Protein AF-A0A7S0F9P4-F1 (afdb_monomer_lite)

Foldseek 3Di:
DDDDDDDDDDDDDDDDDDDDYDDDDDDDDDDDDPDPPDDDPDPLALFDDPVVVVCCVPVLPDQDDPQVVNLCSLQVSQPVPNPLCWLDPLQRLLSLQFFWFPCLFLDALLNVLLVVLVVVVVVVCPVDVDDCSLPPVSLVCLVPVFQLVLQLLLQCQLPVDPDSVVSQADFDALPPQGNDGDGLSVLLVLLLVLDDSRCNNVLSSLSNLCSVPPGSNSSSNLSSLSNVQSVDDNLSSLQSSLVSSSVPRPPLPPPPPPDPDDPDPDPDDDDDDDDDDDDDDDPDDDPPPCDPVVVVVVLVVLLVVLLSVLVVLVSVVSQVLLVLLCCLLFLQLLLLQCVQVVNNVLNVCCVRQVSLLSQLQCCLGSSGDHSRHRPQADFNFSHELSVQWWDPVLSVQSLDLVNGSHHSCVRPSSVNTHTPDDGPPNGHDDLDGDRGSNVNNSLLSPPPHDVVSVSSCNVSSNSSSNCSGLVNPLVVSVVSLCVDPSSQVSLLSLVCVVVDDPDRDRSVPQQWDVVDVVIDGPSVSSSVSCVSSVGTDPPRDHDPDPPD

Radius of gyration: 28.39 Å; chains: 1; bounding box: 99×81×64 Å

Structure (mmCIF, N/CA/C/O backbone):
data_AF-A0A7S0F9P4-F1
#
_entry.id   AF-A0A7S0F9P4-F1
#
loop_
_atom_site.group_PDB
_atom_site.id
_atom_site.type_symbol
_atom_site.label_atom_id
_atom_site.label_alt_id
_atom_site.label_comp_id
_atom_site.label_asym_id
_atom_site.label_entity_id
_atom_site.label_seq_id
_atom_site.pdbx_PDB_ins_code
_atom_site.Cartn_x
_atom_site.Cartn_y
_atom_site.Cartn_z
_atom_site.occupancy
_atom_site.B_iso_or_equiv
_atom_site.auth_seq_id
_atom_site.auth_comp_id
_atom_site.auth_asym_id
_atom_site.auth_atom_id
_atom_site.pdbx_PDB_model_num
ATOM 1 N N . GLN A 1 1 ? 17.177 29.472 -32.464 1.00 37.75 1 GLN A N 1
ATOM 2 C CA . GLN A 1 1 ? 16.597 28.137 -32.213 1.00 37.75 1 GLN A CA 1
ATOM 3 C C . GLN A 1 1 ? 17.752 27.177 -31.962 1.00 37.75 1 GLN A C 1
ATOM 5 O O . GLN A 1 1 ? 18.442 26.805 -32.900 1.00 37.75 1 GLN A O 1
ATOM 10 N N . ARG A 1 2 ? 18.066 26.914 -30.690 1.00 25.47 2 ARG A N 1
ATOM 11 C CA . ARG A 1 2 ? 19.138 26.007 -30.256 1.00 25.47 2 ARG A CA 1
ATOM 12 C C . ARG A 1 2 ? 18.526 25.018 -29.270 1.00 25.47 2 ARG A C 1
ATOM 14 O O . ARG A 1 2 ? 17.856 25.437 -28.333 1.00 25.47 2 ARG A O 1
ATOM 21 N N . VAL A 1 3 ? 18.731 23.737 -29.541 1.00 31.00 3 VAL A N 1
ATOM 22 C CA . VAL A 1 3 ? 18.366 22.606 -28.682 1.00 31.00 3 VAL A CA 1
ATOM 23 C C . VAL A 1 3 ? 19.350 22.571 -27.500 1.00 31.00 3 VAL A C 1
ATOM 25 O O . VAL A 1 3 ? 20.551 22.687 -27.758 1.00 31.00 3 VAL A O 1
ATOM 28 N N . PRO A 1 4 ? 18.915 22.443 -26.231 1.00 42.56 4 PRO A N 1
ATOM 29 C CA . PRO A 1 4 ? 19.837 22.272 -25.112 1.00 42.56 4 PRO A CA 1
ATOM 30 C C . PRO A 1 4 ? 20.324 20.822 -25.050 1.00 42.56 4 PRO A C 1
ATOM 32 O O . PRO A 1 4 ? 19.530 19.884 -25.100 1.00 42.56 4 PRO A O 1
ATOM 35 N N . GLY A 1 5 ? 21.645 20.670 -24.971 1.00 28.67 5 GLY A N 1
ATOM 36 C CA . GLY A 1 5 ? 22.340 19.394 -24.895 1.00 28.67 5 GLY A CA 1
ATOM 37 C C . GLY A 1 5 ? 22.216 18.718 -23.531 1.00 28.67 5 GLY A C 1
ATOM 38 O O . GLY A 1 5 ? 22.177 19.371 -22.490 1.00 28.67 5 GLY A O 1
ATOM 39 N N . MET A 1 6 ? 22.197 17.387 -23.578 1.00 28.36 6 MET A N 1
ATOM 40 C CA . MET A 1 6 ? 22.430 16.503 -22.441 1.00 28.36 6 MET A CA 1
ATOM 41 C C . MET A 1 6 ? 23.831 16.763 -21.873 1.00 28.36 6 MET A C 1
ATOM 43 O O . MET A 1 6 ? 24.818 16.761 -22.610 1.00 28.36 6 MET A O 1
ATOM 47 N N . LEU A 1 7 ? 23.910 16.988 -20.564 1.00 32.97 7 LEU A N 1
ATOM 48 C CA . LEU A 1 7 ? 25.170 17.053 -19.828 1.00 32.97 7 LEU A CA 1
ATOM 49 C C . LEU A 1 7 ? 25.727 15.633 -19.617 1.00 32.97 7 LEU A C 1
ATOM 51 O O . LEU A 1 7 ? 24.951 14.721 -19.320 1.00 32.97 7 LEU A O 1
ATOM 55 N N . PRO A 1 8 ? 27.050 15.420 -19.734 1.00 34.34 8 PRO A N 1
ATOM 56 C CA . PRO A 1 8 ? 27.662 14.135 -19.443 1.00 34.34 8 PRO A CA 1
ATOM 57 C C . PRO A 1 8 ? 27.842 13.952 -17.930 1.00 34.34 8 PRO A C 1
ATOM 59 O O . PRO A 1 8 ? 28.371 14.818 -17.232 1.00 34.34 8 PRO A O 1
ATOM 62 N N . TRP A 1 9 ? 27.420 12.788 -17.444 1.00 30.70 9 TRP A N 1
ATOM 63 C CA . TRP A 1 9 ? 27.748 12.251 -16.126 1.00 30.70 9 TRP A CA 1
ATOM 64 C C . TRP A 1 9 ? 29.269 12.053 -16.012 1.00 30.70 9 TRP A C 1
ATOM 66 O O . TRP A 1 9 ? 29.861 11.313 -16.796 1.00 30.70 9 TRP A O 1
ATOM 76 N N . TRP A 1 10 ? 29.903 12.710 -15.041 1.00 31.89 10 TRP A N 1
ATOM 77 C CA . TRP A 1 10 ? 31.319 12.522 -14.724 1.00 31.89 10 TRP A CA 1
ATOM 78 C C . TRP A 1 10 ? 31.488 11.370 -13.729 1.00 31.89 10 TRP A C 1
ATOM 80 O O . TRP A 1 10 ? 31.081 11.469 -12.573 1.00 31.89 10 TRP A O 1
ATOM 90 N N . GLY A 1 11 ? 32.124 10.286 -14.179 1.00 30.80 11 GLY A N 1
ATOM 91 C CA . GLY A 1 11 ? 32.709 9.273 -13.306 1.00 30.80 11 GLY A CA 1
ATOM 92 C C . GLY A 1 11 ? 34.037 9.785 -12.754 1.00 30.80 11 GLY A C 1
ATOM 93 O O . GLY A 1 11 ? 35.009 9.907 -13.494 1.00 30.80 11 GLY A O 1
ATOM 94 N N . GLY A 1 12 ? 34.072 10.112 -11.464 1.00 27.88 12 GLY A N 1
ATOM 95 C CA . GLY A 1 12 ? 35.308 10.435 -10.761 1.00 27.88 12 GLY A CA 1
ATOM 96 C C . GLY A 1 12 ? 36.090 9.164 -10.441 1.00 27.88 12 GLY A C 1
ATOM 97 O O . GLY A 1 12 ? 35.672 8.372 -9.600 1.00 27.88 12 GLY A O 1
ATOM 98 N N . THR A 1 13 ? 37.229 8.977 -11.101 1.00 32.34 13 THR A N 1
ATOM 99 C CA . THR A 1 13 ? 38.281 8.050 -10.678 1.00 32.34 13 THR A CA 1
ATOM 100 C C . THR A 1 13 ? 39.086 8.702 -9.557 1.00 32.34 13 THR A C 1
ATOM 102 O O . THR A 1 13 ? 39.741 9.721 -9.771 1.00 32.34 13 THR A O 1
ATOM 105 N N . SER A 1 14 ? 39.024 8.138 -8.353 1.00 36.22 14 SER A N 1
ATOM 106 C CA . SER A 1 14 ? 39.890 8.524 -7.241 1.00 36.22 14 SER A CA 1
ATOM 107 C C . SER A 1 14 ? 41.220 7.776 -7.332 1.00 36.22 14 SER A C 1
ATOM 109 O O . SER A 1 14 ? 41.275 6.579 -7.048 1.00 36.22 14 SER A O 1
ATOM 111 N N . ASP A 1 15 ? 42.270 8.503 -7.707 1.00 34.66 15 ASP A N 1
ATOM 112 C CA . ASP A 1 15 ? 43.666 8.144 -7.466 1.00 34.66 15 ASP A CA 1
ATOM 113 C C . ASP A 1 15 ? 43.956 8.210 -5.960 1.00 34.66 15 ASP A C 1
ATOM 115 O O . ASP A 1 15 ? 43.830 9.264 -5.334 1.00 34.66 15 ASP A O 1
ATOM 119 N N . SER A 1 16 ? 44.370 7.091 -5.369 1.00 39.47 16 SER A N 1
ATOM 120 C CA . SER A 1 16 ? 44.956 7.057 -4.027 1.00 39.47 16 SER A CA 1
ATOM 121 C C . SER A 1 16 ? 46.385 6.538 -4.124 1.00 39.47 16 SER A C 1
ATOM 123 O O . SER A 1 16 ? 46.607 5.341 -4.310 1.00 39.47 16 SER A O 1
ATOM 125 N N . GLY A 1 17 ? 47.345 7.456 -4.009 1.00 33.62 17 GLY A N 1
ATOM 126 C CA . GLY A 1 17 ? 48.761 7.147 -3.863 1.00 33.62 17 GLY A CA 1
ATOM 127 C C . GLY A 1 17 ? 49.064 6.514 -2.504 1.00 33.62 17 GLY A C 1
ATOM 128 O O . GLY A 1 17 ? 48.625 6.995 -1.460 1.00 33.62 17 GLY A O 1
ATOM 129 N N . THR A 1 18 ? 49.830 5.431 -2.535 1.00 37.22 18 THR A N 1
ATOM 130 C CA . THR A 1 18 ? 50.488 4.794 -1.390 1.00 37.22 18 THR A CA 1
ATOM 131 C C . THR A 1 18 ? 51.835 5.456 -1.099 1.00 37.22 18 THR A C 1
ATOM 133 O O . THR A 1 18 ? 52.562 5.752 -2.048 1.00 37.22 18 THR A O 1
ATOM 136 N N . PRO A 1 19 ? 52.240 5.585 0.176 1.00 48.31 19 PRO A N 1
ATOM 137 C CA . PRO A 1 19 ? 53.645 5.649 0.549 1.00 48.31 19 PRO A CA 1
ATOM 138 C C . PRO A 1 19 ? 54.125 4.355 1.229 1.00 48.31 19 PRO A C 1
ATOM 140 O O . PRO A 1 19 ? 53.386 3.689 1.957 1.00 48.31 19 PRO A O 1
ATOM 143 N N . ASP A 1 20 ? 55.389 4.036 0.957 1.00 41.06 20 ASP A N 1
ATOM 144 C CA . ASP A 1 20 ? 56.154 2.870 1.397 1.00 41.06 20 ASP A CA 1
ATOM 145 C C . ASP A 1 20 ? 56.515 2.854 2.899 1.00 41.06 20 ASP A C 1
ATOM 147 O O . ASP A 1 20 ? 57.078 3.821 3.405 1.00 41.06 20 ASP A O 1
ATOM 151 N N . GLY A 1 21 ? 56.284 1.686 3.528 1.00 33.00 21 GLY A N 1
ATOM 152 C CA . GLY A 1 21 ? 57.118 0.954 4.515 1.00 33.00 21 GLY A CA 1
ATOM 153 C C . GLY A 1 21 ? 57.513 1.583 5.871 1.00 33.00 21 GLY A C 1
ATOM 154 O O . GLY A 1 21 ? 57.278 2.760 6.115 1.00 33.00 21 GLY A O 1
ATOM 155 N N . PRO A 1 22 ? 58.230 0.841 6.750 1.00 52.41 22 PRO A N 1
ATOM 156 C CA . PRO A 1 22 ? 58.299 -0.618 6.947 1.00 52.41 22 PRO A CA 1
ATOM 157 C C . PRO A 1 22 ? 58.125 -1.023 8.441 1.00 52.41 22 PRO A C 1
ATOM 159 O O . PRO A 1 22 ? 58.210 -0.177 9.319 1.00 52.41 22 PRO A O 1
ATOM 162 N N . GLU A 1 23 ? 57.908 -2.312 8.741 1.00 35.59 23 GLU A N 1
ATOM 163 C CA . GLU A 1 23 ? 58.689 -3.099 9.727 1.00 35.59 23 GLU A CA 1
ATOM 164 C C . GLU A 1 23 ? 58.027 -4.430 10.121 1.00 35.59 23 GLU A C 1
ATOM 166 O O . GLU A 1 23 ? 56.820 -4.558 10.316 1.00 35.59 23 GLU A O 1
ATOM 171 N N . ASN A 1 24 ? 58.895 -5.437 10.206 1.00 40.44 24 ASN A N 1
ATOM 172 C CA . ASN A 1 24 ? 58.639 -6.832 10.521 1.00 40.44 24 ASN A CA 1
ATOM 173 C C . ASN A 1 24 ? 58.258 -7.042 11.993 1.00 40.44 24 ASN A C 1
ATOM 175 O O . ASN A 1 24 ? 59.000 -6.639 12.885 1.00 40.44 24 ASN A O 1
ATOM 179 N N . ALA A 1 25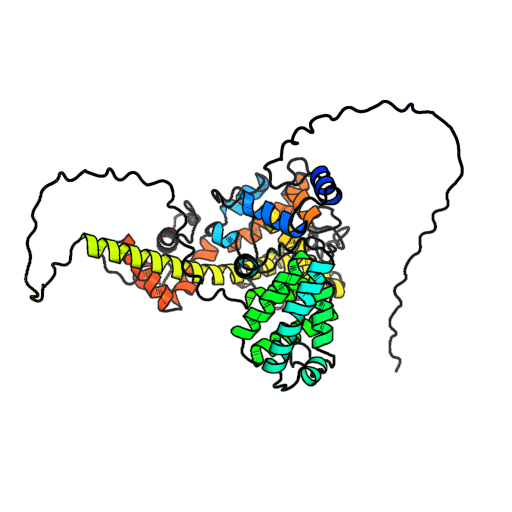 ? 57.226 -7.846 12.240 1.00 35.22 25 ALA A N 1
ATOM 180 C CA . ALA A 1 25 ? 57.118 -8.638 13.460 1.00 35.22 25 ALA A CA 1
ATOM 181 C C . ALA A 1 25 ? 56.578 -10.022 13.090 1.00 35.22 25 ALA A C 1
ATOM 183 O O . ALA A 1 25 ? 55.525 -10.151 12.468 1.00 35.22 25 ALA A O 1
ATOM 184 N N . GLY A 1 26 ? 57.363 -11.052 13.402 1.00 41.97 26 GLY A N 1
ATOM 185 C CA . GLY A 1 26 ? 57.010 -12.440 13.148 1.00 41.97 26 GLY A CA 1
ATOM 186 C C . GLY A 1 26 ? 55.919 -12.923 14.094 1.00 41.97 26 GLY A C 1
ATOM 187 O O . GLY A 1 26 ? 55.971 -12.648 15.289 1.00 41.97 26 GLY A O 1
ATOM 188 N N . GLU A 1 27 ? 54.985 -13.710 13.566 1.00 37.50 27 GLU A N 1
ATOM 189 C CA . GLU A 1 27 ? 54.077 -14.505 14.382 1.00 37.50 27 GLU A CA 1
ATOM 190 C C . GLU A 1 27 ? 54.105 -15.976 13.972 1.00 37.50 27 GLU A C 1
ATOM 192 O O . GLU A 1 27 ? 53.990 -16.380 12.814 1.00 37.50 27 GLU A O 1
ATOM 197 N N . THR A 1 28 ? 54.325 -16.763 15.012 1.00 35.38 28 THR A N 1
ATOM 198 C CA . THR A 1 28 ? 54.446 -18.203 15.099 1.00 35.38 28 THR A CA 1
ATOM 199 C C . THR A 1 28 ? 53.123 -18.902 14.798 1.00 35.38 28 THR A C 1
ATOM 201 O O . THR A 1 28 ? 52.087 -18.628 15.398 1.00 35.38 28 THR A O 1
ATOM 204 N N . CYS A 1 29 ? 53.185 -19.899 13.915 1.00 38.19 29 CYS A N 1
ATOM 205 C CA . CYS A 1 29 ? 52.139 -20.900 13.746 1.00 38.19 29 CYS A CA 1
ATOM 206 C C . CYS A 1 29 ? 51.953 -21.696 15.047 1.00 38.19 29 CYS A C 1
ATOM 208 O O . CYS A 1 29 ? 52.838 -22.460 15.433 1.00 38.19 29 CYS A O 1
ATOM 210 N N . LEU A 1 30 ? 50.783 -21.581 15.682 1.00 39.44 30 LEU A N 1
ATOM 211 C CA . LEU A 1 30 ? 50.312 -22.546 16.673 1.00 39.44 30 LEU A CA 1
ATOM 212 C C . LEU A 1 30 ? 49.009 -23.202 16.220 1.00 39.44 30 LEU A C 1
ATOM 214 O O . LEU A 1 30 ? 48.078 -22.579 15.713 1.00 39.44 30 LEU A O 1
ATOM 218 N N . ALA A 1 31 ? 49.017 -24.518 16.377 1.00 39.31 31 ALA A N 1
ATOM 219 C CA . ALA A 1 31 ? 48.069 -25.469 15.850 1.00 39.31 31 ALA A CA 1
ATOM 220 C C . ALA A 1 31 ? 46.695 -25.428 16.543 1.00 39.31 31 ALA A C 1
ATOM 222 O O . ALA A 1 31 ? 46.585 -25.408 17.764 1.00 39.31 31 ALA A O 1
ATOM 223 N N . GLY A 1 32 ? 45.647 -25.545 15.725 1.00 44.34 32 GLY A N 1
ATOM 224 C CA . GLY A 1 32 ? 44.658 -26.621 15.839 1.00 44.34 32 GLY A CA 1
ATOM 225 C C . GLY A 1 32 ? 43.925 -26.812 17.169 1.00 44.34 32 GLY A C 1
ATOM 226 O O . GLY A 1 32 ? 44.099 -27.836 17.820 1.00 44.34 32 GLY A O 1
ATOM 227 N N . GLY A 1 33 ? 42.978 -25.926 17.478 1.00 33.31 33 GLY A N 1
ATOM 228 C CA . GLY A 1 33 ? 41.872 -26.215 18.395 1.00 33.31 33 GLY A CA 1
ATOM 229 C C . GLY A 1 33 ? 40.526 -25.977 17.711 1.00 33.31 33 GLY A C 1
ATOM 230 O O . GLY A 1 33 ? 40.131 -24.830 17.513 1.00 33.31 33 GLY A O 1
ATOM 231 N N . ARG A 1 34 ? 39.787 -27.038 17.344 1.00 44.47 34 ARG A N 1
ATOM 232 C CA . ARG A 1 34 ? 38.368 -26.924 16.945 1.00 44.47 34 ARG A CA 1
ATOM 233 C C . ARG A 1 34 ? 37.541 -26.553 18.179 1.00 44.47 34 ARG A C 1
ATOM 235 O O . ARG A 1 34 ? 36.954 -27.416 18.826 1.00 44.47 34 ARG A O 1
ATOM 242 N N . ALA A 1 35 ? 37.486 -25.263 18.495 1.00 38.53 35 ALA A N 1
ATOM 243 C CA . ALA A 1 35 ? 36.516 -24.735 19.439 1.00 38.53 35 ALA A CA 1
ATOM 244 C C . ALA A 1 35 ? 35.108 -24.986 18.877 1.00 38.53 35 ALA A C 1
ATOM 246 O O . ALA A 1 35 ? 34.777 -24.560 17.765 1.00 38.53 35 ALA A O 1
ATOM 247 N N . ARG A 1 36 ? 34.276 -25.706 19.639 1.00 43.34 36 ARG A N 1
ATOM 248 C CA . ARG A 1 36 ? 32.829 -25.755 19.407 1.00 43.34 36 ARG A CA 1
ATOM 249 C C . ARG A 1 36 ? 32.330 -24.310 19.424 1.00 43.34 36 ARG A C 1
ATOM 251 O O . ARG A 1 36 ? 32.359 -23.670 20.469 1.00 43.34 36 ARG A O 1
ATOM 258 N N . ARG A 1 37 ? 31.926 -23.785 18.263 1.00 43.53 37 ARG A N 1
ATOM 259 C CA . ARG A 1 37 ? 31.315 -22.455 18.156 1.00 43.53 37 ARG A CA 1
ATOM 260 C C . ARG A 1 37 ? 30.012 -22.484 18.954 1.00 43.53 37 ARG A C 1
ATOM 262 O O . ARG A 1 37 ? 29.049 -23.106 18.509 1.00 43.53 37 ARG A O 1
ATOM 269 N N . SER A 1 38 ? 30.005 -21.867 20.135 1.00 43.03 38 SER A N 1
ATOM 270 C CA . SER A 1 38 ? 28.766 -21.561 20.852 1.00 43.03 38 SER A CA 1
ATOM 271 C C . SER A 1 38 ? 27.841 -20.791 19.917 1.00 43.03 38 SER A C 1
ATOM 273 O O . SER A 1 38 ? 28.281 -19.862 19.238 1.00 43.03 38 SER A O 1
ATOM 275 N N . ALA A 1 39 ? 26.571 -21.192 19.866 1.00 49.84 39 ALA A N 1
ATOM 276 C CA . ALA A 1 39 ? 25.540 -20.407 19.209 1.00 49.84 39 ALA A CA 1
ATOM 277 C C . ALA A 1 39 ? 25.512 -19.022 19.873 1.00 49.84 39 ALA A C 1
ATOM 279 O O . ALA A 1 39 ? 25.325 -18.925 21.086 1.00 49.84 39 ALA A O 1
ATOM 280 N N . MET A 1 40 ? 25.770 -17.968 19.094 1.00 47.34 40 MET A N 1
ATOM 281 C CA . MET A 1 40 ? 25.604 -16.595 19.569 1.00 47.34 40 MET A CA 1
ATOM 282 C C . MET A 1 40 ? 24.148 -16.410 20.022 1.00 47.34 40 MET A C 1
ATOM 284 O O . MET A 1 40 ? 23.249 -16.929 19.352 1.00 47.34 40 MET A O 1
ATOM 288 N N . PRO A 1 41 ? 23.897 -15.696 21.133 1.00 49.41 41 PRO A N 1
ATOM 289 C CA . PRO A 1 41 ? 22.543 -15.381 21.556 1.00 49.41 41 PRO A CA 1
ATOM 290 C C . PRO A 1 41 ? 21.860 -14.587 20.441 1.00 49.41 41 PRO A C 1
ATOM 292 O O . PRO A 1 41 ? 22.247 -13.464 20.131 1.00 49.41 41 PRO A O 1
ATOM 295 N N . THR A 1 42 ? 20.859 -15.191 19.806 1.00 55.38 42 THR A N 1
ATOM 296 C CA . THR A 1 42 ? 20.008 -14.499 18.842 1.00 55.38 42 THR A CA 1
ATOM 297 C C . THR A 1 42 ? 19.210 -13.458 19.612 1.00 55.38 42 THR A C 1
ATOM 299 O O . THR A 1 42 ? 18.361 -13.816 20.432 1.00 55.38 42 THR A O 1
ATOM 302 N N . THR A 1 43 ? 19.493 -12.175 19.392 1.00 58.41 43 THR A N 1
ATOM 303 C CA . THR A 1 43 ? 18.675 -11.097 19.941 1.00 58.41 43 THR A CA 1
ATOM 304 C C . THR A 1 43 ? 17.274 -11.228 19.344 1.00 58.41 43 THR A C 1
ATOM 306 O O . THR A 1 43 ? 17.069 -11.074 18.144 1.00 58.41 43 THR A O 1
ATOM 309 N N . SER A 1 44 ? 16.281 -11.553 20.172 1.00 69.38 44 SER A N 1
ATOM 310 C CA . SER A 1 44 ? 14.891 -11.760 19.733 1.00 69.38 44 SER A CA 1
ATOM 311 C C . SER A 1 44 ? 14.179 -10.463 19.321 1.00 69.38 44 SER A C 1
ATOM 313 O O . SER A 1 44 ? 13.024 -10.492 18.903 1.00 69.38 44 SER A O 1
ATOM 315 N N . GLY A 1 45 ? 14.859 -9.318 19.428 1.00 75.75 45 GLY A N 1
ATOM 316 C CA . GLY A 1 45 ? 14.321 -8.009 19.087 1.00 75.75 45 GLY A CA 1
ATOM 317 C C . GLY A 1 45 ? 14.209 -7.746 17.574 1.00 75.75 45 GLY A C 1
ATOM 318 O O . GLY A 1 45 ? 14.874 -8.396 16.759 1.00 75.75 45 GLY A O 1
ATOM 319 N N . PRO A 1 46 ? 13.370 -6.767 17.182 1.00 77.69 46 PRO A N 1
ATOM 320 C CA . PRO A 1 46 ? 13.244 -6.311 15.795 1.00 77.69 46 PRO A CA 1
ATOM 321 C C . PRO A 1 46 ? 14.445 -5.477 15.317 1.00 77.69 46 PRO A C 1
ATOM 323 O O . PRO A 1 46 ? 14.651 -5.374 14.109 1.00 77.69 46 PRO A O 1
ATOM 326 N N . HIS A 1 47 ? 15.227 -4.903 16.241 1.00 85.81 47 HIS A N 1
ATOM 327 C CA . HIS A 1 47 ? 16.489 -4.230 15.938 1.00 85.81 47 HIS A CA 1
ATOM 328 C C . HIS A 1 47 ? 17.557 -5.249 15.522 1.00 85.81 47 HIS A C 1
ATOM 330 O O . HIS A 1 47 ? 17.706 -6.306 16.141 1.00 85.81 47 HIS A O 1
ATOM 336 N N . ILE A 1 48 ? 18.303 -4.906 14.477 1.00 83.38 48 ILE A N 1
ATOM 337 C CA . ILE A 1 48 ? 19.308 -5.752 13.847 1.00 83.38 48 ILE A CA 1
ATOM 338 C C . ILE A 1 48 ? 20.681 -5.136 14.095 1.00 83.38 48 ILE A C 1
ATOM 340 O O . ILE A 1 48 ? 21.009 -4.099 13.514 1.00 83.38 48 ILE A O 1
ATOM 344 N N . PRO A 1 49 ? 21.515 -5.754 14.939 1.00 83.69 49 PRO A N 1
ATOM 345 C CA . PRO A 1 49 ? 22.841 -5.230 15.201 1.00 83.69 49 PRO A CA 1
ATOM 346 C C . PRO A 1 49 ? 23.765 -5.434 13.989 1.00 83.69 49 PRO A C 1
ATOM 348 O O . PRO A 1 49 ? 23.683 -6.437 13.279 1.00 83.69 49 PRO A O 1
ATOM 351 N N . LEU A 1 50 ? 24.709 -4.509 13.779 1.00 81.75 50 LEU A N 1
ATOM 352 C CA . LEU A 1 50 ? 25.633 -4.526 12.630 1.00 81.75 50 LEU A CA 1
ATOM 353 C C . LEU A 1 50 ? 26.388 -5.856 12.463 1.00 81.75 50 LEU A C 1
ATOM 355 O O . LEU A 1 50 ? 26.595 -6.316 11.341 1.00 81.75 50 LEU A O 1
ATOM 359 N N . HIS A 1 51 ? 26.772 -6.505 13.566 1.00 81.94 51 HIS A N 1
ATOM 360 C CA . HIS A 1 51 ? 27.481 -7.786 13.516 1.00 81.94 51 HIS A CA 1
ATOM 361 C C . HIS A 1 51 ? 26.644 -8.902 12.873 1.00 81.94 51 HIS A C 1
ATOM 363 O O . HIS A 1 51 ? 27.201 -9.796 12.238 1.00 81.94 51 HIS A O 1
ATOM 369 N N . GLU A 1 52 ? 25.316 -8.847 12.995 1.00 83.56 52 GLU A N 1
ATOM 370 C CA . GLU A 1 52 ? 24.419 -9.818 12.375 1.00 83.56 52 GLU A CA 1
ATOM 371 C C . GLU A 1 52 ? 24.347 -9.615 10.860 1.00 83.56 52 GLU A C 1
ATOM 373 O O . GLU A 1 52 ? 24.370 -10.588 10.110 1.00 83.56 52 GLU A O 1
ATOM 378 N N . VAL A 1 53 ? 24.377 -8.362 10.400 1.00 81.69 53 VAL A N 1
ATOM 379 C CA . VAL A 1 53 ? 24.472 -8.026 8.971 1.00 81.69 53 VAL A CA 1
ATOM 380 C C . VAL A 1 53 ? 25.769 -8.580 8.383 1.00 81.69 53 VAL A C 1
ATOM 382 O O . VAL A 1 53 ? 25.753 -9.273 7.366 1.00 81.69 53 VAL A O 1
ATOM 385 N N . HIS A 1 54 ? 26.900 -8.347 9.057 1.00 82.06 54 HIS A N 1
ATOM 386 C CA . HIS A 1 54 ? 28.189 -8.902 8.640 1.00 82.06 54 HIS A CA 1
ATOM 387 C C . HIS A 1 54 ? 28.178 -10.432 8.631 1.00 82.06 54 HIS A C 1
ATOM 389 O O . HIS A 1 54 ? 28.730 -11.046 7.716 1.00 82.06 54 HIS A O 1
ATOM 395 N N . HIS A 1 55 ? 27.527 -11.063 9.609 1.00 82.25 55 HIS A N 1
ATOM 396 C CA . HIS A 1 55 ? 27.377 -12.513 9.648 1.00 82.25 55 HIS A CA 1
ATOM 397 C C . HIS A 1 55 ? 26.490 -13.034 8.507 1.00 82.25 55 HIS A C 1
ATOM 399 O O . HIS A 1 55 ? 26.829 -14.037 7.882 1.00 82.25 55 HIS A O 1
ATOM 405 N N . PHE A 1 56 ? 25.386 -12.360 8.181 1.00 81.94 56 PHE A N 1
ATOM 406 C CA . PHE A 1 56 ? 24.533 -12.727 7.051 1.00 81.94 56 PHE A CA 1
ATOM 407 C C . PHE A 1 56 ? 25.325 -12.697 5.739 1.00 81.94 56 PHE A C 1
ATOM 409 O O . PHE A 1 56 ? 25.368 -13.696 5.022 1.00 81.94 56 PHE A O 1
ATOM 416 N N . VAL A 1 57 ? 26.032 -11.590 5.485 1.00 76.81 57 VAL A N 1
ATOM 417 C CA . VAL A 1 57 ? 26.837 -11.390 4.270 1.00 76.81 57 VAL A CA 1
ATOM 418 C C . VAL A 1 57 ? 27.997 -12.388 4.181 1.00 76.81 57 VAL A C 1
ATOM 420 O O . VAL A 1 57 ? 28.250 -12.938 3.114 1.00 76.81 57 VAL A O 1
ATOM 423 N N . SER A 1 58 ? 28.694 -12.655 5.289 1.00 79.69 58 SER A N 1
ATOM 424 C CA . SER A 1 58 ? 29.874 -13.536 5.296 1.00 79.69 58 SER A CA 1
ATOM 425 C C . SER A 1 58 ? 29.546 -15.027 5.349 1.00 79.69 58 SER A C 1
ATOM 427 O O . SER A 1 58 ? 30.337 -15.843 4.879 1.00 79.69 58 SER A O 1
ATOM 429 N N . SER A 1 59 ? 28.411 -15.413 5.937 1.00 77.62 59 SER A N 1
ATOM 430 C CA . SER A 1 59 ? 28.107 -16.829 6.152 1.00 77.62 59 SER A CA 1
ATOM 431 C C . SER A 1 59 ? 27.650 -17.538 4.883 1.00 77.62 59 SER A C 1
ATOM 433 O O . SER A 1 59 ? 27.874 -18.743 4.781 1.00 77.62 59 SER A O 1
ATOM 435 N N . GLY A 1 60 ? 26.987 -16.842 3.949 1.00 69.31 60 GLY A N 1
ATOM 436 C CA . GLY A 1 60 ? 26.368 -17.458 2.766 1.00 69.31 60 GLY A CA 1
ATOM 437 C C . GLY A 1 60 ? 25.384 -18.593 3.101 1.00 69.31 60 GLY A C 1
ATOM 438 O O . GLY A 1 60 ? 25.072 -19.410 2.241 1.00 69.31 60 GLY A O 1
ATOM 439 N N . ARG A 1 61 ? 24.953 -18.699 4.368 1.00 66.62 61 ARG A N 1
ATOM 440 C CA . ARG A 1 61 ? 24.188 -19.833 4.922 1.00 66.62 61 ARG A CA 1
ATOM 441 C C . ARG A 1 61 ? 22.688 -19.588 4.991 1.00 66.62 61 ARG A C 1
ATOM 443 O O . ARG A 1 61 ? 21.958 -20.492 5.387 1.00 66.62 61 ARG A O 1
ATOM 450 N N . PHE A 1 62 ? 22.239 -18.379 4.690 1.00 60.97 62 PHE A N 1
ATOM 451 C CA . PHE A 1 62 ? 20.823 -18.065 4.713 1.00 60.97 62 PHE A CA 1
ATOM 452 C C . PHE A 1 62 ? 20.209 -18.408 3.361 1.00 60.97 62 PHE A C 1
ATOM 454 O O . PHE A 1 62 ? 20.598 -17.856 2.335 1.00 60.97 62 PHE A O 1
ATOM 461 N N . ASP A 1 63 ? 19.244 -19.323 3.387 1.00 62.62 63 ASP A N 1
ATOM 462 C CA . ASP A 1 63 ? 18.344 -19.550 2.266 1.00 62.62 63 ASP A CA 1
ATOM 463 C C . ASP A 1 63 ? 17.448 -18.305 2.143 1.00 62.62 63 ASP A C 1
ATOM 465 O O . ASP A 1 63 ? 16.536 -18.114 2.948 1.00 62.62 63 ASP A O 1
ATOM 469 N N . GLY A 1 64 ? 17.753 -17.419 1.192 1.00 69.12 64 GLY A N 1
ATOM 470 C CA . GLY A 1 64 ? 16.983 -16.197 0.934 1.00 69.12 64 GLY A CA 1
ATOM 471 C C . GLY A 1 64 ? 17.846 -14.945 0.805 1.00 69.12 64 GLY A C 1
ATOM 472 O O . GLY A 1 64 ? 19.066 -14.970 0.970 1.00 69.12 64 GLY A O 1
ATOM 473 N N . SER A 1 65 ? 17.213 -13.821 0.477 1.00 80.31 65 SER A N 1
ATOM 474 C CA . SER A 1 65 ? 17.919 -12.535 0.419 1.00 80.31 65 SER A CA 1
ATOM 475 C C . SER A 1 65 ? 17.924 -11.811 1.764 1.00 80.31 65 SER A C 1
ATOM 477 O O . SER A 1 65 ? 17.083 -12.061 2.627 1.00 80.31 65 SER A O 1
ATOM 479 N N . TRP A 1 66 ? 18.837 -10.849 1.922 1.00 82.75 66 TRP A N 1
ATOM 480 C CA . TRP A 1 66 ? 18.838 -9.962 3.087 1.00 82.75 66 TRP A CA 1
ATOM 481 C C . TRP A 1 66 ? 17.509 -9.215 3.236 1.00 82.75 66 TRP A C 1
ATOM 483 O O . TRP A 1 66 ? 16.947 -9.148 4.320 1.00 82.75 66 TRP A O 1
ATOM 493 N N . GLU A 1 67 ? 16.967 -8.709 2.130 1.00 83.44 67 GLU A N 1
ATOM 494 C CA . GLU A 1 67 ? 15.685 -8.004 2.098 1.00 83.44 67 GLU A CA 1
ATOM 495 C C . GLU A 1 67 ? 14.524 -8.892 2.572 1.00 83.44 67 GLU A C 1
ATOM 497 O O . GLU A 1 67 ? 13.710 -8.465 3.385 1.00 83.44 67 GLU A O 1
ATOM 502 N N . GLU A 1 68 ? 14.481 -10.147 2.127 1.00 80.44 68 GLU A N 1
ATOM 503 C CA . GLU A 1 68 ? 13.485 -11.130 2.562 1.00 80.44 68 GLU A CA 1
ATOM 504 C C . GLU A 1 68 ? 13.617 -11.439 4.058 1.00 80.44 68 GLU A C 1
ATOM 506 O O . GLU A 1 68 ? 12.617 -11.480 4.776 1.00 80.44 68 GLU A O 1
ATOM 511 N N . HIS A 1 69 ? 14.849 -11.577 4.557 1.00 83.56 69 HIS A N 1
ATOM 512 C CA . HIS A 1 69 ? 15.107 -11.753 5.983 1.00 83.56 69 HIS A CA 1
ATOM 513 C C . HIS A 1 69 ? 14.609 -10.558 6.812 1.00 83.56 69 HIS A C 1
ATOM 515 O O . HIS A 1 69 ? 13.952 -10.759 7.834 1.00 83.56 69 HIS A O 1
ATOM 521 N N . LEU A 1 70 ? 14.867 -9.324 6.362 1.00 83.62 70 LEU A N 1
ATOM 522 C CA . LEU A 1 70 ? 14.392 -8.098 7.013 1.00 83.62 70 LEU A CA 1
ATOM 523 C C . LEU A 1 70 ? 12.864 -8.034 7.067 1.00 83.62 70 LEU A C 1
ATOM 525 O O . LEU A 1 70 ? 12.290 -7.831 8.140 1.00 83.62 70 LEU A O 1
ATOM 529 N N . LEU A 1 71 ? 12.209 -8.256 5.922 1.00 83.25 71 LEU A N 1
ATOM 530 C CA . LEU A 1 71 ? 10.751 -8.277 5.822 1.00 83.25 71 LEU A CA 1
ATOM 531 C C . LEU A 1 71 ? 10.164 -9.332 6.762 1.00 83.25 71 LEU A C 1
ATOM 533 O O . LEU A 1 71 ? 9.247 -9.032 7.527 1.00 83.25 71 LEU A O 1
ATOM 537 N N . HIS A 1 72 ? 10.728 -10.541 6.782 1.00 80.38 72 HIS A N 1
ATOM 538 C CA . HIS A 1 72 ? 10.293 -11.585 7.702 1.00 80.38 72 HIS A CA 1
ATOM 539 C C . HIS A 1 72 ? 10.539 -11.230 9.163 1.00 80.38 72 HIS A C 1
ATOM 541 O O . HIS A 1 72 ? 9.675 -11.496 9.988 1.00 80.38 72 HIS A O 1
ATOM 547 N N . ARG A 1 73 ? 11.674 -10.636 9.528 1.00 81.12 73 ARG A N 1
ATOM 548 C CA . ARG A 1 73 ? 11.965 -10.324 10.933 1.00 81.12 73 ARG A CA 1
ATOM 549 C C . ARG A 1 73 ? 11.027 -9.260 11.489 1.00 81.12 73 ARG A C 1
ATOM 551 O O . ARG A 1 73 ? 10.498 -9.425 12.588 1.00 81.12 73 ARG A O 1
ATOM 558 N N . TRP A 1 74 ? 10.791 -8.190 10.733 1.00 80.75 74 TRP A N 1
ATOM 559 C CA . TRP A 1 74 ? 9.913 -7.106 11.175 1.00 80.75 74 TRP A CA 1
ATOM 560 C C . TRP A 1 74 ? 8.436 -7.516 11.241 1.00 80.75 74 TRP A C 1
ATOM 562 O O . TRP A 1 74 ? 7.697 -6.962 12.057 1.00 80.75 74 TRP A O 1
ATOM 572 N N . THR A 1 75 ? 8.030 -8.527 10.465 1.00 76.00 75 THR A N 1
ATOM 573 C CA . THR A 1 75 ? 6.653 -9.053 10.437 1.00 76.00 75 THR A CA 1
ATOM 574 C C . THR A 1 75 ? 6.438 -10.226 11.405 1.00 76.00 75 THR A C 1
ATOM 576 O O . THR A 1 75 ? 5.515 -10.199 12.219 1.00 76.00 75 THR A O 1
ATOM 579 N N . ARG A 1 76 ? 7.313 -11.242 11.392 1.00 70.31 76 ARG A N 1
ATOM 580 C CA . ARG A 1 76 ? 7.180 -12.510 12.141 1.00 70.31 76 ARG A CA 1
ATOM 581 C C . ARG A 1 76 ? 7.293 -12.345 13.650 1.00 70.31 76 ARG A C 1
ATOM 583 O O . ARG A 1 76 ? 6.620 -13.062 14.383 1.00 70.31 76 ARG A O 1
ATOM 590 N N . ASN A 1 77 ? 8.066 -11.370 14.127 1.00 60.56 77 ASN A N 1
ATOM 591 C CA . ASN A 1 77 ? 8.122 -11.061 15.560 1.00 60.56 77 ASN A CA 1
ATOM 592 C C . ASN A 1 77 ? 6.790 -10.522 16.114 1.00 60.56 77 ASN A C 1
ATOM 594 O O . ASN A 1 77 ? 6.684 -10.303 17.317 1.00 60.56 77 ASN A O 1
ATOM 598 N N . ARG A 1 78 ? 5.771 -10.314 15.266 1.00 64.31 78 ARG A N 1
ATOM 599 C CA . ARG A 1 78 ? 4.496 -9.716 15.667 1.00 64.31 78 ARG A CA 1
ATOM 600 C C . ARG A 1 78 ? 3.281 -10.641 15.508 1.00 64.31 78 ARG A C 1
ATOM 602 O O . ARG A 1 78 ? 2.232 -10.337 16.061 1.00 64.31 78 ARG A O 1
ATOM 609 N N . THR A 1 79 ? 3.390 -11.786 14.828 1.00 57.47 79 THR A N 1
ATOM 610 C CA . THR A 1 79 ? 2.224 -12.646 14.520 1.00 57.47 79 THR A CA 1
ATOM 611 C C . THR A 1 79 ? 1.701 -13.474 15.707 1.00 57.47 79 THR A C 1
ATOM 613 O O . THR A 1 79 ? 0.571 -13.938 15.658 1.00 57.47 79 THR A O 1
ATOM 616 N N . GLY A 1 80 ? 2.471 -13.646 16.793 1.00 53.38 80 GLY A N 1
ATOM 617 C CA . GLY A 1 80 ? 2.096 -14.522 17.925 1.00 53.38 80 GLY A CA 1
ATOM 618 C C . GLY A 1 80 ? 1.103 -13.935 18.941 1.00 53.38 80 GLY A C 1
ATOM 619 O O . GLY A 1 80 ? 0.507 -14.664 19.723 1.00 53.38 80 GLY A O 1
ATOM 620 N N . SER A 1 81 ? 0.931 -12.619 18.951 1.00 56.06 81 SER A N 1
ATOM 621 C CA . SER A 1 81 ? -0.184 -11.886 19.555 1.00 56.06 81 SER A CA 1
ATOM 622 C C . SER A 1 81 ? 0.098 -10.435 19.212 1.00 56.06 81 SER A C 1
ATOM 624 O O . SER A 1 81 ? 0.969 -9.803 19.807 1.00 56.06 81 SER A O 1
ATOM 626 N N . TRP A 1 82 ? -0.564 -9.912 18.184 1.00 50.75 82 TRP A N 1
ATOM 627 C CA . TRP A 1 82 ? -0.410 -8.512 17.802 1.00 50.75 82 TRP A CA 1
ATOM 628 C C . TRP A 1 82 ? -1.138 -7.642 18.842 1.00 50.75 82 TRP A C 1
ATOM 630 O O . TRP A 1 82 ? -2.131 -6.978 18.566 1.00 50.75 82 TRP A O 1
ATOM 640 N N . GLN A 1 83 ? -0.663 -7.637 20.091 1.00 55.06 83 GLN A N 1
ATOM 641 C CA . GLN A 1 83 ? -0.741 -6.412 20.865 1.00 55.06 83 GLN A CA 1
ATOM 642 C C . GLN A 1 83 ? 0.154 -5.463 20.084 1.00 55.06 83 GLN A C 1
ATOM 644 O O . GLN A 1 83 ? 1.340 -5.748 19.941 1.00 55.06 83 GLN A O 1
ATOM 649 N N . ALA A 1 84 ? -0.417 -4.407 19.505 1.00 51.12 84 ALA A N 1
ATOM 650 C CA . ALA A 1 84 ? 0.310 -3.351 18.807 1.00 51.12 84 ALA A CA 1
ATOM 651 C C . ALA A 1 84 ? 1.212 -2.593 19.796 1.00 51.12 84 ALA A C 1
ATOM 653 O O . ALA A 1 84 ? 1.047 -1.404 20.051 1.00 51.12 84 ALA A O 1
ATOM 654 N N . LYS A 1 85 ? 2.128 -3.306 20.441 1.00 58.72 85 LYS A N 1
ATOM 655 C CA . LYS A 1 85 ? 3.143 -2.747 21.291 1.00 58.72 85 LYS A CA 1
ATOM 656 C C . LYS A 1 85 ? 4.144 -2.211 20.299 1.00 58.72 85 LYS A C 1
ATOM 658 O O . LYS A 1 85 ? 4.893 -2.969 19.681 1.00 58.72 85 LYS A O 1
ATOM 663 N N . ALA A 1 86 ? 4.037 -0.912 20.051 1.00 67.19 86 ALA A N 1
ATOM 664 C CA . ALA A 1 86 ? 5.029 -0.215 19.270 1.00 67.19 86 ALA A CA 1
ATOM 665 C C . ALA A 1 86 ? 6.416 -0.614 19.782 1.00 67.19 86 ALA A C 1
ATOM 667 O O . ALA A 1 86 ? 6.588 -0.884 20.975 1.00 67.19 86 ALA A O 1
ATOM 668 N N . THR A 1 87 ? 7.385 -0.702 18.871 1.00 78.25 87 THR A N 1
ATOM 669 C CA . THR A 1 87 ? 8.701 -1.265 19.194 1.00 78.25 87 THR A CA 1
ATOM 670 C C . THR A 1 87 ? 9.343 -0.587 20.408 1.00 78.25 87 THR A C 1
ATOM 672 O O . THR A 1 87 ? 10.056 -1.237 21.166 1.00 78.25 87 THR A O 1
ATOM 675 N N . LEU A 1 88 ? 9.047 0.702 20.604 1.00 89.56 88 LEU A N 1
ATOM 676 C CA . LEU A 1 88 ? 9.552 1.542 21.682 1.00 89.56 88 LEU A CA 1
ATOM 677 C C . LEU A 1 88 ? 8.409 2.354 22.320 1.00 89.56 88 LEU A C 1
ATOM 679 O O . LEU A 1 88 ? 7.351 2.544 21.711 1.00 89.56 88 LEU A O 1
ATOM 683 N N . ALA A 1 89 ? 8.612 2.823 23.555 1.00 93.12 89 ALA A N 1
ATOM 684 C CA . ALA A 1 89 ? 7.580 3.482 24.362 1.00 93.12 89 ALA A CA 1
ATOM 685 C C . ALA A 1 89 ? 7.104 4.813 23.755 1.00 93.12 89 ALA A C 1
ATOM 687 O O . ALA A 1 89 ? 5.919 5.133 23.808 1.00 93.12 89 ALA A O 1
ATOM 688 N N . GLU A 1 90 ? 8.004 5.553 23.112 1.00 94.31 90 GLU A N 1
ATOM 689 C CA . GLU A 1 90 ? 7.731 6.837 22.461 1.00 94.31 90 GLU A CA 1
ATOM 690 C C . GLU A 1 90 ? 6.725 6.685 21.301 1.00 94.31 90 GLU A C 1
ATOM 692 O O . GLU A 1 90 ? 5.982 7.611 20.969 1.00 94.31 90 GLU A O 1
ATOM 697 N N . TYR A 1 91 ? 6.649 5.488 20.712 1.00 95.31 91 TYR A N 1
ATOM 698 C CA . TYR A 1 91 ? 5.739 5.152 19.616 1.00 95.31 91 TYR A CA 1
ATOM 699 C C . TYR A 1 91 ? 4.429 4.511 20.092 1.00 95.31 91 TYR A C 1
ATOM 701 O O . TYR A 1 91 ? 3.523 4.312 19.280 1.00 95.31 91 TYR A O 1
ATOM 709 N N . ALA A 1 92 ? 4.302 4.197 21.388 1.00 93.19 92 ALA A N 1
ATOM 710 C CA . ALA A 1 92 ? 3.155 3.472 21.936 1.00 93.19 92 ALA A CA 1
ATOM 711 C C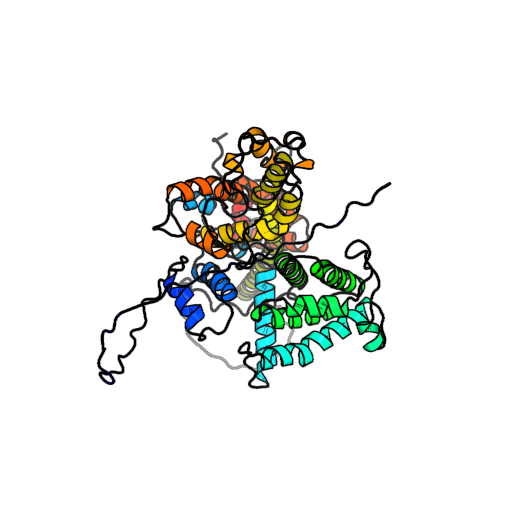 . ALA A 1 92 ? 1.833 4.204 21.678 1.00 93.19 92 ALA A C 1
ATOM 713 O O . ALA A 1 92 ? 0.886 3.581 21.211 1.00 93.19 92 ALA A O 1
ATOM 714 N N . ALA A 1 93 ? 1.807 5.529 21.858 1.00 94.62 93 ALA A N 1
ATOM 715 C CA . ALA A 1 93 ? 0.617 6.344 21.611 1.00 94.62 93 ALA A CA 1
ATOM 716 C C . ALA A 1 93 ? 0.089 6.196 20.171 1.00 94.62 93 ALA A C 1
ATOM 718 O O . ALA A 1 93 ? -1.106 6.007 19.967 1.00 94.62 93 ALA A O 1
ATOM 719 N N . ALA A 1 94 ? 0.973 6.200 19.165 1.00 95.69 94 ALA A N 1
ATOM 720 C CA . ALA A 1 94 ? 0.570 5.974 17.776 1.00 95.69 94 ALA A CA 1
ATOM 721 C C . ALA A 1 94 ? 0.015 4.550 17.575 1.00 95.69 94 ALA A C 1
ATOM 723 O O . ALA A 1 94 ? -1.004 4.364 16.917 1.00 95.69 94 ALA A O 1
ATOM 724 N N . GLY A 1 95 ? 0.640 3.539 18.186 1.00 93.56 95 GLY A N 1
ATOM 725 C CA . GLY A 1 95 ? 0.136 2.161 18.156 1.00 93.56 95 GLY A CA 1
ATOM 726 C C . GLY A 1 95 ? -1.226 1.984 18.841 1.00 93.56 95 GLY A C 1
ATOM 727 O O . GLY A 1 95 ? -2.049 1.191 18.386 1.00 93.56 95 GLY A O 1
ATOM 728 N N . GLU A 1 96 ? -1.496 2.722 19.917 1.00 93.38 96 GLU A N 1
ATOM 729 C CA . GLU A 1 96 ? -2.770 2.699 20.651 1.00 93.38 96 GLU A CA 1
ATOM 730 C C . GLU A 1 96 ? -3.916 3.357 19.877 1.00 93.38 96 GLU A C 1
ATOM 732 O O . GLU A 1 96 ? -5.057 2.911 19.988 1.00 93.38 96 GLU A O 1
ATOM 737 N N . MET A 1 97 ? -3.618 4.356 19.041 1.00 95.56 97 MET A N 1
ATOM 738 C CA . MET A 1 97 ? -4.611 5.007 18.179 1.00 95.56 97 MET A CA 1
ATOM 739 C C . MET A 1 97 ? -5.144 4.078 17.080 1.00 95.56 97 MET A C 1
ATOM 741 O O . MET A 1 97 ? -6.276 4.249 16.640 1.00 95.56 97 MET A O 1
ATOM 745 N N . ILE A 1 98 ? -4.367 3.086 16.634 1.00 95.88 98 ILE A N 1
ATOM 746 C CA . ILE A 1 98 ? -4.771 2.165 15.562 1.00 95.88 98 ILE A CA 1
ATOM 747 C C . ILE A 1 98 ? -5.809 1.172 16.096 1.00 95.88 98 ILE A C 1
ATOM 749 O O . ILE A 1 98 ? -5.481 0.260 16.865 1.00 95.88 98 ILE A O 1
ATOM 753 N N . CYS A 1 99 ? -7.061 1.325 15.653 1.00 96.81 99 CYS A N 1
ATOM 754 C CA . CYS A 1 99 ? -8.179 0.487 16.088 1.00 96.81 99 CYS A CA 1
ATOM 755 C C . CYS A 1 99 ? -8.360 -0.804 15.276 1.00 96.81 99 CYS A C 1
ATOM 757 O O . CYS A 1 99 ? -8.999 -1.736 15.767 1.00 96.81 99 CYS A O 1
ATOM 759 N N . LEU A 1 100 ? -7.809 -0.869 14.061 1.00 96.38 100 LEU A N 1
ATOM 760 C CA . LEU A 1 100 ? -7.918 -2.032 13.180 1.00 96.38 100 LEU A CA 1
ATOM 761 C C . LEU A 1 100 ? -7.152 -3.233 13.751 1.00 96.38 100 LEU A C 1
ATOM 763 O O . LEU A 1 100 ? -6.121 -3.057 14.405 1.00 96.38 100 LEU A O 1
ATOM 767 N N . ASP A 1 101 ? -7.653 -4.446 13.505 1.00 94.56 101 ASP A N 1
ATOM 768 C CA . ASP A 1 101 ? -6.969 -5.676 13.900 1.00 94.56 101 ASP A CA 1
ATOM 769 C C . ASP A 1 101 ? -5.537 -5.733 13.346 1.00 94.56 101 ASP A C 1
ATOM 771 O O . ASP A 1 101 ? -5.257 -5.324 12.216 1.00 94.56 101 ASP A O 1
ATOM 775 N N . GLY A 1 102 ? -4.623 -6.259 14.161 1.00 91.06 102 GLY A N 1
ATOM 776 C CA . GLY A 1 102 ? -3.204 -6.257 13.843 1.00 91.06 102 GLY A CA 1
ATOM 777 C C . GLY A 1 102 ? -2.860 -6.994 12.559 1.00 91.06 102 GLY A C 1
ATOM 778 O O . GLY A 1 102 ? -2.013 -6.520 11.810 1.00 91.06 102 GLY A O 1
ATOM 779 N N . SER A 1 103 ? -3.560 -8.092 12.262 1.00 91.12 103 SER A N 1
ATOM 780 C CA . SER A 1 103 ? -3.350 -8.846 11.021 1.00 91.12 103 SER A CA 1
ATOM 781 C C . SER A 1 103 ? -3.689 -8.032 9.769 1.00 91.12 103 SER A C 1
ATOM 783 O O . SER A 1 103 ? -2.983 -8.112 8.774 1.00 91.12 103 SER A O 1
ATOM 785 N N . LEU A 1 104 ? -4.702 -7.162 9.828 1.00 93.56 104 LEU A N 1
ATOM 786 C CA . LEU A 1 104 ? -5.069 -6.278 8.714 1.00 93.56 104 LEU A CA 1
ATOM 787 C C . LEU A 1 104 ? -4.046 -5.143 8.510 1.00 93.56 104 LEU A C 1
ATOM 789 O O . LEU A 1 104 ? -3.900 -4.610 7.408 1.00 93.56 104 LEU A O 1
ATOM 793 N N . MET A 1 105 ? -3.327 -4.772 9.574 1.00 94.50 105 MET A N 1
ATOM 794 C CA . MET A 1 105 ? -2.278 -3.752 9.532 1.00 94.50 105 MET A CA 1
ATOM 795 C C . MET A 1 105 ? -0.917 -4.320 9.131 1.00 94.50 105 MET A C 1
ATOM 797 O O . MET A 1 105 ? -0.157 -3.633 8.449 1.00 94.50 105 MET A O 1
ATOM 801 N N . CYS A 1 106 ? -0.598 -5.544 9.555 1.00 91.25 106 CYS A N 1
ATOM 802 C CA . CYS A 1 106 ? 0.696 -6.178 9.318 1.00 91.25 106 CYS A CA 1
ATOM 803 C C . CYS A 1 106 ? 0.728 -7.090 8.093 1.00 91.25 106 CYS A C 1
ATOM 805 O O . CYS A 1 106 ? 1.793 -7.598 7.768 1.00 91.25 106 CYS A O 1
ATOM 807 N N . GLU A 1 107 ? -0.389 -7.273 7.398 1.00 90.44 107 GLU A N 1
ATOM 808 C CA . GLU A 1 107 ? -0.454 -7.960 6.112 1.00 90.44 107 GLU A CA 1
ATOM 809 C C . GLU A 1 107 ? -0.882 -6.991 5.007 1.00 90.44 107 GLU A C 1
ATOM 811 O O . GLU A 1 107 ? -1.508 -5.961 5.256 1.00 90.44 107 GLU A O 1
ATOM 816 N N . SER A 1 108 ? -0.554 -7.334 3.765 1.00 91.62 108 SER A N 1
ATOM 817 C CA . SER A 1 108 ? -1.046 -6.653 2.566 1.00 91.62 108 SER A CA 1
ATOM 818 C C . SER A 1 108 ? -1.329 -7.663 1.466 1.00 91.62 108 SER A C 1
ATOM 820 O O . SER A 1 108 ? -0.878 -8.815 1.539 1.00 91.62 108 SER A O 1
ATOM 822 N N . ARG A 1 109 ? -2.081 -7.269 0.435 1.00 89.94 109 ARG A N 1
ATOM 823 C CA . ARG A 1 109 ? -2.431 -8.181 -0.662 1.00 89.94 109 ARG A CA 1
ATOM 824 C C . ARG A 1 109 ? -1.167 -8.645 -1.362 1.00 89.94 109 ARG A C 1
ATOM 826 O O . ARG A 1 109 ? -1.043 -9.837 -1.613 1.00 89.94 109 ARG A O 1
ATOM 833 N N . VAL A 1 110 ? -0.190 -7.756 -1.557 1.00 90.81 110 VAL A N 1
ATOM 834 C CA . VAL A 1 110 ? 1.140 -8.152 -2.040 1.00 90.81 110 VAL A CA 1
ATOM 835 C C . VAL A 1 110 ? 1.763 -9.209 -1.136 1.00 90.81 110 VAL A C 1
ATOM 837 O O . VAL A 1 110 ? 2.208 -10.232 -1.644 1.00 90.81 110 VAL A O 1
ATOM 840 N N . GLY A 1 111 ? 1.772 -9.008 0.186 1.00 88.94 111 GLY A N 1
ATOM 841 C CA . GLY A 1 111 ? 2.314 -9.987 1.133 1.00 88.94 111 GLY A CA 1
ATOM 842 C C . GLY A 1 111 ? 1.644 -11.363 1.020 1.00 88.94 111 GLY A C 1
ATOM 843 O O . GLY A 1 111 ? 2.332 -12.380 0.920 1.00 88.94 111 GLY A O 1
ATOM 844 N N . ARG A 1 112 ? 0.308 -11.410 0.943 1.00 88.69 112 ARG A N 1
ATOM 845 C CA . ARG A 1 112 ? -0.450 -12.662 0.762 1.00 88.69 112 ARG A CA 1
ATOM 846 C C . ARG A 1 112 ? -0.165 -13.318 -0.588 1.00 88.69 112 ARG A C 1
ATOM 848 O O . ARG A 1 112 ? 0.052 -14.528 -0.641 1.00 88.69 112 ARG A O 1
ATOM 855 N N . THR A 1 113 ? -0.105 -12.534 -1.661 1.00 90.25 113 THR A N 1
ATOM 856 C CA . THR A 1 113 ? 0.251 -13.018 -2.999 1.00 90.25 113 THR A CA 1
ATOM 857 C C . THR A 1 113 ? 1.670 -13.580 -3.025 1.00 90.25 113 THR A C 1
ATOM 859 O O . THR A 1 113 ? 1.891 -14.635 -3.614 1.00 90.25 113 THR A O 1
ATOM 862 N N . LEU A 1 114 ? 2.631 -12.939 -2.354 1.00 88.94 114 LEU A N 1
ATOM 863 C CA . LEU A 1 114 ? 3.992 -13.460 -2.229 1.00 88.94 114 LEU A CA 1
ATOM 864 C C . LEU A 1 114 ? 4.003 -14.842 -1.581 1.00 88.94 114 LEU A C 1
ATOM 866 O O . LEU A 1 114 ? 4.574 -15.774 -2.148 1.00 88.94 114 LEU A O 1
ATOM 870 N N . VAL A 1 115 ? 3.329 -14.987 -0.439 1.00 86.88 115 VAL A N 1
ATOM 871 C CA . VAL A 1 115 ? 3.224 -16.270 0.266 1.00 86.88 115 VAL A CA 1
ATOM 872 C C . VAL A 1 115 ? 2.563 -17.324 -0.624 1.00 86.88 115 VAL A C 1
ATOM 874 O O . VAL A 1 115 ? 3.080 -18.435 -0.739 1.00 86.88 115 VAL A O 1
ATOM 877 N N . TYR A 1 116 ? 1.469 -16.977 -1.309 1.00 89.56 116 TYR A N 1
ATOM 878 C CA . TYR A 1 116 ? 0.789 -17.866 -2.254 1.00 89.56 116 TYR A CA 1
ATOM 879 C C . TYR A 1 116 ? 1.723 -18.339 -3.377 1.00 89.56 116 TYR A C 1
ATOM 881 O O . TYR A 1 116 ? 1.869 -19.543 -3.589 1.00 89.56 116 TYR A O 1
ATOM 889 N N . LEU A 1 117 ? 2.411 -17.421 -4.061 1.00 87.94 117 LEU A N 1
ATOM 890 C CA . LEU A 1 117 ? 3.312 -17.758 -5.167 1.00 87.94 117 LEU A CA 1
ATOM 891 C C . LEU A 1 117 ? 4.508 -18.598 -4.698 1.00 87.94 117 LEU A C 1
ATOM 893 O O . LEU A 1 117 ? 4.932 -19.521 -5.398 1.00 87.94 117 LEU A O 1
ATOM 897 N N . GLN A 1 118 ? 5.033 -18.322 -3.501 1.00 85.06 118 GLN A N 1
ATOM 898 C CA . GLN A 1 118 ? 6.086 -19.128 -2.881 1.00 85.06 118 GLN A CA 1
ATOM 899 C C . GLN A 1 118 ? 5.599 -20.551 -2.559 1.00 85.06 118 GLN A C 1
ATOM 901 O O . GLN A 1 118 ? 6.311 -21.518 -2.841 1.00 85.06 118 GLN A O 1
ATOM 906 N N . GLN A 1 119 ? 4.387 -20.706 -2.020 1.00 84.69 119 GLN A N 1
ATOM 907 C CA . GLN A 1 119 ? 3.791 -22.016 -1.733 1.00 84.69 119 GLN A CA 1
ATOM 908 C C . GLN A 1 119 ? 3.481 -22.802 -3.011 1.00 84.69 119 GLN A C 1
ATOM 910 O O . GLN A 1 119 ? 3.807 -23.985 -3.100 1.00 84.69 119 GLN A O 1
ATOM 915 N N . GLU A 1 120 ? 2.903 -22.156 -4.025 1.00 82.31 120 GLU A N 1
ATOM 916 C CA . GLU A 1 120 ? 2.635 -22.777 -5.326 1.00 82.31 120 GLU A CA 1
ATOM 917 C C . GLU A 1 120 ? 3.916 -23.279 -5.987 1.00 82.31 120 GLU A C 1
ATOM 919 O O . GLU A 1 120 ? 3.962 -24.379 -6.545 1.00 82.31 120 GLU A O 1
ATOM 924 N N . ARG A 1 121 ? 4.998 -22.510 -5.863 1.00 80.44 121 ARG A N 1
ATOM 925 C CA . ARG A 1 121 ? 6.319 -22.948 -6.296 1.00 80.44 121 ARG A CA 1
ATOM 926 C C . ARG A 1 121 ? 6.765 -24.205 -5.551 1.00 80.44 121 ARG A C 1
ATOM 928 O O . ARG A 1 121 ? 7.154 -25.174 -6.196 1.00 80.44 121 ARG A O 1
ATOM 935 N N . GLN A 1 122 ? 6.682 -24.213 -4.220 1.00 80.62 122 GLN A N 1
ATOM 936 C CA . GLN A 1 122 ? 7.063 -25.374 -3.408 1.00 80.62 122 GLN A CA 1
ATOM 937 C C . GLN A 1 122 ? 6.257 -26.626 -3.788 1.00 80.62 122 GLN A C 1
ATOM 939 O O . GLN A 1 122 ? 6.848 -27.691 -3.966 1.00 80.62 122 GLN A O 1
ATOM 944 N N . ARG A 1 123 ? 4.939 -26.493 -4.002 1.00 81.88 123 ARG A N 1
ATOM 945 C CA . ARG A 1 123 ? 4.056 -27.592 -4.433 1.00 81.88 123 ARG A CA 1
ATOM 946 C C . ARG A 1 123 ? 4.475 -28.182 -5.776 1.00 81.88 123 ARG A C 1
ATOM 948 O O . ARG A 1 123 ? 4.513 -29.403 -5.922 1.00 81.88 123 ARG A O 1
ATOM 955 N N . ARG A 1 124 ? 4.838 -27.342 -6.747 1.00 78.50 124 ARG A N 1
ATOM 956 C CA . ARG A 1 124 ? 5.285 -27.802 -8.074 1.00 78.50 124 ARG A CA 1
ATOM 957 C C . ARG A 1 124 ? 6.692 -28.396 -8.040 1.00 78.50 124 ARG A C 1
ATOM 959 O O . ARG A 1 124 ? 6.962 -29.363 -8.749 1.00 78.50 124 ARG A O 1
ATOM 966 N N . SER A 1 125 ? 7.557 -27.888 -7.163 1.00 73.38 125 SER A N 1
ATOM 967 C CA . SER A 1 125 ? 8.888 -28.450 -6.935 1.00 73.38 125 SER A CA 1
ATOM 968 C C . SER A 1 125 ? 8.856 -29.827 -6.269 1.00 73.38 125 SER A C 1
ATOM 970 O O . SER A 1 125 ? 9.818 -30.561 -6.414 1.00 73.38 125 SER A O 1
A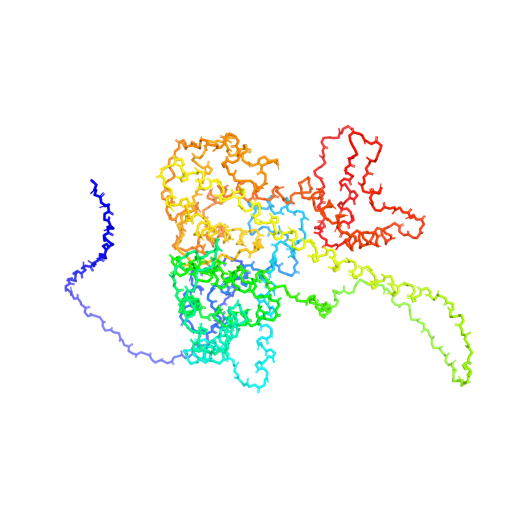TOM 972 N N . SER A 1 126 ? 7.780 -30.261 -5.605 1.00 64.44 126 SER A N 1
ATOM 973 C CA . SER A 1 126 ? 7.738 -31.576 -4.924 1.00 64.44 126 SER A CA 1
ATOM 974 C C . SER A 1 126 ? 8.014 -32.791 -5.827 1.00 64.44 126 SER A C 1
ATOM 976 O O . SER A 1 126 ? 8.290 -33.874 -5.318 1.00 64.44 126 SER A O 1
ATOM 978 N N . SER A 1 127 ? 7.948 -32.637 -7.156 1.00 59.88 127 SER A N 1
ATOM 979 C CA . SER A 1 127 ? 8.188 -33.723 -8.115 1.00 59.88 127 SER A CA 1
ATOM 980 C C . SER A 1 127 ? 9.657 -33.852 -8.577 1.00 59.88 127 SER A C 1
ATOM 982 O O . SER A 1 127 ? 10.021 -34.856 -9.185 1.00 59.88 127 SER A O 1
ATOM 984 N N . ARG A 1 128 ? 10.545 -32.893 -8.259 1.00 56.91 128 ARG A N 1
ATOM 985 C CA . ARG A 1 128 ? 12.003 -32.957 -8.526 1.00 56.91 128 ARG A CA 1
ATOM 986 C C . ARG A 1 128 ? 12.767 -32.247 -7.406 1.00 56.91 128 ARG A C 1
ATOM 988 O O . ARG A 1 128 ? 12.294 -31.248 -6.902 1.00 56.91 128 ARG A O 1
ATOM 995 N N . SER A 1 129 ? 13.964 -32.690 -7.017 1.00 54.47 129 SER A N 1
ATOM 996 C CA . SER A 1 129 ? 14.736 -32.119 -5.888 1.00 54.47 129 SER A CA 1
ATOM 997 C C . SER A 1 129 ? 15.271 -30.683 -6.102 1.00 54.47 129 SER A C 1
ATOM 999 O O . SER A 1 129 ? 16.371 -30.350 -5.657 1.00 54.47 129 SER A O 1
ATOM 1001 N N . PHE A 1 130 ? 14.535 -29.824 -6.801 1.00 55.25 130 PHE A N 1
ATOM 1002 C CA . PHE A 1 130 ? 14.912 -28.467 -7.144 1.00 55.25 130 PHE A CA 1
ATOM 1003 C C . PHE A 1 130 ? 14.597 -27.530 -5.974 1.00 55.25 130 PHE A C 1
ATOM 1005 O O . PHE A 1 130 ? 13.556 -26.873 -5.913 1.00 55.25 130 PHE A O 1
ATOM 1012 N N . ARG A 1 131 ? 15.508 -27.505 -4.995 1.00 64.88 131 ARG A N 1
ATOM 1013 C CA . ARG A 1 131 ? 15.607 -26.382 -4.059 1.00 64.88 131 ARG A CA 1
ATOM 1014 C C . ARG A 1 131 ? 16.355 -25.278 -4.789 1.00 64.88 131 ARG A C 1
ATOM 1016 O O . ARG A 1 131 ? 17.543 -25.438 -5.032 1.00 64.88 131 ARG A O 1
ATOM 1023 N N . PHE A 1 132 ? 15.673 -24.190 -5.122 1.00 63.47 132 PHE A N 1
ATOM 1024 C CA . PHE A 1 132 ? 16.334 -23.006 -5.661 1.00 63.47 132 PHE A CA 1
ATOM 1025 C C . PHE A 1 132 ? 17.257 -22.431 -4.594 1.00 63.47 132 PHE A C 1
ATOM 1027 O O . PHE A 1 132 ? 16.784 -21.923 -3.579 1.00 63.47 132 PHE A O 1
ATOM 1034 N N . ARG A 1 133 ? 18.566 -22.531 -4.813 1.00 68.06 133 ARG A N 1
ATOM 1035 C CA . ARG A 1 133 ? 19.580 -22.005 -3.892 1.00 68.06 133 ARG A CA 1
ATOM 1036 C C . ARG A 1 133 ? 20.036 -20.606 -4.287 1.00 68.06 133 ARG A C 1
ATOM 1038 O O . ARG A 1 133 ? 20.953 -20.069 -3.679 1.00 68.06 133 ARG A O 1
ATOM 1045 N N . GLY A 1 134 ? 19.424 -20.031 -5.324 1.00 68.25 134 GLY A N 1
ATOM 1046 C CA . GLY A 1 134 ? 19.882 -18.781 -5.920 1.00 68.25 134 GLY A CA 1
ATOM 1047 C C . GLY A 1 134 ? 21.239 -18.923 -6.607 1.00 68.25 134 GLY A C 1
ATOM 1048 O O . GLY A 1 134 ? 21.917 -17.916 -6.796 1.00 68.25 134 GLY A O 1
ATOM 1049 N N . SER A 1 135 ? 21.649 -20.148 -6.963 1.00 78.62 135 SER A N 1
ATOM 1050 C CA . SER A 1 135 ? 22.839 -20.340 -7.791 1.00 78.62 135 SER A CA 1
ATOM 1051 C C . SER A 1 135 ? 22.603 -19.760 -9.188 1.00 78.62 135 SER A C 1
ATOM 1053 O O . SER A 1 135 ? 21.460 -19.644 -9.635 1.00 78.62 135 SER A O 1
ATOM 1055 N N . THR A 1 136 ? 23.673 -19.393 -9.893 1.00 75.25 136 THR A N 1
ATOM 1056 C CA . THR A 1 136 ? 23.572 -18.893 -11.273 1.00 75.25 136 THR A CA 1
ATOM 1057 C C . THR A 1 136 ? 22.816 -19.876 -12.170 1.00 75.25 136 THR A C 1
ATOM 1059 O O . THR A 1 136 ? 21.949 -19.453 -12.930 1.00 75.25 136 THR A O 1
ATOM 1062 N N . ASP A 1 137 ? 23.067 -21.179 -12.017 1.00 77.75 137 ASP A N 1
ATOM 1063 C CA . ASP A 1 137 ? 22.379 -22.233 -12.771 1.00 77.75 137 ASP A CA 1
ATOM 1064 C C . ASP A 1 137 ? 20.881 -22.278 -12.453 1.00 77.75 137 ASP A C 1
ATOM 1066 O O . ASP A 1 137 ? 20.059 -22.401 -13.362 1.00 77.75 137 ASP A O 1
ATOM 1070 N N . ASP A 1 138 ? 20.502 -22.106 -11.182 1.00 76.62 138 ASP A N 1
ATOM 1071 C CA . ASP A 1 138 ? 19.091 -22.056 -10.792 1.00 76.62 138 ASP A CA 1
ATOM 1072 C C . ASP A 1 138 ? 18.377 -20.840 -11.400 1.00 76.62 138 ASP A C 1
ATOM 1074 O O . ASP A 1 138 ? 17.216 -20.930 -11.799 1.00 76.62 138 ASP A O 1
ATOM 1078 N N . VAL A 1 139 ? 19.061 -19.693 -11.455 1.00 77.00 139 VAL A N 1
ATOM 1079 C CA . VAL A 1 139 ? 18.531 -18.445 -12.024 1.00 77.00 139 VAL A CA 1
ATOM 1080 C C . VAL A 1 139 ? 18.365 -18.563 -13.538 1.00 77.00 139 VAL A C 1
ATOM 1082 O O . VAL A 1 139 ? 17.335 -18.152 -14.066 1.00 77.00 139 VAL A O 1
ATOM 1085 N N . LEU A 1 140 ? 19.349 -19.136 -14.234 1.00 76.56 140 LEU A N 1
ATOM 1086 C CA . LEU A 1 140 ? 19.271 -19.376 -15.677 1.00 76.56 140 LEU A CA 1
ATOM 1087 C C . LEU A 1 140 ? 18.189 -20.403 -16.022 1.00 76.56 140 LEU A C 1
ATOM 1089 O O . LEU A 1 140 ? 17.450 -20.207 -16.984 1.00 76.56 140 LEU A O 1
ATOM 1093 N N . SER A 1 141 ? 18.049 -21.454 -15.212 1.00 82.12 141 SER A N 1
ATOM 1094 C CA . SER A 1 141 ? 16.977 -22.440 -15.380 1.00 82.12 141 SER A CA 1
ATOM 1095 C C . SER A 1 141 ? 15.604 -21.791 -15.185 1.00 82.12 141 SER A C 1
ATOM 1097 O O . SER A 1 141 ? 14.728 -21.964 -16.020 1.00 82.12 141 SER A O 1
ATOM 1099 N N . ASP A 1 142 ? 15.412 -20.962 -14.149 1.00 83.31 142 ASP A N 1
ATOM 1100 C CA . ASP A 1 142 ? 14.151 -20.221 -13.959 1.00 83.31 142 ASP A CA 1
ATOM 1101 C C . ASP A 1 142 ? 13.831 -19.307 -15.153 1.00 83.31 142 ASP A C 1
ATOM 1103 O O . ASP A 1 142 ? 12.679 -19.235 -15.589 1.00 83.31 142 ASP A O 1
ATOM 1107 N N . PHE A 1 143 ? 14.850 -18.654 -15.722 1.00 87.38 143 PHE A N 1
ATOM 1108 C CA . PHE A 1 143 ? 14.684 -17.819 -16.907 1.00 87.38 143 PHE A CA 1
ATOM 1109 C C . PHE A 1 143 ? 14.169 -18.619 -18.108 1.00 87.38 143 PHE A C 1
ATOM 1111 O O . PHE A 1 143 ? 13.112 -18.297 -18.656 1.00 87.38 143 PHE A O 1
ATOM 1118 N N . HIS A 1 144 ? 14.909 -19.656 -18.501 1.00 85.00 144 HIS A N 1
ATOM 1119 C CA . HIS A 1 144 ? 14.630 -20.417 -19.717 1.00 85.00 144 HIS A CA 1
ATOM 1120 C C . HIS A 1 144 ? 13.414 -21.335 -19.576 1.00 85.00 144 HIS A C 1
ATOM 1122 O O . HIS A 1 144 ? 12.626 -21.455 -20.513 1.00 85.00 144 HIS A O 1
ATOM 1128 N N . ASP A 1 145 ? 13.227 -21.950 -18.408 1.00 85.56 145 ASP A N 1
ATOM 1129 C CA . ASP A 1 145 ? 12.183 -22.956 -18.209 1.00 85.56 145 ASP A CA 1
ATOM 1130 C C . ASP A 1 145 ? 10.841 -22.339 -17.795 1.00 85.56 145 ASP A C 1
ATOM 1132 O O . ASP A 1 145 ? 9.792 -22.958 -17.995 1.00 85.56 145 ASP A O 1
ATOM 1136 N N . VAL A 1 146 ? 10.842 -21.139 -17.197 1.00 85.69 146 VAL A N 1
ATOM 1137 C CA . VAL A 1 146 ? 9.629 -20.550 -16.604 1.00 85.69 146 VAL A CA 1
ATOM 1138 C C . VAL A 1 146 ? 9.353 -19.142 -17.114 1.00 85.69 146 VAL A C 1
ATOM 1140 O O . VAL A 1 146 ? 8.261 -18.899 -17.637 1.00 85.69 146 VAL A O 1
ATOM 1143 N N . PHE A 1 147 ? 10.294 -18.210 -16.955 1.00 94.56 147 PHE A N 1
ATOM 1144 C CA . PHE A 1 147 ? 10.046 -16.794 -17.234 1.00 94.56 147 PHE A CA 1
ATOM 1145 C C . PHE A 1 147 ? 9.790 -16.526 -18.718 1.00 94.56 147 PHE A C 1
ATOM 1147 O O . PHE A 1 147 ? 8.723 -16.020 -19.070 1.00 94.56 147 PHE A O 1
ATOM 1154 N N . GLU A 1 148 ? 10.741 -16.876 -19.587 1.00 96.31 148 GLU A N 1
ATOM 1155 C CA . GLU A 1 148 ? 10.660 -16.598 -21.023 1.00 96.31 148 GLU A CA 1
ATOM 1156 C C . GLU A 1 148 ? 9.424 -17.260 -21.667 1.00 96.31 148 GLU A C 1
ATOM 1158 O O . GLU A 1 148 ? 8.663 -16.549 -22.333 1.00 96.31 148 GLU A O 1
ATOM 1163 N N . PRO A 1 149 ? 9.120 -18.553 -21.425 1.00 96.94 149 PRO A N 1
ATOM 1164 C CA . PRO A 1 149 ? 7.889 -19.162 -21.928 1.00 96.94 149 PRO A CA 1
ATOM 1165 C C . PRO A 1 149 ? 6.616 -18.449 -21.449 1.00 96.94 149 PRO A C 1
ATOM 1167 O O . PRO A 1 149 ? 5.708 -18.207 -22.247 1.00 96.94 149 PRO A O 1
ATOM 1170 N N . SER A 1 150 ? 6.547 -18.065 -20.167 1.00 96.69 150 SER A N 1
ATOM 1171 C CA . SER A 1 150 ? 5.384 -17.355 -19.608 1.00 96.69 150 SER A CA 1
ATOM 1172 C C . SER A 1 150 ? 5.218 -15.963 -20.224 1.00 96.69 150 SER A C 1
ATOM 1174 O O . SER A 1 150 ? 4.099 -15.554 -20.538 1.00 96.69 150 SER A O 1
ATOM 1176 N N . LEU A 1 151 ? 6.326 -15.256 -20.458 1.00 98.25 151 LEU A N 1
ATOM 1177 C CA . LEU A 1 151 ? 6.347 -13.953 -21.117 1.00 98.25 151 LEU A CA 1
ATOM 1178 C C . LEU A 1 151 ? 5.874 -14.036 -22.568 1.00 98.25 151 LEU A C 1
ATOM 1180 O O . LEU A 1 151 ? 5.048 -13.226 -22.986 1.00 98.25 151 LEU A O 1
ATOM 1184 N N . LEU A 1 152 ? 6.336 -15.032 -23.326 1.00 98.25 152 LEU A N 1
ATOM 1185 C CA . LEU A 1 152 ? 5.894 -15.240 -24.706 1.00 98.25 152 LEU A CA 1
ATOM 1186 C C . LEU A 1 152 ? 4.396 -15.547 -24.775 1.00 98.25 152 LEU A C 1
ATOM 1188 O O . LEU A 1 152 ? 3.702 -14.986 -25.620 1.00 98.25 152 LEU A O 1
ATOM 1192 N N . LEU A 1 153 ? 3.871 -16.382 -23.874 1.00 97.81 153 LEU A N 1
ATOM 1193 C CA . LEU A 1 153 ? 2.432 -16.655 -23.797 1.00 97.81 153 LEU A CA 1
ATOM 1194 C C . LEU A 1 153 ? 1.626 -15.393 -23.462 1.00 97.81 153 LEU A C 1
ATOM 1196 O O . LEU A 1 153 ? 0.615 -15.124 -24.118 1.00 97.81 153 LEU A O 1
ATOM 1200 N N . ALA A 1 154 ? 2.094 -14.594 -22.499 1.00 98.06 154 ALA A N 1
ATOM 1201 C CA . ALA A 1 154 ? 1.472 -13.322 -22.140 1.00 98.06 154 ALA A CA 1
ATOM 1202 C C . ALA A 1 154 ? 1.456 -12.340 -23.321 1.00 98.06 154 ALA A C 1
ATOM 1204 O O . ALA A 1 154 ? 0.399 -11.802 -23.642 1.00 98.06 154 ALA A O 1
ATOM 1205 N N . LEU A 1 155 ? 2.580 -12.170 -24.024 1.00 98.38 155 LEU A N 1
ATOM 1206 C CA . LEU A 1 155 ? 2.679 -11.325 -25.220 1.00 98.38 155 LEU A CA 1
ATOM 1207 C C . LEU A 1 155 ? 1.747 -11.807 -26.334 1.00 98.38 155 LEU A C 1
ATOM 1209 O O . LEU A 1 155 ? 1.000 -11.016 -26.906 1.00 98.38 155 LEU A O 1
ATOM 1213 N N . LYS A 1 156 ? 1.730 -13.113 -26.622 1.00 98.50 156 LYS A N 1
ATOM 1214 C CA . LYS A 1 156 ? 0.852 -13.694 -27.649 1.00 98.50 156 LYS A CA 1
ATOM 1215 C C . LYS A 1 156 ? -0.622 -13.433 -27.347 1.00 98.50 156 LYS A C 1
ATOM 1217 O O . LYS A 1 156 ? -1.349 -13.032 -28.253 1.00 98.50 156 LYS A O 1
ATOM 1222 N N . LYS A 1 157 ? -1.048 -13.600 -26.090 1.00 98.12 157 LYS A N 1
ATOM 1223 C CA . LYS A 1 157 ? -2.424 -13.316 -25.650 1.00 98.12 157 LYS A CA 1
ATOM 1224 C C . LYS A 1 157 ? -2.748 -11.823 -25.689 1.00 98.12 157 LYS A C 1
ATOM 1226 O O . LYS A 1 157 ? -3.788 -11.454 -26.222 1.00 98.12 157 LYS A O 1
ATOM 1231 N N . ALA A 1 158 ? -1.859 -10.978 -25.171 1.00 98.06 158 ALA A N 1
ATOM 1232 C CA . ALA A 1 158 ? -2.050 -9.531 -25.113 1.00 98.06 158 ALA A CA 1
ATOM 1233 C C . ALA A 1 158 ? -2.180 -8.900 -26.507 1.00 98.06 158 ALA A C 1
ATOM 1235 O O . ALA A 1 158 ? -2.999 -8.011 -26.716 1.00 98.06 158 ALA A O 1
ATOM 1236 N N . PHE A 1 159 ? -1.394 -9.374 -27.472 1.00 97.94 159 PHE A N 1
ATOM 1237 C CA . PHE A 1 159 ? -1.195 -8.694 -28.754 1.00 97.94 159 PHE A CA 1
ATOM 1238 C C . PHE A 1 159 ? -1.662 -9.491 -29.979 1.00 97.94 159 PHE A C 1
ATOM 1240 O O . PHE A 1 159 ? -1.545 -9.011 -31.111 1.00 97.94 159 PHE A O 1
ATOM 1247 N N . GLY A 1 160 ? -2.222 -10.686 -29.765 1.00 97.56 160 GLY A N 1
ATOM 1248 C CA . GLY A 1 160 ? -2.778 -11.539 -30.817 1.00 97.56 160 GLY A CA 1
ATOM 1249 C C . GLY A 1 160 ? -1.725 -12.222 -31.695 1.00 97.56 160 GLY A C 1
ATOM 1250 O O . GLY A 1 160 ? -2.001 -12.543 -32.853 1.00 97.56 160 GLY A O 1
ATOM 1251 N N . HIS A 1 161 ? -0.509 -12.442 -31.188 1.00 98.12 161 HIS A N 1
ATOM 1252 C CA . HIS A 1 161 ? 0.548 -13.088 -31.969 1.00 98.12 161 HIS A CA 1
ATOM 1253 C C . HIS A 1 161 ? 0.371 -14.602 -32.052 1.00 98.12 161 HIS A C 1
ATOM 1255 O O . HIS A 1 161 ? 0.084 -15.282 -31.069 1.00 98.12 161 HIS A O 1
ATOM 1261 N N . ARG A 1 162 ? 0.648 -15.158 -33.235 1.00 97.62 162 ARG A N 1
ATOM 1262 C CA . ARG A 1 162 ? 0.604 -16.610 -33.474 1.00 97.62 162 ARG A CA 1
ATOM 1263 C C . ARG A 1 162 ? 1.939 -17.303 -33.204 1.00 97.62 162 ARG A C 1
ATOM 1265 O O . ARG A 1 162 ? 1.962 -18.470 -32.822 1.00 97.62 162 ARG A O 1
ATOM 1272 N N . THR A 1 163 ? 3.051 -16.593 -33.373 1.00 97.81 163 THR A N 1
ATOM 1273 C CA . THR A 1 163 ? 4.407 -17.149 -33.283 1.00 97.81 163 THR A CA 1
ATOM 1274 C C . THR A 1 163 ? 5.214 -16.454 -32.199 1.00 97.81 163 THR A C 1
ATOM 1276 O O . THR A 1 163 ? 4.970 -15.291 -31.876 1.00 97.81 163 THR A O 1
ATOM 1279 N N . ASP A 1 164 ? 6.200 -17.161 -31.652 1.00 98.06 164 ASP A N 1
ATOM 1280 C CA . ASP A 1 164 ? 7.088 -16.592 -30.635 1.00 98.06 164 ASP A CA 1
ATOM 1281 C C . ASP A 1 164 ? 8.012 -15.530 -31.239 1.00 98.06 164 ASP A C 1
ATOM 1283 O O . ASP A 1 164 ? 8.393 -14.590 -30.557 1.00 98.06 164 ASP A O 1
ATOM 1287 N N . ILE A 1 165 ? 8.337 -15.641 -32.533 1.00 97.75 165 ILE A N 1
ATOM 1288 C CA . ILE A 1 165 ? 9.114 -14.630 -33.264 1.00 97.75 165 ILE A CA 1
ATOM 1289 C C . ILE A 1 165 ? 8.353 -13.300 -33.307 1.00 97.75 165 ILE A C 1
ATOM 1291 O O . ILE A 1 165 ? 8.938 -12.257 -33.043 1.00 97.75 165 ILE A O 1
ATOM 1295 N N . ALA A 1 166 ? 7.050 -13.323 -33.607 1.00 98.00 166 ALA A N 1
ATOM 1296 C CA . ALA A 1 166 ? 6.242 -12.105 -33.611 1.00 98.00 166 ALA A CA 1
ATOM 1297 C C . ALA A 1 166 ? 6.126 -11.503 -32.202 1.00 98.00 166 ALA A C 1
ATOM 1299 O O . ALA A 1 166 ? 6.258 -10.296 -32.055 1.00 98.00 166 ALA A O 1
ATOM 1300 N N . ALA A 1 167 ? 5.962 -12.343 -31.175 1.00 98.06 167 ALA A N 1
ATOM 1301 C CA . ALA A 1 167 ? 5.912 -11.893 -29.785 1.00 98.06 167 ALA A CA 1
ATOM 1302 C C . ALA A 1 167 ? 7.237 -11.275 -29.304 1.00 98.06 167 ALA A C 1
ATOM 1304 O O . ALA A 1 167 ? 7.218 -10.236 -28.653 1.00 98.06 167 ALA A O 1
ATOM 1305 N N . ARG A 1 168 ? 8.389 -11.864 -29.660 1.00 98.06 168 ARG A N 1
ATOM 1306 C CA . ARG A 1 168 ? 9.715 -11.296 -29.348 1.00 98.06 168 ARG A CA 1
ATOM 1307 C C . ARG A 1 168 ? 9.977 -9.964 -30.042 1.00 98.06 168 ARG A C 1
ATOM 1309 O O . ARG A 1 168 ? 10.809 -9.215 -29.560 1.00 98.06 168 ARG A O 1
ATOM 1316 N N . ASN A 1 169 ? 9.294 -9.677 -31.148 1.00 97.75 169 ASN A N 1
ATOM 1317 C CA . ASN A 1 169 ? 9.445 -8.440 -31.917 1.00 97.75 169 ASN A CA 1
ATOM 1318 C C . ASN A 1 169 ? 8.317 -7.425 -31.652 1.00 97.75 169 ASN A C 1
ATOM 1320 O O . ASN A 1 169 ? 8.167 -6.478 -32.417 1.00 97.75 169 ASN A O 1
ATOM 1324 N N . GLU A 1 170 ? 7.501 -7.620 -30.613 1.00 98.00 170 GLU A N 1
ATOM 1325 C CA . GLU A 1 170 ? 6.410 -6.702 -30.285 1.00 98.00 170 GLU A CA 1
ATOM 1326 C C . GLU A 1 170 ? 6.958 -5.375 -29.741 1.00 98.00 170 GLU A C 1
ATOM 1328 O O . GLU A 1 170 ? 7.547 -5.315 -28.657 1.00 98.00 170 GLU A O 1
ATOM 1333 N N . ASP A 1 171 ? 6.761 -4.303 -30.507 1.00 97.25 171 ASP A N 1
ATOM 1334 C CA . ASP A 1 171 ? 7.317 -2.976 -30.256 1.00 97.25 171 ASP A CA 1
ATOM 1335 C C . ASP A 1 171 ? 6.261 -1.865 -30.138 1.00 97.25 171 ASP A C 1
ATOM 1337 O O . ASP A 1 171 ? 6.617 -0.706 -29.856 1.00 97.25 171 ASP A O 1
ATOM 1341 N N . ARG A 1 172 ? 4.971 -2.202 -30.307 1.00 96.56 172 ARG A N 1
ATOM 1342 C CA . ARG A 1 172 ? 3.882 -1.226 -30.340 1.00 96.56 172 ARG A CA 1
ATOM 1343 C C . ARG A 1 172 ? 3.830 -0.425 -29.036 1.00 96.56 172 ARG A C 1
ATOM 1345 O O . ARG A 1 172 ? 4.179 -0.916 -27.952 1.00 96.56 172 ARG A O 1
ATOM 1352 N N . PRO A 1 173 ? 3.419 0.851 -29.108 1.00 96.00 173 PRO A N 1
ATOM 1353 C CA . PRO A 1 173 ? 3.117 1.615 -27.910 1.00 96.00 173 PRO A CA 1
ATOM 1354 C C . PRO A 1 173 ? 1.896 1.009 -27.211 1.00 96.00 173 PRO A C 1
ATOM 1356 O O . PRO A 1 173 ? 0.955 0.559 -27.864 1.00 96.00 173 PRO A O 1
ATOM 1359 N N . VAL A 1 174 ? 1.899 1.047 -25.881 1.00 95.88 174 VAL A N 1
ATOM 1360 C CA . VAL A 1 174 ? 0.697 0.800 -25.079 1.00 95.88 174 VAL A CA 1
ATOM 1361 C C . VAL A 1 174 ? 0.163 2.179 -24.700 1.00 95.88 174 VAL A C 1
ATOM 1363 O O . VAL A 1 174 ? 0.829 2.862 -23.913 1.00 95.88 174 VAL A O 1
ATOM 1366 N N . PRO A 1 175 ? -0.956 2.644 -25.290 1.00 93.62 175 PRO A N 1
ATOM 1367 C CA . PRO A 1 175 ? -1.496 3.971 -25.010 1.00 93.62 175 PRO A CA 1
ATOM 1368 C C . PRO A 1 175 ? -1.630 4.215 -23.505 1.00 93.62 175 PRO A C 1
ATOM 1370 O O . PRO A 1 175 ? -1.926 3.289 -22.756 1.00 93.62 175 PRO A O 1
ATOM 1373 N N . GLU A 1 176 ? -1.365 5.449 -23.072 1.00 92.12 176 GLU A N 1
ATOM 1374 C CA . GLU A 1 176 ? -1.469 5.919 -21.674 1.00 92.12 176 GLU A CA 1
ATOM 1375 C C . GLU A 1 176 ? -0.458 5.324 -20.676 1.00 92.12 176 GLU A C 1
ATOM 1377 O O . GLU A 1 176 ? -0.140 5.978 -19.686 1.00 92.12 176 GLU A O 1
ATOM 1382 N N . VAL A 1 177 ? 0.112 4.146 -20.947 1.00 92.69 177 VAL A N 1
ATOM 1383 C CA . VAL A 1 177 ? 1.058 3.470 -20.040 1.00 92.69 177 VAL A CA 1
ATOM 1384 C C . VAL A 1 177 ? 2.501 3.576 -20.537 1.00 92.69 177 VAL A C 1
ATOM 1386 O O . VAL A 1 177 ? 3.402 3.965 -19.799 1.00 92.69 177 VAL A O 1
ATOM 1389 N N . ALA A 1 178 ? 2.733 3.248 -21.809 1.00 93.75 178 ALA A N 1
ATOM 1390 C CA . ALA A 1 178 ? 4.039 3.291 -22.459 1.00 93.75 178 ALA A CA 1
ATOM 1391 C C . ALA A 1 178 ? 3.870 3.738 -23.915 1.00 93.75 178 ALA A C 1
ATOM 1393 O O . ALA A 1 178 ? 3.987 2.947 -24.854 1.00 93.75 178 ALA A O 1
ATOM 1394 N N . ALA A 1 179 ? 3.596 5.032 -24.097 1.00 91.50 179 ALA A N 1
ATOM 1395 C CA . ALA A 1 179 ? 3.269 5.639 -25.391 1.00 91.50 179 ALA A CA 1
ATOM 1396 C C . ALA A 1 179 ? 4.436 5.682 -26.403 1.00 91.50 179 ALA A C 1
ATOM 1398 O O . ALA A 1 179 ? 4.269 6.158 -27.523 1.00 91.50 179 ALA A O 1
ATOM 1399 N N . TYR A 1 180 ? 5.622 5.207 -26.026 1.00 92.69 180 TYR A N 1
ATOM 1400 C CA . TYR A 1 180 ? 6.818 5.233 -26.861 1.00 92.69 180 TYR A CA 1
ATOM 1401 C C . TYR A 1 180 ? 7.069 3.883 -27.560 1.00 92.69 180 TYR A C 1
ATOM 1403 O O . TYR A 1 180 ? 6.679 2.822 -27.067 1.00 92.69 180 TYR A O 1
ATOM 1411 N N . GLN A 1 181 ? 7.759 3.907 -28.704 1.00 91.50 181 GLN A N 1
ATOM 1412 C CA . GLN A 1 181 ? 8.209 2.693 -29.400 1.00 91.50 181 GLN A CA 1
ATOM 1413 C C . GLN A 1 181 ? 9.357 2.012 -28.652 1.00 91.50 181 GLN A C 1
ATOM 1415 O O . GLN A 1 181 ? 10.272 2.673 -28.163 1.00 91.50 181 GLN A O 1
ATOM 1420 N N . GLY A 1 182 ? 9.317 0.686 -28.574 1.00 94.06 182 GLY A N 1
ATOM 1421 C CA . GLY A 1 182 ? 10.356 -0.101 -27.916 1.00 94.06 182 GLY A CA 1
ATOM 1422 C C . GLY A 1 182 ? 9.911 -1.536 -27.696 1.00 94.06 182 GLY A C 1
ATOM 1423 O O . GLY A 1 182 ? 8.730 -1.774 -27.438 1.00 94.06 182 GLY A O 1
ATOM 1424 N N . ASN A 1 183 ? 10.852 -2.467 -27.798 1.00 97.56 183 ASN A N 1
ATOM 1425 C CA . ASN A 1 183 ? 10.589 -3.894 -27.695 1.00 97.56 183 ASN A CA 1
ATOM 1426 C C . ASN A 1 183 ? 10.129 -4.272 -26.271 1.00 97.56 183 ASN A C 1
ATOM 1428 O O . ASN A 1 183 ? 10.857 -4.063 -25.298 1.00 97.56 183 ASN A O 1
ATOM 1432 N N . ILE A 1 184 ? 8.905 -4.796 -26.141 1.00 97.88 184 ILE A N 1
ATOM 1433 C CA . ILE A 1 184 ? 8.315 -5.166 -24.843 1.00 97.88 184 ILE A CA 1
ATOM 1434 C C . ILE A 1 184 ? 9.016 -6.395 -24.250 1.00 97.88 184 ILE A C 1
ATOM 1436 O O . ILE A 1 184 ? 9.209 -6.462 -23.035 1.00 97.88 184 ILE A O 1
ATOM 1440 N N . PHE A 1 185 ? 9.403 -7.356 -25.091 1.00 98.19 185 PHE A N 1
ATOM 1441 C CA . PHE A 1 185 ? 10.093 -8.567 -24.656 1.00 98.19 185 PHE A CA 1
ATOM 1442 C C . PHE A 1 185 ? 11.450 -8.226 -24.031 1.00 98.19 185 PHE A C 1
ATOM 1444 O O . PHE A 1 185 ? 11.703 -8.599 -22.885 1.00 98.19 185 PHE A O 1
ATOM 1451 N N . ASP A 1 186 ? 12.274 -7.440 -24.727 1.00 97.50 186 ASP A N 1
ATOM 1452 C CA . ASP A 1 186 ? 13.575 -6.987 -24.227 1.00 97.50 186 ASP A CA 1
ATOM 1453 C C . ASP A 1 186 ? 13.417 -6.205 -22.923 1.00 97.50 186 ASP A C 1
ATOM 1455 O O . ASP A 1 186 ? 14.158 -6.424 -21.964 1.00 97.50 186 ASP A O 1
ATOM 1459 N N . ALA A 1 187 ? 12.401 -5.341 -22.844 1.00 97.38 187 ALA A N 1
ATOM 1460 C CA . ALA A 1 187 ? 12.136 -4.574 -21.640 1.00 97.38 187 ALA A CA 1
ATOM 1461 C C . ALA A 1 187 ? 11.781 -5.470 -20.436 1.00 97.38 187 ALA A C 1
ATOM 1463 O O . ALA A 1 187 ? 12.280 -5.262 -19.328 1.00 97.38 187 ALA A O 1
ATOM 1464 N N . ALA A 1 188 ? 10.969 -6.506 -20.651 1.00 97.69 188 ALA A N 1
ATOM 1465 C CA . ALA A 1 188 ? 10.633 -7.479 -19.618 1.00 97.69 188 ALA A CA 1
ATOM 1466 C C . ALA A 1 188 ? 11.844 -8.313 -19.177 1.00 97.69 188 ALA A C 1
ATOM 1468 O O . ALA A 1 188 ? 12.024 -8.531 -17.977 1.00 97.69 188 ALA A O 1
ATOM 1469 N N . VAL A 1 189 ? 12.708 -8.719 -20.114 1.00 96.81 189 VAL A N 1
ATOM 1470 C CA . VAL A 1 189 ? 13.970 -9.412 -19.809 1.00 96.81 189 VAL A CA 1
ATOM 1471 C C . VAL A 1 189 ? 14.905 -8.511 -19.000 1.00 96.81 189 VAL A C 1
ATOM 1473 O O . VAL A 1 189 ? 15.442 -8.950 -17.984 1.00 96.81 189 VAL A O 1
ATOM 1476 N N . MET A 1 190 ? 15.058 -7.239 -19.384 1.00 96.00 190 MET A N 1
ATOM 1477 C CA . MET A 1 190 ? 15.867 -6.262 -18.646 1.00 96.00 190 MET A CA 1
ATOM 1478 C C . MET A 1 190 ? 15.339 -6.034 -17.228 1.00 96.00 190 MET A C 1
ATOM 1480 O O . MET A 1 190 ? 16.117 -6.027 -16.270 1.00 96.00 190 MET A O 1
ATOM 1484 N N . MET A 1 191 ? 14.020 -5.876 -17.077 1.00 95.81 191 MET A N 1
ATOM 1485 C CA . MET A 1 191 ? 13.388 -5.727 -15.769 1.00 95.81 191 MET A CA 1
ATOM 1486 C C . MET A 1 191 ? 13.662 -6.959 -14.902 1.00 95.81 191 MET A C 1
ATOM 1488 O O . MET A 1 191 ? 14.221 -6.815 -13.815 1.00 95.81 191 MET A O 1
ATOM 1492 N N . TRP A 1 192 ? 13.359 -8.164 -15.399 1.00 95.62 192 TRP A N 1
ATOM 1493 C CA . TRP A 1 192 ? 13.607 -9.421 -14.686 1.00 95.62 192 TRP A CA 1
ATOM 1494 C C . TRP A 1 192 ? 15.080 -9.585 -14.302 1.00 95.62 192 TRP A C 1
ATOM 1496 O O . TRP A 1 192 ? 15.387 -9.950 -13.168 1.00 95.62 192 TRP A O 1
ATOM 1506 N N . ALA A 1 193 ? 16.004 -9.254 -15.207 1.00 92.75 193 ALA A N 1
ATOM 1507 C CA . ALA A 1 193 ? 17.437 -9.360 -14.961 1.00 92.75 193 ALA A CA 1
ATOM 1508 C C . ALA A 1 193 ? 17.899 -8.458 -13.806 1.00 92.75 193 ALA A C 1
ATOM 1510 O O . ALA A 1 193 ? 18.735 -8.896 -13.012 1.00 92.75 193 ALA A O 1
ATOM 1511 N N . SER A 1 194 ? 17.318 -7.258 -13.690 1.00 92.62 194 SER A N 1
ATOM 1512 C CA . SER A 1 194 ? 17.622 -6.285 -12.630 1.00 92.62 194 SER A CA 1
ATOM 1513 C C . SER A 1 194 ? 16.964 -6.571 -11.278 1.00 92.62 194 SER A C 1
ATOM 1515 O O . SER A 1 194 ? 17.363 -5.988 -10.272 1.00 92.62 194 SER A O 1
ATOM 1517 N N . LEU A 1 195 ? 15.976 -7.471 -11.214 1.00 91.19 195 LEU A N 1
ATOM 1518 C CA . LEU A 1 195 ? 15.368 -7.834 -9.938 1.00 91.19 195 LEU A CA 1
ATOM 1519 C C . LEU A 1 195 ? 16.379 -8.567 -9.034 1.00 91.19 195 LEU A C 1
ATOM 1521 O O . LEU A 1 195 ? 17.152 -9.404 -9.515 1.00 91.19 195 LEU A O 1
ATOM 1525 N N . PRO A 1 196 ? 16.327 -8.348 -7.707 1.00 88.75 196 PRO A N 1
ATOM 1526 C CA . PRO A 1 196 ? 16.991 -9.204 -6.733 1.00 88.75 196 PRO A CA 1
ATOM 1527 C C . PRO A 1 196 ? 16.702 -10.690 -6.982 1.00 88.75 196 PRO A C 1
ATOM 1529 O O . PRO A 1 196 ? 15.572 -11.065 -7.294 1.00 88.75 196 PRO A O 1
ATOM 1532 N N . VAL A 1 197 ? 17.710 -11.547 -6.786 1.00 86.00 197 VAL A N 1
ATOM 1533 C CA . VAL A 1 197 ? 17.660 -12.990 -7.108 1.00 86.00 197 VAL A CA 1
ATOM 1534 C C . VAL A 1 197 ? 16.415 -13.686 -6.551 1.00 86.00 197 VAL A C 1
ATOM 1536 O O . VAL A 1 197 ? 15.797 -14.485 -7.246 1.00 86.00 197 VAL A O 1
ATOM 1539 N N . TRP A 1 198 ? 16.003 -13.353 -5.327 1.00 85.75 198 TRP A N 1
ATOM 1540 C CA . TRP A 1 198 ? 14.835 -13.952 -4.678 1.00 85.75 198 TRP A CA 1
ATOM 1541 C C . TRP A 1 198 ? 13.490 -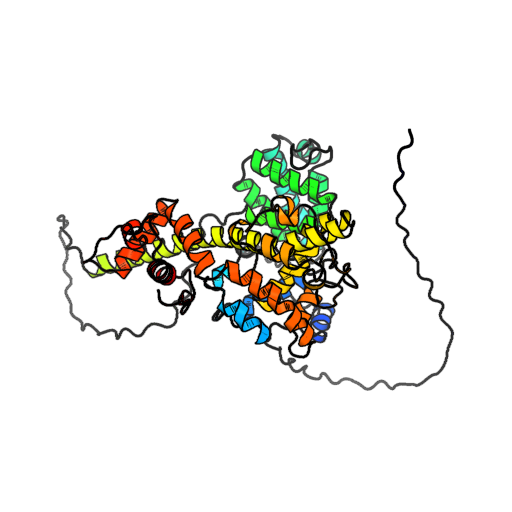13.543 -5.309 1.00 85.75 198 TRP A C 1
ATOM 1543 O O . TRP A 1 198 ? 12.533 -14.314 -5.260 1.00 85.75 198 TRP A O 1
ATOM 1553 N N . LYS A 1 199 ? 13.412 -12.359 -5.938 1.00 90.62 199 LYS A N 1
ATOM 1554 C CA . LYS A 1 199 ? 12.203 -11.853 -6.610 1.00 90.62 199 LYS A CA 1
ATOM 1555 C C . LYS A 1 199 ? 12.018 -12.455 -8.003 1.00 90.62 199 LYS A C 1
ATOM 1557 O O . LYS A 1 199 ? 10.884 -12.531 -8.470 1.00 90.62 199 LYS A O 1
ATOM 1562 N N . LYS A 1 200 ? 13.094 -12.910 -8.658 1.00 92.06 200 LYS A N 1
ATOM 1563 C CA . LYS A 1 200 ? 13.049 -13.449 -10.031 1.00 92.06 200 LYS A CA 1
ATOM 1564 C C . LYS A 1 200 ? 12.071 -14.625 -10.185 1.00 92.06 200 LYS A C 1
ATOM 1566 O O . LYS A 1 200 ? 11.160 -14.498 -11.000 1.00 92.06 200 LYS A O 1
ATOM 1571 N N . PRO A 1 201 ? 12.117 -15.684 -9.352 1.00 89.75 201 PRO A N 1
ATOM 1572 C CA . PRO A 1 201 ? 11.160 -16.786 -9.474 1.00 89.75 201 PRO A CA 1
ATOM 1573 C C . PRO A 1 201 ? 9.720 -16.379 -9.160 1.00 89.75 201 PRO A C 1
ATOM 1575 O O . PRO A 1 201 ? 8.769 -16.942 -9.701 1.00 89.75 201 PRO A O 1
ATOM 1578 N N . VAL A 1 202 ? 9.544 -15.394 -8.274 1.00 91.31 202 VAL A N 1
ATOM 1579 C CA . VAL A 1 202 ? 8.222 -14.859 -7.935 1.00 91.31 202 VAL A CA 1
ATOM 1580 C C . VAL A 1 202 ? 7.649 -14.070 -9.109 1.00 91.31 202 VAL A C 1
ATOM 1582 O O . VAL A 1 202 ? 6.475 -14.226 -9.411 1.00 91.31 202 VAL A O 1
ATOM 1585 N N . MET A 1 203 ? 8.467 -13.278 -9.807 1.00 94.69 203 MET A N 1
ATOM 1586 C CA . MET A 1 203 ? 8.087 -12.601 -11.051 1.00 94.69 203 MET A CA 1
ATOM 1587 C C . MET A 1 203 ? 7.667 -13.609 -12.131 1.00 94.69 203 MET A C 1
ATOM 1589 O O . MET A 1 203 ? 6.622 -13.439 -12.757 1.00 94.69 203 MET A O 1
ATOM 1593 N N . SER A 1 204 ? 8.435 -14.689 -12.307 1.00 93.56 204 SER A N 1
ATOM 1594 C CA . SER A 1 204 ? 8.121 -15.774 -13.245 1.00 93.56 204 SER A CA 1
ATOM 1595 C C . SER A 1 204 ? 6.771 -16.429 -12.925 1.00 93.56 204 SER A C 1
ATOM 1597 O O . SER A 1 204 ? 5.925 -16.593 -13.805 1.00 93.56 204 SER A O 1
ATOM 1599 N N . ALA A 1 205 ? 6.524 -16.745 -11.648 1.00 92.00 205 ALA A N 1
ATOM 1600 C CA . ALA A 1 205 ? 5.245 -17.287 -11.198 1.00 92.00 205 ALA A CA 1
ATOM 1601 C C . ALA A 1 205 ? 4.098 -16.277 -11.363 1.00 92.00 205 ALA A C 1
ATOM 1603 O O . ALA A 1 205 ? 3.036 -16.641 -11.863 1.00 92.00 205 ALA A O 1
ATOM 1604 N N . ALA A 1 206 ? 4.326 -15.011 -11.007 1.00 94.75 206 ALA A N 1
ATOM 1605 C CA . ALA A 1 206 ? 3.345 -13.942 -11.117 1.00 94.75 206 ALA A CA 1
ATOM 1606 C C . ALA A 1 206 ? 2.855 -13.768 -12.557 1.00 94.75 206 ALA A C 1
ATOM 1608 O O . ALA A 1 206 ? 1.653 -13.719 -12.794 1.00 94.75 206 ALA A O 1
ATOM 1609 N N . LEU A 1 207 ? 3.767 -13.745 -13.532 1.00 96.44 207 LEU A N 1
ATOM 1610 C CA . LEU A 1 207 ? 3.417 -13.586 -14.943 1.00 96.44 207 LEU A CA 1
ATOM 1611 C C . LEU A 1 207 ? 2.541 -14.733 -15.468 1.00 96.44 207 LEU A C 1
ATOM 1613 O O . LEU A 1 207 ? 1.621 -14.503 -16.250 1.00 96.44 207 LEU A O 1
ATOM 1617 N N . ARG A 1 208 ? 2.786 -15.959 -14.999 1.00 94.50 208 ARG A N 1
ATOM 1618 C CA . ARG A 1 208 ? 1.961 -17.125 -15.329 1.00 94.50 208 ARG A CA 1
ATOM 1619 C C . ARG A 1 208 ? 0.553 -17.023 -14.741 1.00 94.50 208 ARG A C 1
ATOM 1621 O O . ARG A 1 208 ? -0.410 -17.325 -15.442 1.00 94.50 208 ARG A O 1
ATOM 1628 N N . GLU A 1 209 ? 0.424 -16.610 -13.481 1.00 94.19 209 GLU A N 1
ATOM 1629 C CA . GLU A 1 209 ? -0.897 -16.417 -12.865 1.00 94.19 209 GLU A CA 1
ATOM 1630 C C . GLU A 1 209 ? -1.652 -15.264 -13.543 1.00 94.19 209 GLU A C 1
ATOM 1632 O O . GLU A 1 209 ? -2.822 -15.411 -13.882 1.00 94.19 209 GLU A O 1
ATOM 1637 N N . LEU A 1 210 ? -0.966 -14.157 -13.849 1.00 95.81 210 LEU A N 1
ATOM 1638 C CA . LEU A 1 210 ? -1.525 -13.038 -14.612 1.00 95.81 210 LEU A CA 1
ATOM 1639 C C . LEU A 1 210 ? -2.005 -13.479 -15.996 1.00 95.81 210 LEU A C 1
ATOM 1641 O O . LEU A 1 210 ? -3.099 -13.111 -16.405 1.00 95.81 210 LEU A O 1
ATOM 1645 N N . PHE A 1 211 ? -1.247 -14.322 -16.700 1.00 96.31 211 PHE A N 1
ATOM 1646 C CA . PHE A 1 211 ? -1.692 -14.903 -17.968 1.00 96.31 211 PHE A CA 1
ATOM 1647 C C . PHE A 1 211 ? -3.011 -15.683 -17.834 1.00 96.31 211 PHE A C 1
ATOM 1649 O O . PHE A 1 211 ? -3.827 -15.662 -18.761 1.00 96.31 211 PHE A O 1
ATOM 1656 N N . ALA A 1 212 ? -3.231 -16.362 -16.705 1.00 94.38 212 ALA A N 1
ATOM 1657 C CA . ALA A 1 212 ? -4.452 -17.119 -16.457 1.00 94.38 212 ALA A CA 1
ATOM 1658 C C . ALA A 1 212 ? -5.654 -16.213 -16.139 1.00 94.38 212 ALA A C 1
ATOM 1660 O O . ALA A 1 212 ? -6.739 -16.464 -16.663 1.00 94.38 212 ALA A O 1
ATOM 1661 N N . ILE A 1 213 ? -5.465 -15.168 -15.325 1.00 95.00 213 ILE A N 1
ATOM 1662 C CA . ILE A 1 213 ? -6.572 -14.349 -14.791 1.00 95.00 213 ILE A CA 1
ATOM 1663 C C . ILE A 1 213 ? -6.884 -13.090 -15.612 1.00 95.00 213 ILE A C 1
ATOM 1665 O O . ILE A 1 213 ? -8.033 -12.661 -15.645 1.00 95.00 213 ILE A O 1
ATOM 1669 N N . GLU A 1 214 ? -5.892 -12.488 -16.268 1.00 96.38 214 GLU A N 1
ATOM 1670 C CA . GLU A 1 214 ? -6.065 -11.239 -17.017 1.00 96.38 214 GLU A CA 1
ATOM 1671 C C . GLU A 1 214 ? -6.532 -11.515 -18.443 1.00 96.38 214 GLU A C 1
ATOM 1673 O O . GLU A 1 214 ? -6.108 -12.483 -19.078 1.00 96.38 214 GLU A O 1
ATOM 1678 N N . ASP A 1 215 ? -7.363 -10.636 -18.994 1.00 96.88 215 ASP A N 1
ATOM 1679 C CA . ASP A 1 215 ? -7.677 -10.642 -20.420 1.00 96.88 215 ASP A CA 1
ATOM 1680 C C . ASP A 1 215 ? -6.540 -10.011 -21.255 1.00 96.88 215 ASP A C 1
ATOM 1682 O O . ASP A 1 215 ? -5.449 -9.714 -20.758 1.00 96.88 215 ASP A O 1
ATOM 1686 N N . ALA A 1 216 ? -6.758 -9.847 -22.563 1.00 97.75 216 ALA A N 1
ATOM 1687 C CA . ALA A 1 216 ? -5.751 -9.244 -23.435 1.00 97.75 216 ALA A CA 1
ATOM 1688 C C . ALA A 1 216 ? -5.416 -7.799 -23.018 1.00 97.75 216 ALA A C 1
ATOM 1690 O O . ALA A 1 216 ? -4.244 -7.428 -23.002 1.00 97.75 216 ALA A O 1
ATOM 1691 N N . THR A 1 217 ? -6.421 -7.008 -22.635 1.00 97.12 217 THR A N 1
ATOM 1692 C CA . THR A 1 217 ? -6.266 -5.601 -22.242 1.00 97.12 217 THR A CA 1
ATOM 1693 C C . THR A 1 217 ? -5.501 -5.471 -20.926 1.00 97.12 217 THR A C 1
ATOM 1695 O O . THR A 1 217 ? -4.553 -4.692 -20.833 1.00 97.12 217 THR A O 1
ATOM 1698 N N . GLY A 1 218 ? -5.852 -6.270 -19.917 1.00 96.88 218 GLY A N 1
ATOM 1699 C CA . GLY A 1 218 ? -5.156 -6.314 -18.633 1.00 96.88 218 GLY A CA 1
ATOM 1700 C C . GLY A 1 218 ? -3.680 -6.676 -18.794 1.00 96.88 218 GLY A C 1
ATOM 1701 O O . GLY A 1 218 ? -2.808 -6.004 -18.236 1.00 96.88 218 GLY A O 1
ATOM 1702 N N . LEU A 1 219 ? -3.371 -7.665 -19.642 1.00 98.12 219 LEU A N 1
ATOM 1703 C CA . LEU A 1 219 ? -1.985 -8.012 -19.963 1.00 98.12 219 LEU A CA 1
ATOM 1704 C C . LEU A 1 219 ? -1.252 -6.901 -20.722 1.00 98.12 219 LEU A C 1
ATOM 1706 O O . LEU A 1 219 ? -0.084 -6.660 -20.421 1.00 98.12 219 LEU A O 1
ATOM 1710 N N . GLN A 1 220 ? -1.902 -6.197 -21.657 1.00 97.88 220 GLN A N 1
ATOM 1711 C CA . GLN A 1 220 ? -1.297 -5.038 -22.328 1.00 97.88 220 GLN A CA 1
ATOM 1712 C C . GLN A 1 220 ? -0.909 -3.948 -21.326 1.00 97.88 220 GLN A C 1
ATOM 1714 O O . GLN A 1 220 ? 0.195 -3.417 -21.416 1.00 97.88 220 GLN A O 1
ATOM 1719 N N . VAL A 1 221 ? -1.765 -3.649 -20.342 1.00 97.38 221 VAL A N 1
ATOM 1720 C CA . VAL A 1 221 ? -1.458 -2.672 -19.284 1.00 97.38 221 VAL A CA 1
ATOM 1721 C C . VAL A 1 221 ? -0.239 -3.115 -18.476 1.00 97.38 221 VAL A C 1
ATOM 1723 O O . VAL A 1 221 ? 0.684 -2.328 -18.278 1.00 97.38 221 VAL A O 1
ATOM 1726 N N . ILE A 1 222 ? -0.183 -4.381 -18.054 1.00 97.62 222 ILE A N 1
ATOM 1727 C CA . ILE A 1 222 ? 0.943 -4.918 -17.273 1.00 97.62 222 ILE A CA 1
ATOM 1728 C C . ILE A 1 222 ? 2.248 -4.881 -18.067 1.00 97.62 222 ILE A C 1
ATOM 1730 O O . ILE A 1 222 ? 3.257 -4.370 -17.582 1.00 97.62 222 ILE A O 1
ATOM 1734 N N . LEU A 1 223 ? 2.225 -5.378 -19.301 1.00 98.19 223 LEU A N 1
ATOM 1735 C CA . LEU A 1 223 ? 3.380 -5.378 -20.195 1.00 98.19 223 LEU A CA 1
ATOM 1736 C C . LEU A 1 223 ? 3.809 -3.949 -20.564 1.00 98.19 223 LEU A C 1
ATOM 1738 O O . LEU A 1 223 ? 5.002 -3.670 -20.664 1.00 98.19 223 LEU A O 1
ATOM 1742 N N . GLY A 1 224 ? 2.855 -3.024 -20.681 1.00 97.75 224 GLY A N 1
ATOM 1743 C CA . GLY A 1 224 ? 3.104 -1.594 -20.823 1.00 97.75 224 GLY A CA 1
ATOM 1744 C C . GLY A 1 224 ? 3.821 -1.004 -19.609 1.00 97.75 224 GLY A C 1
ATOM 1745 O O . GLY A 1 224 ? 4.804 -0.289 -19.783 1.00 97.75 224 GLY A O 1
ATOM 1746 N N . MET A 1 225 ? 3.399 -1.338 -18.384 1.00 97.31 225 MET A N 1
ATOM 1747 C CA . MET A 1 225 ? 4.077 -0.886 -17.159 1.00 97.31 225 MET A CA 1
ATOM 1748 C C . MET A 1 225 ? 5.502 -1.442 -17.076 1.00 97.31 225 MET A C 1
ATOM 1750 O O . MET A 1 225 ? 6.431 -0.700 -16.760 1.00 97.31 225 MET A O 1
ATOM 1754 N N . ILE A 1 226 ? 5.694 -2.723 -17.412 1.00 97.38 226 ILE A N 1
ATOM 1755 C CA . ILE A 1 226 ? 7.018 -3.357 -17.494 1.00 97.38 226 ILE A CA 1
ATOM 1756 C C . ILE A 1 226 ? 7.895 -2.614 -18.505 1.00 97.38 226 ILE A C 1
ATOM 1758 O O . ILE A 1 226 ? 9.021 -2.237 -18.179 1.00 97.38 226 ILE A O 1
ATOM 1762 N N . LYS A 1 227 ? 7.363 -2.330 -19.700 1.00 97.25 227 LYS A N 1
ATOM 1763 C CA . LYS A 1 227 ? 8.056 -1.535 -20.714 1.00 97.25 227 LYS A CA 1
ATOM 1764 C C . LYS A 1 227 ? 8.428 -0.161 -20.171 1.00 97.25 227 LYS A C 1
ATOM 1766 O O . LYS A 1 227 ? 9.592 0.199 -20.233 1.00 97.25 227 LYS A O 1
ATOM 1771 N N . ALA A 1 228 ? 7.502 0.588 -19.575 1.00 95.56 228 ALA A N 1
ATOM 1772 C CA . ALA A 1 228 ? 7.801 1.889 -18.974 1.00 95.56 228 ALA A CA 1
ATOM 1773 C C . ALA A 1 228 ? 8.923 1.808 -17.915 1.00 95.56 228 ALA A C 1
ATOM 1775 O O . ALA A 1 228 ? 9.827 2.644 -17.926 1.00 95.56 228 ALA A O 1
ATOM 1776 N N . SER A 1 229 ? 8.919 0.755 -17.085 1.00 94.81 229 SER A N 1
ATOM 1777 C CA . SER A 1 229 ? 9.843 0.544 -15.958 1.00 94.81 229 SER A CA 1
ATOM 1778 C C . SER A 1 229 ? 11.330 0.556 -16.324 1.00 94.81 229 SER A C 1
ATOM 1780 O O . SER A 1 229 ? 12.152 0.948 -15.501 1.00 94.81 229 SER A O 1
ATOM 1782 N N . VAL A 1 230 ? 11.710 0.179 -17.551 1.00 93.19 230 VAL A N 1
ATOM 1783 C CA . VAL A 1 230 ? 13.135 0.059 -17.921 1.00 93.19 230 VAL A CA 1
ATOM 1784 C C . VAL A 1 230 ? 13.852 1.396 -18.054 1.00 93.19 230 VAL A C 1
ATOM 1786 O O . VAL A 1 230 ? 15.079 1.434 -18.041 1.00 93.19 230 VAL A O 1
ATOM 1789 N N . ARG A 1 231 ? 13.092 2.489 -18.170 1.00 91.75 231 ARG A N 1
ATOM 1790 C CA . ARG A 1 231 ? 13.617 3.861 -18.135 1.00 91.75 231 ARG A CA 1
ATOM 1791 C C . ARG A 1 231 ? 13.759 4.397 -16.714 1.00 91.75 231 ARG A C 1
ATOM 1793 O O . ARG A 1 231 ? 14.307 5.478 -16.529 1.00 91.75 231 ARG A O 1
ATOM 1800 N N . HIS A 1 232 ? 13.248 3.663 -15.732 1.00 90.19 232 HIS A N 1
ATOM 1801 C CA . HIS A 1 232 ? 13.317 4.022 -14.330 1.00 90.19 232 HIS A CA 1
ATOM 1802 C C . HIS A 1 232 ? 14.472 3.289 -13.637 1.00 90.19 232 HIS A C 1
ATOM 1804 O O . HIS A 1 232 ? 15.014 2.291 -14.120 1.00 90.19 232 HIS A O 1
ATOM 1810 N N . CYS A 1 233 ? 14.847 3.809 -12.474 1.00 93.31 233 CYS A N 1
ATOM 1811 C CA . CYS A 1 233 ? 15.760 3.159 -11.544 1.00 93.31 233 CYS A CA 1
ATOM 1812 C C . CYS A 1 233 ? 15.204 1.808 -11.050 1.00 93.31 233 CYS A C 1
ATOM 1814 O O . CYS A 1 233 ? 14.028 1.482 -11.241 1.00 93.31 233 CYS A O 1
ATOM 1816 N N . ASP A 1 234 ? 16.033 1.023 -10.358 1.00 93.00 234 ASP A N 1
ATOM 1817 C CA . ASP A 1 234 ? 15.620 -0.292 -9.853 1.00 93.00 234 ASP A CA 1
ATOM 1818 C C . ASP A 1 234 ? 14.441 -0.209 -8.874 1.00 93.00 234 ASP A C 1
ATOM 1820 O O . ASP A 1 234 ? 13.556 -1.060 -8.916 1.00 93.00 234 ASP A O 1
ATOM 1824 N N . ALA A 1 235 ? 14.347 0.854 -8.072 1.00 90.56 235 ALA A N 1
ATOM 1825 C CA . ALA A 1 235 ? 13.194 1.106 -7.209 1.00 90.56 235 ALA A CA 1
ATOM 1826 C C . ALA A 1 235 ? 11.877 1.232 -8.000 1.00 90.56 235 ALA A C 1
ATOM 1828 O O . ALA A 1 235 ? 10.859 0.664 -7.602 1.00 90.56 235 ALA A O 1
ATOM 1829 N N . GLY A 1 236 ? 11.897 1.897 -9.161 1.00 92.50 236 GLY A N 1
ATOM 1830 C CA . GLY A 1 236 ? 10.736 1.988 -10.053 1.00 92.50 236 GLY A CA 1
ATOM 1831 C C . GLY A 1 236 ? 10.336 0.630 -10.636 1.00 92.50 236 GLY A C 1
ATOM 1832 O O . GLY A 1 236 ? 9.153 0.325 -10.771 1.00 92.50 236 GLY A O 1
ATOM 1833 N N . LYS A 1 237 ? 11.311 -0.243 -10.909 1.00 94.62 237 LYS A N 1
ATOM 1834 C CA . LYS A 1 237 ? 11.048 -1.623 -11.347 1.00 94.62 237 LYS A CA 1
ATOM 1835 C C . LYS A 1 237 ? 10.461 -2.472 -10.218 1.00 94.62 237 LYS A C 1
ATOM 1837 O O . LYS A 1 237 ? 9.534 -3.243 -10.457 1.00 94.62 237 LYS A O 1
ATOM 1842 N N . ILE A 1 238 ? 10.949 -2.317 -8.984 1.00 93.25 238 ILE A N 1
ATOM 1843 C CA . ILE A 1 238 ? 10.354 -2.972 -7.809 1.00 93.25 238 ILE A CA 1
ATOM 1844 C C . ILE A 1 238 ? 8.907 -2.516 -7.603 1.00 93.25 238 ILE A C 1
ATOM 1846 O O . ILE A 1 238 ? 8.060 -3.353 -7.291 1.00 93.25 238 ILE A O 1
ATOM 1850 N N . ASP A 1 239 ? 8.601 -1.236 -7.831 1.00 92.06 239 ASP A N 1
ATOM 1851 C CA . ASP A 1 239 ? 7.226 -0.737 -7.757 1.00 92.06 239 ASP A CA 1
ATOM 1852 C C . ASP A 1 239 ? 6.309 -1.424 -8.778 1.00 92.06 239 ASP A C 1
ATOM 1854 O O . ASP A 1 239 ? 5.266 -1.967 -8.412 1.00 92.06 239 ASP A O 1
ATOM 1858 N N . VAL A 1 240 ? 6.724 -1.488 -10.048 1.00 94.94 240 VAL A N 1
ATOM 1859 C CA . VAL A 1 240 ? 5.954 -2.180 -11.096 1.00 94.94 240 VAL A CA 1
ATOM 1860 C C . VAL A 1 240 ? 5.761 -3.659 -10.762 1.00 94.94 240 VAL A C 1
ATOM 1862 O O . VAL A 1 240 ? 4.654 -4.178 -10.905 1.00 94.94 240 VAL A O 1
ATOM 1865 N N . TRP A 1 241 ? 6.793 -4.330 -10.245 1.00 95.31 241 TRP A N 1
ATOM 1866 C CA . TRP A 1 241 ? 6.673 -5.704 -9.757 1.00 95.31 241 TRP A CA 1
ATOM 1867 C C . TRP A 1 241 ? 5.654 -5.828 -8.611 1.00 95.31 241 TRP A C 1
ATOM 1869 O O . TRP A 1 241 ? 4.810 -6.721 -8.637 1.00 95.31 241 TRP A O 1
ATOM 1879 N N . GLY A 1 242 ? 5.650 -4.905 -7.645 1.00 93.31 242 GLY A N 1
ATOM 1880 C CA . GLY A 1 242 ? 4.640 -4.861 -6.581 1.00 93.31 242 GLY A CA 1
ATOM 1881 C C . GLY A 1 242 ? 3.214 -4.694 -7.122 1.00 93.31 242 GLY A C 1
ATOM 1882 O O . GLY A 1 242 ? 2.302 -5.412 -6.706 1.00 93.31 242 GLY A O 1
ATOM 1883 N N . ARG A 1 243 ? 3.021 -3.820 -8.119 1.00 94.12 243 ARG A N 1
ATOM 1884 C CA . ARG A 1 243 ? 1.722 -3.633 -8.791 1.00 94.12 243 ARG A CA 1
ATOM 1885 C C . ARG A 1 243 ? 1.258 -4.889 -9.524 1.00 94.12 243 ARG A C 1
ATOM 1887 O O . ARG A 1 243 ? 0.064 -5.176 -9.521 1.00 94.12 243 ARG A O 1
ATOM 1894 N N . MET A 1 244 ? 2.171 -5.665 -10.111 1.00 95.38 244 MET A N 1
ATOM 1895 C CA . MET A 1 244 ? 1.832 -6.967 -10.700 1.00 95.38 244 MET A CA 1
ATOM 1896 C C . MET A 1 244 ? 1.273 -7.929 -9.651 1.00 95.38 244 MET A C 1
ATOM 1898 O O . MET A 1 244 ? 0.259 -8.580 -9.893 1.00 95.38 244 MET A O 1
ATOM 1902 N N . LEU A 1 245 ? 1.886 -7.984 -8.468 1.00 94.06 245 LEU A N 1
ATOM 1903 C CA . LEU A 1 245 ? 1.424 -8.845 -7.378 1.00 94.06 245 LEU A CA 1
ATOM 1904 C C . LEU A 1 245 ? 0.049 -8.426 -6.843 1.00 94.06 245 LEU A C 1
ATOM 1906 O O . LEU A 1 245 ? -0.766 -9.290 -6.535 1.00 94.06 245 LEU A O 1
ATOM 1910 N N . MET A 1 246 ? -0.247 -7.122 -6.796 1.00 92.00 246 MET A N 1
ATOM 1911 C CA . MET A 1 246 ? -1.568 -6.611 -6.393 1.00 92.00 246 MET A CA 1
ATOM 1912 C C . MET A 1 246 ? -2.711 -7.044 -7.316 1.00 92.00 246 MET A C 1
ATOM 1914 O O . MET A 1 246 ? -3.865 -7.092 -6.879 1.00 92.00 246 MET A O 1
ATOM 1918 N N . ARG A 1 247 ? -2.407 -7.335 -8.585 1.00 93.12 247 ARG A N 1
ATOM 1919 C CA . ARG A 1 247 ? -3.391 -7.795 -9.575 1.00 93.12 247 ARG A CA 1
ATOM 1920 C C . ARG A 1 247 ? -3.681 -9.286 -9.475 1.00 93.12 247 ARG A C 1
ATOM 1922 O O . ARG A 1 247 ? -4.752 -9.732 -9.872 1.00 93.12 247 ARG A O 1
ATOM 1929 N N . ILE A 1 248 ? -2.766 -10.047 -8.886 1.00 92.56 248 ILE A N 1
ATOM 1930 C CA . ILE A 1 248 ? -3.004 -11.446 -8.554 1.00 92.56 248 ILE A CA 1
ATOM 1931 C C . ILE A 1 248 ? -3.839 -11.452 -7.280 1.00 92.56 248 ILE A C 1
ATOM 1933 O O . ILE A 1 248 ? -3.315 -11.393 -6.169 1.00 92.56 248 ILE A O 1
ATOM 1937 N N . ALA A 1 249 ? -5.158 -11.486 -7.440 1.00 74.19 249 ALA A N 1
ATOM 1938 C CA . ALA A 1 249 ? -6.018 -11.901 -6.350 1.00 74.19 249 ALA A CA 1
ATOM 1939 C C . ALA A 1 249 ? -5.765 -13.400 -6.138 1.00 74.19 249 ALA A C 1
ATOM 1941 O O . ALA A 1 249 ? -5.919 -14.163 -7.096 1.00 74.19 249 ALA A O 1
ATOM 1942 N N . PRO A 1 250 ? -5.376 -13.858 -4.935 1.00 65.38 250 PRO A N 1
ATOM 1943 C CA . PRO A 1 250 ? -5.496 -15.273 -4.642 1.00 65.38 250 PRO A CA 1
ATOM 1944 C C . PRO A 1 250 ? -6.979 -15.606 -4.805 1.00 65.38 250 PRO A C 1
ATOM 1946 O O . PRO A 1 250 ? -7.797 -15.109 -4.030 1.00 65.38 250 PRO A O 1
ATOM 1949 N N . LEU A 1 251 ? -7.314 -16.341 -5.876 1.00 54.09 251 LEU A N 1
ATOM 1950 C CA . LEU A 1 251 ? -8.657 -16.844 -6.162 1.00 54.09 251 LEU A CA 1
ATOM 1951 C C . LEU A 1 251 ? -9.174 -17.439 -4.866 1.00 54.09 251 LEU A C 1
ATOM 1953 O O . LEU A 1 251 ? -8.585 -18.426 -4.431 1.00 54.09 251 LEU A O 1
ATOM 1957 N N . GLU A 1 252 ? -10.144 -16.749 -4.248 1.00 55.62 252 GLU A N 1
ATOM 1958 C CA . GLU A 1 252 ? -10.790 -17.064 -2.971 1.00 55.62 252 GLU A CA 1
ATOM 1959 C C . GLU A 1 252 ? -10.037 -18.162 -2.240 1.00 55.62 252 GLU A C 1
ATOM 1961 O O . GLU A 1 252 ? -10.360 -19.337 -2.416 1.00 55.62 252 GLU A O 1
ATOM 1966 N N . ALA A 1 253 ? -8.943 -17.798 -1.556 1.00 44.88 253 ALA A N 1
ATOM 1967 C CA . ALA A 1 253 ? -8.116 -18.782 -0.882 1.00 44.88 253 ALA A CA 1
ATOM 1968 C C . ALA A 1 253 ? -9.056 -19.652 -0.051 1.00 44.88 253 ALA A C 1
ATOM 1970 O O . ALA A 1 253 ? -9.628 -19.170 0.930 1.00 44.88 253 ALA A O 1
ATOM 1971 N N . VAL A 1 254 ? -9.246 -20.897 -0.512 1.00 42.97 254 VAL A N 1
ATOM 1972 C CA . VAL A 1 254 ? -9.907 -21.979 0.214 1.00 42.97 254 VAL A CA 1
ATOM 1973 C C . VAL A 1 254 ? -9.491 -21.773 1.658 1.00 42.97 254 VAL A C 1
ATOM 1975 O O . VAL A 1 254 ? -8.271 -21.740 1.868 1.00 42.97 254 VAL A O 1
ATOM 1978 N N . PRO A 1 255 ? -10.437 -21.497 2.582 1.00 44.12 255 PRO A N 1
ATOM 1979 C CA . PRO A 1 255 ? -10.134 -20.972 3.906 1.00 44.12 255 PRO A CA 1
ATOM 1980 C C . PRO A 1 255 ? -8.922 -21.719 4.427 1.00 44.12 255 PRO A C 1
ATOM 1982 O O . PRO A 1 255 ? -8.982 -22.949 4.499 1.00 44.12 255 PRO A O 1
ATOM 1985 N N . LEU A 1 256 ? -7.809 -20.985 4.615 1.00 45.16 256 LEU A N 1
ATOM 1986 C CA . LEU A 1 256 ? -6.526 -21.520 5.075 1.00 45.16 256 LEU A CA 1
ATOM 1987 C C . LEU A 1 256 ? -6.866 -22.581 6.106 1.00 45.16 256 LEU A C 1
ATOM 1989 O O . LEU A 1 256 ? -7.483 -22.226 7.111 1.00 45.16 256 LEU A O 1
ATOM 1993 N N . ALA A 1 257 ? -6.613 -23.853 5.758 1.00 40.75 257 ALA A N 1
ATOM 1994 C CA . ALA A 1 257 ? -7.084 -25.009 6.511 1.00 40.75 257 ALA A CA 1
ATOM 1995 C C . ALA A 1 257 ? -6.946 -24.679 7.990 1.00 40.75 257 ALA A C 1
ATOM 1997 O O . ALA A 1 257 ? -5.822 -24.392 8.403 1.00 40.75 257 ALA A O 1
ATOM 1998 N N . ALA A 1 258 ? -8.098 -24.579 8.670 1.00 41.34 258 ALA A N 1
ATOM 1999 C CA . ALA A 1 258 ? -8.266 -23.925 9.961 1.00 41.34 258 ALA A CA 1
ATOM 2000 C C . ALA A 1 258 ? -6.977 -23.988 10.774 1.00 41.34 258 ALA A C 1
ATOM 2002 O O . ALA A 1 258 ? -6.481 -25.093 11.027 1.00 41.34 258 ALA A O 1
ATOM 2003 N N . GLU A 1 259 ? -6.426 -22.826 11.150 1.00 39.44 259 GLU A N 1
ATOM 2004 C CA . GLU A 1 259 ? -5.344 -22.813 12.128 1.00 39.44 259 GLU A CA 1
ATOM 2005 C C . GLU A 1 259 ? -5.726 -23.779 13.258 1.00 39.44 259 GLU A C 1
ATOM 2007 O O . GLU A 1 259 ? -6.877 -23.743 13.713 1.00 39.44 259 GLU A O 1
ATOM 2012 N N . PRO A 1 260 ? -4.835 -24.709 13.652 1.00 36.09 260 PRO A N 1
ATOM 2013 C CA . PRO A 1 260 ? -5.145 -25.664 14.703 1.00 36.09 260 PRO A CA 1
ATOM 2014 C C . PRO A 1 260 ? -5.642 -24.866 15.904 1.00 36.09 260 PRO A C 1
ATOM 2016 O O . PRO A 1 260 ? -4.917 -24.006 16.396 1.00 36.09 260 PRO A O 1
ATOM 2019 N N . ASN A 1 261 ? -6.906 -25.112 16.272 1.00 34.06 261 ASN A N 1
ATOM 2020 C CA . ASN A 1 261 ? -7.698 -24.317 17.209 1.00 34.06 261 ASN A CA 1
ATOM 2021 C C . ASN A 1 261 ? -6.846 -23.625 18.289 1.00 34.06 261 ASN A C 1
ATOM 2023 O O . ASN A 1 261 ? -6.047 -24.314 18.939 1.00 34.06 261 ASN A O 1
ATOM 2027 N N . PRO A 1 262 ? -7.062 -22.326 18.580 1.00 33.06 262 PRO A N 1
ATOM 2028 C CA . PRO A 1 262 ? -6.513 -21.739 19.795 1.00 33.06 262 PRO A CA 1
ATOM 2029 C C . PRO A 1 262 ? -6.930 -22.609 20.995 1.00 33.06 262 PRO A C 1
ATOM 2031 O O . PRO A 1 262 ? -8.032 -23.174 20.982 1.00 33.06 262 PRO A O 1
ATOM 2034 N N . PRO A 1 263 ? -6.058 -22.774 22.008 1.00 33.53 263 PRO A N 1
ATOM 2035 C CA . PRO A 1 263 ? -6.292 -23.686 23.118 1.00 33.53 263 PRO A CA 1
ATOM 2036 C C . PRO A 1 263 ? -7.678 -23.431 23.710 1.00 33.53 263 PRO A C 1
ATOM 2038 O O . PRO A 1 263 ? -8.019 -22.317 24.102 1.00 33.53 263 PRO A O 1
ATOM 2041 N N . SER A 1 264 ? -8.476 -24.494 23.674 1.00 34.00 264 SER A N 1
ATOM 2042 C CA . SER A 1 264 ? -9.893 -24.563 24.002 1.00 34.00 264 SER A CA 1
ATOM 2043 C C . SER A 1 264 ? -10.312 -23.640 25.144 1.00 34.00 264 SER A C 1
ATOM 2045 O O . SER A 1 264 ? -9.838 -23.779 26.274 1.00 34.00 264 SER A O 1
ATOM 2047 N N . TRP A 1 265 ? -11.312 -22.801 24.883 1.00 33.44 265 TRP A N 1
ATOM 2048 C CA . TRP A 1 265 ? -12.209 -22.348 25.936 1.00 33.44 265 TRP A CA 1
ATOM 2049 C C . TRP A 1 265 ? -12.835 -23.597 26.570 1.00 33.44 265 TRP A C 1
ATOM 2051 O O . TRP A 1 265 ? -13.506 -24.383 25.899 1.00 33.44 265 TRP A O 1
ATOM 2061 N N . ASN A 1 266 ? -12.527 -23.823 27.848 1.00 35.66 266 ASN A N 1
ATOM 2062 C CA . ASN A 1 266 ? -13.018 -24.936 28.653 1.00 35.66 266 ASN A CA 1
ATOM 2063 C C . ASN A 1 266 ? -14.547 -24.869 28.788 1.00 35.66 266 ASN A C 1
ATOM 2065 O O . ASN A 1 266 ? -15.075 -24.382 29.785 1.00 35.66 266 ASN A O 1
ATOM 2069 N N . HIS A 1 267 ? -15.270 -25.427 27.823 1.00 37.28 267 HIS A N 1
ATOM 2070 C CA . HIS A 1 267 ? -16.584 -25.983 28.098 1.00 37.28 267 HIS A CA 1
ATOM 2071 C C . HIS A 1 267 ? -16.382 -27.406 28.613 1.00 37.28 267 HIS A C 1
ATOM 2073 O O . HIS A 1 267 ? -15.966 -28.305 27.879 1.00 37.28 267 HIS A O 1
ATOM 2079 N N . GLN A 1 268 ? -16.640 -27.592 29.909 1.00 35.81 268 GLN A N 1
ATOM 2080 C CA . GLN A 1 268 ? -16.759 -28.896 30.550 1.00 35.81 268 GLN A CA 1
ATOM 2081 C C . GLN A 1 268 ? -17.639 -29.812 29.689 1.00 35.81 268 GLN A C 1
ATOM 2083 O O . GLN A 1 268 ? -18.855 -29.641 29.612 1.00 35.81 268 GLN A O 1
ATOM 2088 N N . ARG A 1 269 ? -17.022 -30.810 29.045 1.00 34.12 269 ARG A N 1
ATOM 2089 C CA . ARG A 1 269 ? -17.749 -31.942 28.469 1.00 34.12 269 ARG A CA 1
ATOM 2090 C C . ARG A 1 269 ? -18.394 -32.718 29.610 1.00 34.12 269 ARG A C 1
ATOM 2092 O O . ARG A 1 269 ? -17.726 -33.485 30.302 1.00 34.12 269 ARG A O 1
ATOM 2099 N N . VAL A 1 270 ? -19.702 -32.556 29.766 1.00 38.31 270 VAL A N 1
ATOM 2100 C CA . VAL A 1 270 ? -20.537 -33.554 30.434 1.00 38.31 270 VAL A CA 1
ATOM 2101 C C . VAL A 1 270 ? -20.455 -34.829 29.592 1.00 38.31 270 VAL A C 1
ATOM 2103 O O . VAL A 1 270 ? -20.775 -34.815 28.405 1.00 38.31 270 VAL A O 1
ATOM 2106 N N . LYS A 1 271 ? -19.961 -35.922 30.182 1.00 37.06 271 LYS A N 1
ATOM 2107 C CA . LYS A 1 271 ? -19.982 -37.257 29.570 1.00 37.06 271 LYS A CA 1
ATOM 2108 C C . LYS A 1 271 ? -21.431 -37.764 29.538 1.00 37.06 271 LYS A C 1
ATOM 2110 O O . LYS A 1 271 ? -21.995 -37.928 30.619 1.00 37.06 271 LYS A O 1
ATOM 2115 N N . PRO A 1 272 ? -22.021 -38.100 28.379 1.00 40.47 272 PRO A N 1
ATOM 2116 C CA . PRO A 1 272 ? -23.177 -38.978 28.355 1.00 40.47 272 PRO A CA 1
ATOM 2117 C C . PRO A 1 272 ? -22.691 -40.430 28.441 1.00 40.47 272 PRO A C 1
ATOM 2119 O O . PRO A 1 272 ? -21.836 -40.866 27.668 1.00 40.47 272 PRO A O 1
ATOM 2122 N N . GLY A 1 273 ? -23.215 -41.152 29.430 1.00 44.72 273 GLY A N 1
ATOM 2123 C CA . GLY A 1 273 ? -23.067 -42.596 29.563 1.00 44.72 273 GLY A CA 1
ATOM 2124 C C . GLY A 1 273 ? -23.790 -43.355 28.448 1.00 44.72 273 GLY A C 1
ATOM 2125 O O . GLY A 1 273 ? -24.725 -42.855 27.829 1.00 44.72 273 GLY A O 1
ATOM 2126 N N . ALA A 1 274 ? -23.297 -44.565 28.204 1.00 45.69 274 ALA A N 1
ATOM 2127 C CA . ALA A 1 274 ? -23.691 -45.507 27.165 1.00 45.69 274 ALA A CA 1
ATOM 2128 C C . ALA A 1 274 ? -25.148 -46.006 27.246 1.00 45.69 274 ALA A C 1
ATOM 2130 O O . ALA A 1 274 ? -25.687 -46.117 28.343 1.00 45.69 274 ALA A O 1
ATOM 2131 N N . SER A 1 275 ? -25.707 -46.436 26.101 1.00 43.03 275 SER A N 1
ATOM 2132 C CA . SER A 1 275 ? -26.260 -47.795 25.889 1.00 43.03 275 SER A CA 1
ATOM 2133 C C . SER A 1 275 ? -27.069 -47.920 24.577 1.00 43.03 275 SER A C 1
ATOM 2135 O O . SER A 1 275 ? -28.072 -47.238 24.430 1.00 43.03 275 SER A O 1
ATOM 2137 N N . VAL A 1 276 ? -26.614 -48.834 23.695 1.00 46.00 276 VAL A N 1
ATOM 2138 C CA . VAL A 1 276 ? -27.331 -49.884 22.907 1.00 46.00 276 VAL A CA 1
ATOM 2139 C C . VAL A 1 276 ? -28.638 -49.522 22.165 1.00 46.00 276 VAL A C 1
ATOM 2141 O O . VAL A 1 276 ? -29.559 -49.047 22.807 1.00 46.00 276 VAL A O 1
ATOM 2144 N N . VAL A 1 277 ? -28.752 -49.820 20.851 1.00 43.81 277 VAL A N 1
ATOM 2145 C CA . VAL A 1 277 ? -29.510 -50.950 20.221 1.00 43.81 277 VAL A CA 1
ATOM 2146 C C . VAL A 1 277 ? -29.319 -50.926 18.683 1.00 43.81 277 VAL A C 1
ATOM 2148 O O . VAL A 1 277 ? -29.519 -49.893 18.049 1.00 43.81 277 VAL A O 1
ATOM 2151 N N . ASP A 1 278 ? -28.966 -52.078 18.096 1.00 52.66 278 ASP A N 1
ATOM 2152 C CA . ASP A 1 278 ? -29.028 -52.388 16.656 1.00 52.66 278 ASP A CA 1
ATOM 2153 C C . ASP A 1 278 ? -30.478 -52.604 16.182 1.00 52.66 278 ASP A C 1
ATOM 2155 O O . ASP A 1 278 ? -31.219 -53.385 16.778 1.00 52.66 278 ASP A O 1
ATOM 2159 N N . GLY A 1 279 ? -30.877 -51.998 15.061 1.00 41.06 279 GLY A N 1
ATOM 2160 C CA . GLY A 1 279 ? -32.187 -52.255 14.457 1.00 41.06 279 GLY A CA 1
ATOM 2161 C C . GLY A 1 279 ? -32.326 -51.693 13.044 1.00 41.06 279 GLY A C 1
ATOM 2162 O O . GLY A 1 279 ? -32.236 -50.490 12.829 1.00 41.06 279 GLY A O 1
ATOM 2163 N N . ALA A 1 280 ? -32.539 -52.592 12.085 1.00 50.47 280 ALA A N 1
ATOM 2164 C CA . ALA A 1 280 ? -32.699 -52.322 10.662 1.00 50.47 280 ALA A CA 1
ATOM 2165 C C . ALA A 1 280 ? -34.116 -51.839 10.271 1.00 50.47 280 ALA A C 1
ATOM 2167 O O . ALA A 1 280 ? -35.083 -52.104 10.978 1.00 50.47 280 ALA A O 1
ATOM 2168 N N . LEU A 1 281 ? -34.192 -51.294 9.044 1.00 45.28 281 LEU A N 1
ATOM 2169 C CA . LEU A 1 281 ? -35.357 -51.093 8.157 1.00 45.28 281 LEU A CA 1
ATOM 2170 C C . LEU A 1 281 ? -36.199 -49.815 8.322 1.00 45.28 281 LEU A C 1
ATOM 2172 O O . LEU A 1 281 ? -36.766 -49.541 9.371 1.00 45.28 281 LEU A O 1
ATOM 2176 N N . GLY A 1 282 ? -36.396 -49.125 7.189 1.00 38.69 282 GLY A N 1
ATOM 2177 C CA . GLY A 1 282 ? -37.546 -48.244 6.959 1.00 38.69 282 GLY A CA 1
ATOM 2178 C C . GLY A 1 282 ? -37.210 -46.910 6.298 1.00 38.69 282 GLY A C 1
ATOM 2179 O O . GLY A 1 282 ? -37.093 -45.898 6.975 1.00 38.69 282 GLY A O 1
ATOM 2180 N N . ALA A 1 283 ? -37.115 -46.883 4.965 1.00 48.38 283 ALA A N 1
ATOM 2181 C CA . ALA A 1 283 ? -37.195 -45.642 4.200 1.00 48.38 283 ALA A CA 1
ATOM 2182 C C . ALA A 1 283 ? -38.648 -45.130 4.227 1.00 48.38 283 ALA A C 1
ATOM 2184 O O . ALA A 1 283 ? -39.472 -45.517 3.402 1.00 48.38 283 ALA A O 1
ATOM 2185 N N . GLN A 1 284 ? -38.968 -44.289 5.206 1.00 42.78 284 GLN A N 1
ATOM 2186 C CA . GLN A 1 284 ? -40.153 -43.435 5.213 1.00 42.78 284 GLN A CA 1
ATOM 2187 C C . GLN A 1 284 ? -39.683 -42.009 5.494 1.00 42.78 284 GLN A C 1
ATOM 2189 O O . GLN A 1 284 ? -38.839 -41.801 6.363 1.00 42.78 284 GLN A O 1
ATOM 2194 N N . GLY A 1 285 ? -40.169 -41.057 4.692 1.00 50.34 285 GLY A N 1
ATOM 2195 C CA . GLY A 1 285 ? -39.782 -39.649 4.746 1.00 50.34 285 GLY A CA 1
ATOM 2196 C C . GLY A 1 285 ? -39.958 -39.096 6.152 1.00 50.34 285 GLY A C 1
ATOM 2197 O O . GLY A 1 285 ? -41.080 -38.910 6.614 1.00 50.34 285 GLY A O 1
ATOM 2198 N N . SER A 1 286 ? -38.840 -38.889 6.838 1.00 39.94 286 SER A N 1
ATOM 2199 C CA . SER A 1 286 ? -38.817 -38.306 8.162 1.00 39.94 286 SER A CA 1
ATOM 2200 C C . SER A 1 286 ? -38.803 -36.790 8.028 1.00 39.94 286 SER A C 1
ATOM 2202 O O . SER A 1 286 ? -37.847 -36.195 7.529 1.00 39.94 286 SER A O 1
ATOM 2204 N N . ASP A 1 287 ? -39.860 -36.162 8.536 1.00 44.91 287 ASP A N 1
ATOM 2205 C CA . ASP A 1 287 ? -39.757 -34.859 9.180 1.00 44.91 287 ASP A CA 1
ATOM 2206 C C . ASP A 1 287 ? -38.729 -35.008 10.308 1.00 44.91 287 ASP A C 1
ATOM 2208 O O . ASP A 1 287 ? -39.062 -35.359 11.440 1.00 44.91 287 ASP A O 1
ATOM 2212 N N . ILE A 1 288 ? -37.442 -34.862 9.979 1.00 48.16 288 ILE A N 1
ATOM 2213 C CA . ILE A 1 288 ? -36.374 -34.867 10.973 1.00 48.16 288 ILE A CA 1
ATOM 2214 C C . ILE A 1 288 ? -36.621 -33.623 11.829 1.00 48.16 288 ILE A C 1
ATOM 2216 O O . ILE A 1 288 ? -36.517 -32.512 11.299 1.00 48.16 288 ILE A O 1
ATOM 2220 N N . PRO A 1 289 ? -36.966 -33.769 13.124 1.00 49.69 289 PRO A N 1
ATOM 2221 C CA . PRO A 1 289 ? -37.149 -32.622 13.990 1.00 49.69 289 PRO A CA 1
ATOM 2222 C C . PRO A 1 289 ? -35.846 -31.836 13.970 1.00 49.69 289 PRO A C 1
ATOM 2224 O O . PRO A 1 289 ? -34.773 -32.397 14.195 1.00 49.69 289 PRO A O 1
ATOM 2227 N N . ASP A 1 290 ? -35.965 -30.560 13.617 1.00 46.97 290 ASP A N 1
ATOM 2228 C CA . ASP A 1 290 ? -34.872 -29.619 13.423 1.00 46.97 290 ASP A CA 1
ATOM 2229 C C . ASP A 1 290 ? -34.026 -29.555 14.703 1.00 46.97 290 ASP A C 1
ATOM 2231 O O . ASP A 1 290 ? -34.327 -28.833 15.656 1.00 46.97 290 ASP A O 1
ATOM 2235 N N . CYS A 1 291 ? -33.028 -30.438 14.773 1.00 50.28 291 CYS A N 1
ATOM 2236 C CA . CYS A 1 291 ? -32.279 -30.711 15.984 1.00 50.28 291 CYS A CA 1
ATOM 2237 C C . CYS A 1 291 ? -31.495 -29.458 16.356 1.00 50.28 291 CYS A C 1
ATOM 2239 O O . CYS A 1 291 ? -30.757 -28.901 15.539 1.00 50.28 291 CYS A O 1
ATOM 2241 N N . THR A 1 292 ? -31.603 -29.040 17.614 1.00 66.00 292 THR A N 1
ATOM 2242 C CA . THR A 1 292 ? -30.940 -27.851 18.159 1.00 66.00 292 THR A CA 1
ATOM 2243 C C . THR A 1 292 ? -29.431 -27.851 17.879 1.00 66.00 292 THR A C 1
ATOM 2245 O O . THR A 1 292 ? -28.859 -26.795 17.626 1.00 66.00 292 THR A O 1
ATOM 2248 N N . MET A 1 293 ? -28.789 -29.029 17.826 1.00 50.56 293 MET A N 1
ATOM 2249 C CA . MET A 1 293 ? -27.377 -29.166 17.440 1.00 50.56 293 MET A CA 1
ATOM 2250 C C . MET A 1 293 ? -27.115 -28.935 15.946 1.00 50.56 293 MET A C 1
ATOM 2252 O O . MET A 1 293 ? -26.094 -28.353 15.597 1.00 50.56 293 MET A O 1
ATOM 2256 N N . CYS A 1 294 ? -28.013 -29.350 15.050 1.00 54.38 294 CYS A N 1
ATOM 2257 C CA . CYS A 1 294 ? -27.879 -29.085 13.615 1.00 54.38 294 CYS A CA 1
ATOM 2258 C C . CYS A 1 294 ? -28.084 -27.597 13.304 1.00 54.38 294 CYS A C 1
ATOM 2260 O O . CYS A 1 294 ? -27.342 -27.046 12.491 1.00 54.38 294 CYS A O 1
ATOM 2262 N N . ARG A 1 295 ? -29.021 -26.928 13.993 1.00 61.16 295 ARG A N 1
ATOM 2263 C CA . ARG A 1 295 ? -29.157 -25.461 13.941 1.00 61.16 295 ARG A CA 1
ATOM 2264 C C . ARG A 1 295 ? -27.915 -24.757 14.480 1.00 61.16 295 ARG A C 1
ATOM 2266 O O . ARG A 1 295 ? -27.429 -23.837 13.832 1.00 61.16 295 ARG A O 1
ATOM 2273 N N . ALA A 1 296 ? -27.370 -25.217 15.609 1.00 63.03 296 ALA A N 1
ATOM 2274 C CA . ALA A 1 296 ? -26.139 -24.663 16.172 1.00 63.03 296 ALA A CA 1
ATOM 2275 C C . ALA A 1 296 ? -24.945 -24.826 15.215 1.00 63.03 296 ALA A C 1
ATOM 2277 O O . ALA A 1 296 ? -24.233 -23.861 14.961 1.00 63.03 296 ALA A O 1
ATOM 2278 N N . ASN A 1 297 ? -24.772 -26.005 14.606 1.00 63.44 297 ASN A N 1
ATOM 2279 C CA . ASN A 1 297 ? -23.685 -26.254 13.655 1.00 63.44 297 ASN A CA 1
ATOM 2280 C C . ASN A 1 297 ? -23.837 -25.448 12.356 1.00 63.44 297 ASN A C 1
ATOM 2282 O O . ASN A 1 297 ? -22.848 -24.915 11.861 1.00 63.44 297 ASN A O 1
ATOM 2286 N N . ARG A 1 298 ? -25.060 -25.306 11.822 1.00 67.69 298 ARG A N 1
ATOM 2287 C CA . ARG A 1 298 ? -25.322 -24.423 10.670 1.00 67.69 298 ARG A CA 1
ATOM 2288 C C . ARG A 1 298 ? -25.070 -22.952 11.013 1.00 67.69 298 ARG A C 1
ATOM 2290 O O . ARG A 1 298 ? -24.543 -22.227 10.180 1.00 67.69 298 ARG A O 1
ATOM 2297 N N . GLY A 1 299 ? -25.401 -22.524 12.232 1.00 68.62 299 GLY A N 1
ATOM 2298 C CA . GLY A 1 299 ? -25.106 -21.175 12.720 1.00 68.62 299 GLY A CA 1
ATOM 2299 C C . GLY A 1 299 ? -23.604 -20.887 12.793 1.00 68.62 299 GLY A C 1
ATOM 2300 O O . GLY A 1 299 ? -23.163 -19.849 12.312 1.00 68.62 299 GLY A O 1
ATOM 2301 N N . ILE A 1 300 ? -22.808 -21.831 13.312 1.00 74.12 300 ILE A N 1
ATOM 2302 C CA . ILE A 1 300 ? -21.341 -21.701 13.385 1.00 74.12 300 ILE A CA 1
ATOM 2303 C C . ILE A 1 300 ? -20.732 -21.523 11.986 1.00 74.12 300 ILE A C 1
ATOM 2305 O O . ILE A 1 300 ? -19.879 -20.656 11.797 1.00 74.12 300 ILE A O 1
ATOM 2309 N N . ASP A 1 301 ? -21.195 -22.296 11.003 1.00 83.25 301 ASP A N 1
ATOM 2310 C CA . ASP A 1 301 ? -20.695 -22.225 9.625 1.00 83.25 301 ASP A CA 1
ATOM 2311 C C . ASP A 1 301 ? -21.070 -20.900 8.931 1.00 83.25 301 ASP A C 1
ATOM 2313 O O . ASP A 1 301 ? -20.235 -20.254 8.289 1.00 83.25 301 ASP A O 1
ATOM 2317 N N . LEU A 1 302 ? -22.303 -20.422 9.141 1.00 87.06 302 LEU A N 1
ATOM 2318 C CA . LEU A 1 302 ? -22.762 -19.133 8.614 1.00 87.06 302 LEU A CA 1
ATOM 2319 C C . LEU A 1 302 ? -21.966 -17.960 9.193 1.00 87.06 302 LEU A C 1
ATOM 2321 O O . LEU A 1 302 ? -21.493 -17.112 8.437 1.00 87.06 302 LEU A O 1
ATOM 2325 N N . CYS A 1 303 ? -21.769 -17.919 10.512 1.00 89.69 303 CYS A N 1
ATOM 2326 C CA . CYS A 1 303 ? -21.029 -16.835 11.155 1.00 89.69 303 CYS A CA 1
ATOM 2327 C C . CYS A 1 303 ? -19.539 -16.870 10.802 1.00 89.69 303 CYS A C 1
ATOM 2329 O O . CYS A 1 303 ? -18.924 -15.822 10.610 1.00 89.69 303 CYS A O 1
ATOM 2331 N N . HIS A 1 304 ? -18.944 -18.058 10.674 1.00 90.81 304 HIS A N 1
ATOM 2332 C CA . HIS A 1 304 ? -17.574 -18.193 10.183 1.00 90.81 304 HIS A CA 1
ATOM 2333 C C . HIS A 1 304 ? -17.445 -17.664 8.746 1.00 90.81 304 HIS A C 1
ATOM 2335 O O . HIS A 1 304 ? -16.601 -16.809 8.475 1.00 90.81 304 HIS A O 1
ATOM 2341 N N . THR A 1 305 ? -18.337 -18.087 7.847 1.00 91.31 305 THR A N 1
ATOM 2342 C CA . THR A 1 305 ? -18.381 -17.611 6.455 1.00 91.31 305 THR A CA 1
ATOM 2343 C C . THR A 1 305 ? -18.580 -16.094 6.379 1.00 91.31 305 THR A C 1
ATOM 2345 O O . THR A 1 305 ? -17.895 -15.415 5.609 1.00 91.31 305 THR A O 1
ATOM 2348 N N . ALA A 1 306 ? -19.463 -15.540 7.216 1.00 93.81 306 ALA A N 1
ATOM 2349 C CA . ALA A 1 306 ? -19.682 -14.102 7.330 1.00 93.81 306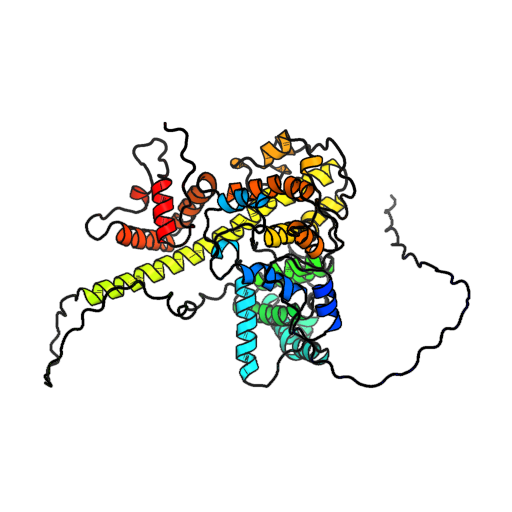 ALA A CA 1
ATOM 2350 C C . ALA A 1 306 ? -18.407 -13.361 7.767 1.00 93.81 306 ALA A C 1
ATOM 2352 O O . ALA A 1 306 ? -18.018 -12.388 7.119 1.00 93.81 306 ALA A O 1
ATOM 2353 N N . ARG A 1 307 ? -17.705 -13.847 8.803 1.00 94.94 307 ARG A N 1
ATOM 2354 C CA . ARG A 1 307 ? -16.422 -13.275 9.252 1.00 94.94 307 ARG A CA 1
ATOM 2355 C C . ARG A 1 307 ? -15.367 -13.317 8.151 1.00 94.94 307 ARG A C 1
ATOM 2357 O O . ARG A 1 307 ? -14.742 -12.291 7.897 1.00 94.94 307 ARG A O 1
ATOM 2364 N N . CYS A 1 308 ? -15.200 -14.444 7.455 1.00 92.50 308 CYS A N 1
ATOM 2365 C CA . CYS A 1 308 ? -14.261 -14.554 6.332 1.00 92.50 308 CYS A CA 1
ATOM 2366 C C . CYS A 1 308 ? -14.565 -13.525 5.239 1.00 92.50 308 CYS A C 1
ATOM 2368 O O . CYS A 1 308 ? -13.669 -12.804 4.804 1.00 92.50 308 CYS A O 1
ATOM 2370 N N . ARG A 1 309 ? -15.836 -13.399 4.839 1.00 93.75 309 ARG A N 1
ATOM 2371 C CA . ARG A 1 309 ? -16.250 -12.442 3.807 1.00 93.75 309 ARG A CA 1
ATOM 2372 C C . ARG A 1 309 ? -15.977 -10.995 4.214 1.00 93.75 309 ARG A C 1
ATOM 2374 O O . ARG A 1 309 ? -15.435 -10.224 3.425 1.00 93.75 309 ARG A O 1
ATOM 2381 N N . LEU A 1 310 ? -16.334 -10.624 5.443 1.00 96.12 310 LEU A N 1
ATOM 2382 C CA . LEU A 1 310 ? -16.083 -9.279 5.960 1.00 96.12 310 LEU A CA 1
ATOM 2383 C C . LEU A 1 310 ? -14.594 -8.989 6.102 1.00 96.12 310 LEU A C 1
ATOM 2385 O O . LEU A 1 310 ? -14.163 -7.872 5.823 1.00 96.12 310 LEU A O 1
ATOM 2389 N N . ARG A 1 311 ? -13.805 -9.987 6.501 1.00 94.81 311 ARG A N 1
ATOM 2390 C CA . ARG A 1 311 ? -12.353 -9.878 6.613 1.00 94.81 311 ARG A CA 1
ATOM 2391 C C . ARG A 1 311 ? -11.705 -9.631 5.257 1.00 94.81 311 ARG A C 1
ATOM 2393 O O . ARG A 1 311 ? -10.912 -8.705 5.164 1.00 94.81 311 ARG A O 1
ATOM 2400 N N . GLU A 1 312 ? -12.080 -10.364 4.209 1.00 91.69 312 GLU A N 1
ATOM 2401 C CA . GLU A 1 312 ? -11.557 -10.133 2.851 1.00 91.69 312 GLU A CA 1
ATOM 2402 C C . GLU A 1 312 ? -11.931 -8.745 2.306 1.00 91.69 312 GLU A C 1
ATOM 2404 O O . GLU A 1 312 ? -11.076 -8.035 1.772 1.00 91.69 312 GLU A O 1
ATOM 2409 N N . ALA A 1 313 ? -13.180 -8.308 2.502 1.00 95.06 313 ALA A N 1
ATOM 2410 C CA . ALA A 1 313 ? -13.608 -6.965 2.104 1.00 95.06 313 ALA A CA 1
ATOM 2411 C C . ALA A 1 313 ? -12.853 -5.868 2.878 1.00 95.06 313 ALA A C 1
ATOM 2413 O O . ALA A 1 313 ? -12.366 -4.901 2.295 1.00 95.06 313 ALA A O 1
ATOM 2414 N N . THR A 1 314 ? -12.691 -6.051 4.191 1.00 96.62 314 THR A N 1
ATOM 2415 C CA . THR A 1 314 ? -11.945 -5.119 5.049 1.00 96.62 314 THR A CA 1
ATOM 2416 C C . THR A 1 314 ? -10.466 -5.093 4.691 1.00 96.62 314 THR A C 1
ATOM 2418 O O . THR A 1 314 ? -9.849 -4.040 4.761 1.00 96.62 314 THR A O 1
ATOM 2421 N N . PHE A 1 315 ? -9.890 -6.221 4.285 1.00 94.06 315 PHE A N 1
ATOM 2422 C CA . PHE A 1 315 ? -8.501 -6.308 3.860 1.00 94.06 315 PHE A CA 1
ATOM 2423 C C . PHE A 1 315 ? -8.248 -5.470 2.601 1.00 94.06 315 PHE A C 1
ATOM 2425 O O . PHE A 1 315 ? -7.320 -4.663 2.576 1.00 94.06 315 PHE A O 1
ATOM 2432 N N . ALA A 1 316 ? -9.108 -5.602 1.584 1.00 92.44 316 ALA A N 1
ATOM 2433 C CA . ALA A 1 316 ? -9.034 -4.776 0.379 1.00 92.44 316 ALA A CA 1
ATOM 2434 C C . ALA A 1 316 ? -9.193 -3.282 0.707 1.00 92.44 316 ALA A C 1
ATOM 2436 O O . ALA A 1 316 ? -8.387 -2.463 0.271 1.00 92.44 316 ALA A O 1
ATOM 2437 N N . PHE A 1 317 ? -10.175 -2.942 1.549 1.00 96.50 317 PHE A N 1
ATOM 2438 C CA . PHE A 1 317 ? -10.358 -1.576 2.036 1.00 96.50 317 PHE A CA 1
ATOM 2439 C C . PHE A 1 317 ? -9.120 -1.053 2.777 1.00 96.50 317 PHE A C 1
ATOM 2441 O O . PHE A 1 317 ? -8.687 0.069 2.532 1.00 96.50 317 PHE A O 1
ATOM 2448 N N . ALA A 1 318 ? -8.545 -1.849 3.682 1.00 96.81 318 ALA A N 1
ATOM 2449 C CA . ALA A 1 318 ? -7.409 -1.463 4.509 1.00 96.81 318 ALA A CA 1
ATOM 2450 C C . ALA A 1 318 ? -6.154 -1.205 3.674 1.00 96.81 318 ALA A C 1
ATOM 2452 O O . ALA A 1 318 ? -5.405 -0.285 3.990 1.00 96.81 318 ALA A O 1
ATOM 2453 N N . ASP A 1 319 ? -5.927 -1.973 2.609 1.00 95.50 319 ASP A N 1
ATOM 2454 C CA . ASP A 1 319 ? -4.829 -1.737 1.672 1.00 95.50 319 ASP A CA 1
ATOM 2455 C C . ASP A 1 319 ? -4.951 -0.363 0.996 1.00 95.50 319 ASP A C 1
ATOM 2457 O O . ASP A 1 319 ? -4.033 0.456 1.107 1.00 95.50 319 ASP A O 1
ATOM 2461 N N . ASP A 1 320 ? -6.111 -0.053 0.414 1.00 96.31 320 ASP A N 1
ATOM 2462 C CA . ASP A 1 320 ? -6.374 1.268 -0.172 1.00 96.31 320 ASP A CA 1
ATOM 2463 C C . ASP A 1 320 ? -6.267 2.388 0.876 1.00 96.31 320 ASP A C 1
ATOM 2465 O O . ASP A 1 320 ? -5.779 3.489 0.598 1.00 96.31 320 ASP A O 1
ATOM 2469 N N . TRP A 1 321 ? -6.715 2.117 2.105 1.00 97.81 321 TRP A N 1
ATOM 2470 C CA . TRP A 1 321 ? -6.676 3.076 3.206 1.00 97.81 321 TRP A CA 1
ATOM 2471 C C . TRP A 1 321 ? -5.252 3.376 3.674 1.00 97.81 321 TRP A C 1
ATOM 2473 O O . TRP A 1 321 ? -4.907 4.542 3.878 1.00 97.81 321 TRP A O 1
ATOM 2483 N N . LYS A 1 322 ? -4.410 2.342 3.803 1.00 97.94 322 LYS A N 1
ATOM 2484 C CA . LYS A 1 322 ? -2.978 2.455 4.116 1.00 97.94 322 LYS A CA 1
ATOM 2485 C C . LYS A 1 322 ? -2.254 3.283 3.070 1.00 97.94 322 LYS A C 1
ATOM 2487 O O . LYS A 1 322 ? -1.489 4.162 3.456 1.00 97.94 322 LYS A O 1
ATOM 2492 N N . GLU A 1 323 ? -2.527 3.071 1.786 1.00 97.12 323 GLU A N 1
ATOM 2493 C CA . GLU A 1 323 ? -1.888 3.843 0.717 1.00 97.12 323 GLU A CA 1
ATOM 2494 C C . GLU A 1 323 ? -2.309 5.321 0.737 1.00 97.12 323 GLU A C 1
ATOM 2496 O O . GLU A 1 323 ? -1.466 6.215 0.634 1.00 97.12 323 GLU A O 1
ATOM 2501 N N . LYS A 1 324 ? -3.600 5.609 0.957 1.00 98.06 324 LYS A N 1
ATOM 2502 C CA . LYS A 1 324 ? -4.097 6.991 1.094 1.00 98.06 324 LYS A CA 1
ATOM 2503 C C . LYS A 1 324 ? -3.516 7.697 2.313 1.00 98.06 324 LYS A C 1
ATOM 2505 O O . LYS A 1 324 ? -3.087 8.847 2.201 1.00 98.06 324 LYS A O 1
ATOM 2510 N N . ALA A 1 325 ? -3.477 7.023 3.463 1.00 98.44 325 ALA A N 1
ATOM 2511 C CA . ALA A 1 325 ? -2.863 7.557 4.674 1.00 98.44 325 ALA A CA 1
ATOM 2512 C C . ALA A 1 325 ? -1.370 7.807 4.463 1.00 98.44 325 ALA A C 1
ATOM 2514 O O . ALA A 1 325 ? -0.879 8.890 4.765 1.00 98.44 325 ALA A O 1
ATOM 2515 N N . PHE A 1 326 ? -0.663 6.852 3.863 1.00 98.38 326 PHE A N 1
ATOM 2516 C CA . PHE A 1 326 ? 0.753 6.984 3.548 1.00 98.38 326 PHE A CA 1
ATOM 2517 C C . PHE A 1 326 ? 1.030 8.176 2.625 1.00 98.38 326 PHE A C 1
ATOM 2519 O O . PHE A 1 326 ? 1.883 9.012 2.921 1.00 98.38 326 PHE A O 1
ATOM 2526 N N . THR A 1 327 ? 0.246 8.303 1.557 1.00 98.06 327 THR A N 1
ATOM 2527 C CA . THR A 1 327 ? 0.338 9.407 0.598 1.00 98.06 327 THR A CA 1
ATOM 2528 C C . THR A 1 327 ? 0.091 10.757 1.271 1.00 98.06 327 THR A C 1
ATOM 2530 O O . THR A 1 327 ? 0.896 11.674 1.124 1.00 98.06 327 THR A O 1
ATOM 2533 N N . THR A 1 328 ? -0.974 10.860 2.070 1.00 98.31 328 THR A N 1
ATOM 2534 C CA . THR A 1 328 ? -1.368 12.096 2.773 1.00 98.31 328 THR A CA 1
ATOM 2535 C C . THR A 1 328 ? -0.323 12.535 3.798 1.00 98.31 328 THR A C 1
ATOM 2537 O O . THR A 1 328 ? -0.038 13.724 3.939 1.00 98.31 328 THR A O 1
ATOM 2540 N N . VAL A 1 329 ? 0.234 11.581 4.546 1.00 98.44 329 VAL A N 1
ATOM 2541 C CA . VAL A 1 329 ? 1.136 11.872 5.666 1.00 98.44 329 VAL A CA 1
ATOM 2542 C C . VAL A 1 329 ? 2.554 12.102 5.188 1.00 98.44 329 VAL A C 1
ATOM 2544 O O . VAL A 1 329 ? 3.204 12.990 5.714 1.00 98.44 329 VAL A O 1
ATOM 2547 N N . PHE A 1 330 ? 3.041 11.316 4.228 1.00 98.25 330 PHE A N 1
ATOM 2548 C CA . PHE A 1 330 ? 4.457 11.300 3.868 1.00 98.25 330 PHE A CA 1
ATOM 2549 C C . PHE A 1 330 ? 4.714 11.843 2.466 1.00 98.25 330 PHE A C 1
ATOM 2551 O O . PHE A 1 330 ? 5.535 12.740 2.304 1.00 98.25 330 PHE A O 1
ATOM 2558 N N . LEU A 1 331 ? 4.030 11.326 1.443 1.00 98.00 331 LEU A N 1
ATOM 2559 C CA . LEU A 1 331 ? 4.409 11.624 0.059 1.00 98.00 331 LEU A CA 1
ATOM 2560 C C . LEU A 1 331 ? 4.032 13.046 -0.360 1.00 98.00 331 LEU A C 1
ATOM 2562 O O . LEU A 1 331 ? 4.877 13.773 -0.878 1.00 98.00 331 LEU A O 1
ATOM 2566 N N . GLU A 1 332 ? 2.788 13.464 -0.129 1.00 98.38 332 GLU A N 1
ATOM 2567 C CA . GLU A 1 332 ? 2.319 14.785 -0.555 1.00 98.38 332 GLU A CA 1
ATOM 2568 C C . GLU A 1 332 ? 3.046 15.930 0.169 1.00 98.38 332 GLU A C 1
ATOM 2570 O O . GLU A 1 332 ? 3.511 16.835 -0.527 1.00 98.38 332 GLU A O 1
ATOM 2575 N N . PRO A 1 333 ? 3.267 15.896 1.501 1.00 98.12 333 PRO A N 1
ATOM 2576 C CA . PRO A 1 333 ? 4.111 16.886 2.172 1.00 98.12 333 PRO A CA 1
ATOM 2577 C C . PRO A 1 333 ? 5.543 16.939 1.632 1.00 98.12 333 PRO A C 1
ATOM 2579 O O . PRO A 1 333 ? 6.091 18.020 1.421 1.00 98.12 333 PRO A O 1
ATOM 2582 N N . THR A 1 334 ? 6.154 15.792 1.343 1.00 97.62 334 THR A N 1
ATOM 2583 C CA . THR A 1 334 ? 7.522 15.751 0.810 1.00 97.62 334 THR A CA 1
ATOM 2584 C C . THR A 1 334 ? 7.605 16.316 -0.608 1.00 97.62 334 THR A C 1
ATOM 2586 O O . THR A 1 334 ? 8.494 17.117 -0.901 1.00 97.62 334 THR A O 1
ATOM 2589 N N . LYS A 1 335 ? 6.646 15.993 -1.488 1.00 97.88 335 LYS A N 1
ATOM 2590 C CA . LYS A 1 335 ? 6.532 16.638 -2.811 1.00 97.88 335 LYS A CA 1
ATOM 2591 C C . LYS A 1 335 ? 6.337 18.145 -2.674 1.00 97.88 335 LYS A C 1
ATOM 2593 O O . LYS A 1 335 ? 6.961 18.915 -3.403 1.00 97.88 335 LYS A O 1
ATOM 2598 N N . MET A 1 336 ? 5.484 18.553 -1.734 1.00 97.62 336 MET A N 1
ATOM 2599 C CA . MET A 1 336 ? 5.203 19.950 -1.429 1.00 97.62 336 MET A CA 1
ATOM 2600 C C . MET A 1 336 ? 6.486 20.698 -1.031 1.00 97.62 336 MET A C 1
ATOM 2602 O O . MET A 1 336 ? 6.755 21.769 -1.577 1.00 97.62 336 MET A O 1
ATOM 2606 N N . TYR A 1 337 ? 7.319 20.101 -0.170 1.00 97.38 337 TYR A N 1
ATOM 2607 C CA . TYR A 1 337 ? 8.632 20.629 0.221 1.00 97.38 337 TYR A CA 1
ATOM 2608 C C . TYR A 1 337 ? 9.584 20.799 -0.971 1.00 97.38 337 TYR A C 1
ATOM 2610 O O . TYR A 1 337 ? 10.143 21.882 -1.157 1.00 97.38 337 TYR A O 1
ATOM 2618 N N . TYR A 1 338 ? 9.757 19.765 -1.801 1.00 97.06 338 TYR A N 1
ATOM 2619 C CA . TYR A 1 338 ? 10.684 19.836 -2.935 1.00 97.06 338 TYR A CA 1
ATOM 2620 C C . TYR A 1 338 ? 10.232 20.836 -3.997 1.00 97.06 338 TYR A C 1
ATOM 2622 O O . TYR A 1 338 ? 11.052 21.567 -4.544 1.00 97.06 338 TYR A O 1
ATOM 2630 N N . ILE A 1 339 ? 8.926 20.947 -4.244 1.00 96.94 339 ILE A N 1
ATOM 2631 C CA . ILE A 1 339 ? 8.385 21.949 -5.169 1.00 96.94 339 ILE A CA 1
ATOM 2632 C C . ILE A 1 339 ? 8.596 23.367 -4.630 1.00 96.94 339 ILE A C 1
ATOM 2634 O O . ILE A 1 339 ? 9.021 24.237 -5.387 1.00 96.94 339 ILE A O 1
ATOM 2638 N N . ALA A 1 340 ? 8.358 23.601 -3.337 1.00 96.19 340 ALA A N 1
ATOM 2639 C CA . ALA A 1 340 ? 8.637 24.889 -2.698 1.00 96.19 340 ALA A CA 1
ATOM 2640 C C . ALA A 1 340 ? 10.136 25.240 -2.673 1.00 96.19 340 ALA A C 1
ATOM 2642 O O . ALA A 1 340 ? 10.495 26.414 -2.630 1.00 96.19 340 ALA A O 1
ATOM 2643 N N . SER A 1 341 ? 11.003 24.227 -2.723 1.00 95.62 341 SER A N 1
ATOM 2644 C CA . SER A 1 341 ? 12.463 24.373 -2.750 1.00 95.62 341 SER A CA 1
ATOM 2645 C C . SER A 1 341 ? 13.054 24.478 -4.164 1.00 95.62 341 SER A C 1
ATOM 2647 O O . SER A 1 341 ? 14.271 24.601 -4.287 1.00 95.62 341 SER A O 1
ATOM 2649 N N . ASP A 1 342 ? 12.207 24.469 -5.200 1.00 95.69 342 ASP A N 1
ATOM 2650 C CA . ASP A 1 342 ? 12.565 24.443 -6.629 1.00 95.69 342 ASP A CA 1
ATOM 2651 C C . ASP A 1 342 ? 13.366 23.196 -7.067 1.00 95.69 342 ASP A C 1
ATOM 2653 O O . ASP A 1 342 ? 14.171 23.226 -7.991 1.00 95.69 342 ASP A O 1
ATOM 2657 N N . GLU A 1 343 ? 13.116 22.053 -6.424 1.00 95.38 343 GLU A N 1
ATOM 2658 C CA . GLU A 1 343 ? 13.770 20.764 -6.693 1.00 95.38 343 GLU A CA 1
ATOM 2659 C C . GLU A 1 343 ? 12.780 19.766 -7.312 1.00 95.38 343 GLU A C 1
ATOM 2661 O O . GLU A 1 343 ? 12.470 18.708 -6.762 1.00 95.38 343 GLU A O 1
ATOM 2666 N N . ARG A 1 344 ? 12.234 20.113 -8.482 1.00 96.00 344 ARG A N 1
ATOM 2667 C CA . ARG A 1 344 ? 11.152 19.341 -9.125 1.00 96.00 344 ARG A CA 1
ATOM 2668 C C . ARG A 1 344 ? 11.530 17.895 -9.445 1.00 96.00 344 ARG A C 1
ATOM 2670 O O . ARG A 1 344 ? 10.699 17.011 -9.275 1.00 96.00 344 ARG A O 1
ATOM 2677 N N . GLU A 1 345 ? 12.775 17.650 -9.841 1.00 94.12 345 GLU A N 1
ATOM 2678 C CA . GLU A 1 345 ? 13.269 16.294 -10.113 1.00 94.12 345 GLU A CA 1
ATOM 2679 C C . GLU A 1 345 ? 13.228 15.414 -8.854 1.00 94.12 345 GLU A C 1
ATOM 2681 O O . GLU A 1 345 ? 12.866 14.240 -8.919 1.00 94.12 345 GLU A O 1
ATOM 2686 N N . LEU A 1 346 ? 13.535 15.969 -7.675 1.00 94.62 346 LEU A N 1
ATOM 2687 C CA . LEU A 1 346 ? 13.388 15.232 -6.419 1.00 94.62 346 LEU A CA 1
ATOM 2688 C C . LEU A 1 346 ? 11.921 14.989 -6.078 1.00 94.62 346 LEU A C 1
ATOM 2690 O O . LEU A 1 346 ? 11.596 13.903 -5.607 1.00 94.62 346 LEU A O 1
ATOM 2694 N N . ALA A 1 347 ? 11.034 15.946 -6.368 1.00 96.38 347 ALA A N 1
ATOM 2695 C CA . ALA A 1 347 ? 9.595 15.775 -6.171 1.00 96.38 347 ALA A CA 1
ATOM 2696 C C . ALA A 1 347 ? 9.035 14.577 -6.967 1.00 96.38 347 ALA A C 1
ATOM 2698 O O . ALA A 1 347 ? 8.204 13.833 -6.448 1.00 96.38 347 ALA A O 1
ATOM 2699 N N . GLU A 1 348 ? 9.517 14.352 -8.193 1.00 94.44 348 GLU A N 1
ATOM 2700 C CA . GLU A 1 348 ? 9.150 13.190 -9.021 1.00 94.44 348 GLU A CA 1
ATOM 2701 C C . GLU A 1 348 ? 9.692 11.869 -8.450 1.00 94.44 348 GLU A C 1
ATOM 2703 O O . GLU A 1 348 ? 9.065 10.819 -8.579 1.00 94.44 348 GLU A O 1
ATOM 2708 N N . ASN A 1 349 ? 10.821 11.924 -7.742 1.00 94.94 349 ASN A N 1
ATOM 2709 C CA . ASN A 1 349 ? 11.449 10.769 -7.105 1.00 94.94 349 ASN A CA 1
ATOM 2710 C C . ASN A 1 349 ? 10.846 10.402 -5.737 1.00 94.94 349 ASN A C 1
ATOM 2712 O O . ASN A 1 349 ? 11.124 9.310 -5.235 1.00 94.94 349 ASN A O 1
ATOM 2716 N N . VAL A 1 350 ? 10.008 11.258 -5.132 1.00 96.44 350 VAL A N 1
ATOM 2717 C CA . VAL A 1 350 ? 9.381 11.008 -3.814 1.00 96.44 350 VAL A CA 1
ATOM 2718 C C . VAL A 1 350 ? 8.567 9.730 -3.826 1.00 96.44 350 VAL A C 1
ATOM 2720 O O . VAL A 1 350 ? 8.652 8.925 -2.899 1.00 96.44 350 VAL A O 1
ATOM 2723 N N . GLU A 1 351 ? 7.790 9.527 -4.888 1.00 95.69 351 GLU A N 1
ATOM 2724 C CA . GLU A 1 351 ? 6.974 8.330 -4.996 1.00 95.69 351 GLU A CA 1
ATOM 2725 C C . GLU A 1 351 ? 7.832 7.088 -5.124 1.00 95.69 351 GLU A C 1
ATOM 2727 O O . GLU A 1 351 ? 7.366 6.040 -4.742 1.00 95.69 351 GLU A O 1
ATOM 2732 N N . VAL A 1 352 ? 9.059 7.139 -5.630 1.00 92.62 352 VAL A N 1
ATOM 2733 C CA . VAL A 1 352 ? 9.853 5.929 -5.874 1.00 92.62 352 VAL A CA 1
ATOM 2734 C C . VAL A 1 352 ? 10.816 5.661 -4.721 1.00 92.62 352 VAL A C 1
ATOM 2736 O O . VAL A 1 352 ? 10.732 4.625 -4.060 1.00 92.62 352 VAL A O 1
ATOM 2739 N N . HIS A 1 353 ? 11.690 6.622 -4.448 1.00 94.94 353 HIS A N 1
ATOM 2740 C CA . HIS A 1 353 ? 12.769 6.491 -3.476 1.00 94.94 353 HIS A CA 1
ATOM 2741 C C . HIS A 1 353 ? 12.335 6.919 -2.075 1.00 94.94 353 HIS A C 1
ATOM 2743 O O . HIS A 1 353 ? 12.531 6.184 -1.102 1.00 94.94 353 HIS A O 1
ATOM 2749 N N . GLY A 1 354 ? 11.646 8.062 -1.982 1.00 96.00 354 GLY A N 1
ATOM 2750 C CA . GLY A 1 354 ? 11.127 8.571 -0.715 1.00 96.00 354 GLY A CA 1
ATOM 2751 C C . GLY A 1 354 ? 10.178 7.575 -0.050 1.00 96.00 354 GLY A C 1
ATOM 2752 O O . GLY A 1 354 ? 10.313 7.259 1.134 1.00 96.00 354 GLY A O 1
ATOM 2753 N N . ALA A 1 355 ? 9.277 6.995 -0.846 1.00 96.62 355 ALA A N 1
ATOM 2754 C CA . ALA A 1 355 ? 8.345 5.967 -0.404 1.00 96.62 355 ALA A CA 1
ATOM 2755 C C . ALA A 1 355 ? 9.051 4.762 0.241 1.00 96.62 355 ALA A C 1
ATOM 2757 O O . ALA A 1 355 ? 8.615 4.296 1.294 1.00 96.62 355 ALA A O 1
ATOM 2758 N N . SER A 1 356 ? 10.167 4.286 -0.325 1.00 95.88 356 SER A N 1
ATOM 2759 C CA . SER A 1 356 ? 10.923 3.157 0.237 1.00 95.88 356 SER A CA 1
ATOM 2760 C C . SER A 1 356 ? 11.443 3.453 1.647 1.00 95.88 356 SER A C 1
ATOM 2762 O O . SER A 1 356 ? 11.373 2.583 2.518 1.00 95.88 356 SER A O 1
ATOM 2764 N N . VAL A 1 357 ? 11.907 4.682 1.903 1.00 96.88 357 VAL A N 1
ATOM 2765 C CA . VAL A 1 357 ? 12.366 5.120 3.233 1.00 96.88 357 VAL A CA 1
ATOM 2766 C C . VAL A 1 357 ? 11.206 5.163 4.227 1.00 96.88 357 VAL A C 1
ATOM 2768 O O . VAL A 1 357 ? 11.283 4.542 5.289 1.00 96.88 357 VAL A O 1
ATOM 2771 N N . TYR A 1 358 ? 10.115 5.852 3.886 1.00 97.75 358 TYR A N 1
ATOM 2772 C CA . TYR A 1 358 ? 8.979 6.011 4.798 1.00 97.75 358 TYR A CA 1
ATOM 2773 C C . TYR A 1 358 ? 8.270 4.681 5.094 1.00 97.75 358 TYR A C 1
ATOM 2775 O O . TYR A 1 358 ? 7.926 4.417 6.247 1.00 97.75 358 TYR A O 1
ATOM 2783 N N . HIS A 1 359 ? 8.106 3.804 4.097 1.00 96.50 359 HIS A N 1
ATOM 2784 C CA . HIS A 1 359 ? 7.558 2.462 4.314 1.00 96.50 359 HIS A CA 1
ATOM 2785 C C . HIS A 1 359 ? 8.451 1.621 5.225 1.00 96.50 359 HIS A C 1
ATOM 2787 O O . HIS A 1 359 ? 7.936 0.953 6.118 1.00 96.50 359 HIS A O 1
ATOM 2793 N N . ALA A 1 360 ? 9.777 1.663 5.040 1.00 96.00 360 ALA A N 1
ATOM 2794 C CA . ALA A 1 360 ? 10.698 0.930 5.904 1.00 96.00 360 ALA A CA 1
ATOM 2795 C C . ALA A 1 360 ? 10.577 1.392 7.367 1.00 96.00 360 ALA A C 1
ATOM 2797 O O . ALA A 1 360 ? 10.532 0.555 8.266 1.00 96.00 360 ALA A O 1
ATOM 2798 N N . VAL A 1 361 ? 10.448 2.703 7.601 1.00 97.00 361 VAL A N 1
ATOM 2799 C CA . VAL A 1 361 ? 10.242 3.268 8.945 1.00 97.00 361 VAL A CA 1
ATOM 2800 C C . VAL A 1 361 ? 8.894 2.853 9.539 1.00 97.00 361 VAL A C 1
ATOM 2802 O O . VAL A 1 361 ? 8.853 2.423 10.691 1.00 97.00 361 VAL A O 1
ATOM 2805 N N . LEU A 1 362 ? 7.788 2.929 8.791 1.00 96.25 362 LEU A N 1
ATOM 2806 C CA . LEU A 1 362 ? 6.475 2.470 9.277 1.00 96.25 362 LEU A CA 1
ATOM 2807 C C . LEU A 1 362 ? 6.477 0.977 9.624 1.00 96.25 362 LEU A C 1
ATOM 2809 O O . LEU A 1 362 ? 5.923 0.570 10.649 1.00 96.25 362 LEU A O 1
ATOM 2813 N N . LEU A 1 363 ? 7.128 0.167 8.789 1.00 93.75 363 LEU A N 1
ATOM 2814 C CA . LEU A 1 363 ? 7.247 -1.268 8.996 1.00 93.75 363 LEU A CA 1
ATOM 2815 C C . LEU A 1 363 ? 8.099 -1.590 10.232 1.00 93.75 363 LEU A C 1
ATOM 2817 O O . LEU A 1 363 ? 7.698 -2.419 11.047 1.00 93.75 363 LEU A O 1
ATOM 2821 N N . SER A 1 364 ? 9.246 -0.931 10.423 1.00 93.38 364 SER A N 1
ATOM 2822 C CA . SER A 1 364 ? 10.117 -1.212 11.572 1.00 93.38 364 SER A CA 1
ATOM 2823 C C . SER A 1 364 ? 9.519 -0.723 12.896 1.00 93.38 364 SER A C 1
ATOM 2825 O O . SER A 1 364 ? 9.620 -1.416 13.913 1.00 93.38 364 SER A O 1
ATOM 2827 N N . THR A 1 365 ? 8.843 0.430 12.896 1.00 95.06 365 THR A N 1
ATOM 2828 C CA . THR A 1 365 ? 8.272 1.055 14.101 1.00 95.06 365 THR A CA 1
ATOM 2829 C C . THR A 1 365 ? 6.909 0.460 14.464 1.00 95.06 365 THR A C 1
ATOM 2831 O O . THR A 1 365 ? 6.769 -0.242 15.472 1.00 95.06 365 THR A O 1
ATOM 2834 N N . LEU A 1 366 ? 5.899 0.677 13.622 1.00 93.69 366 LEU A N 1
ATOM 2835 C CA . LEU A 1 366 ? 4.512 0.287 13.877 1.00 93.69 366 LEU A CA 1
ATOM 2836 C C . LEU A 1 366 ? 4.174 -1.116 13.358 1.00 93.69 366 LEU A C 1
ATOM 2838 O O . LEU A 1 366 ? 3.157 -1.677 13.758 1.00 93.69 366 LEU A O 1
ATOM 2842 N N . GLY A 1 367 ? 5.033 -1.732 12.537 1.00 91.81 367 GLY A N 1
ATOM 2843 C CA . GLY A 1 367 ? 4.766 -3.068 11.984 1.00 91.81 367 GLY A CA 1
ATOM 2844 C C . GLY A 1 367 ? 3.725 -3.045 10.876 1.00 91.81 367 GLY A C 1
ATOM 2845 O O . GLY A 1 367 ? 3.083 -4.062 10.630 1.00 91.81 367 GLY A O 1
ATOM 2846 N N . ILE A 1 368 ? 3.520 -1.877 10.269 1.00 93.62 368 ILE A N 1
ATOM 2847 C CA . ILE A 1 368 ? 2.485 -1.664 9.266 1.00 93.62 368 ILE A CA 1
ATOM 2848 C C . ILE A 1 368 ? 3.041 -2.058 7.909 1.00 93.62 368 ILE A C 1
ATOM 2850 O O . ILE A 1 368 ? 4.048 -1.514 7.454 1.00 93.62 368 ILE A O 1
ATOM 2854 N N . TRP A 1 369 ? 2.360 -2.996 7.263 1.00 92.44 369 TRP A N 1
ATOM 2855 C CA . TRP A 1 369 ? 2.693 -3.457 5.929 1.00 92.44 369 TRP A CA 1
ATOM 2856 C C . TRP A 1 369 ? 1.734 -2.812 4.925 1.00 92.44 369 TRP A C 1
ATOM 2858 O O . TRP A 1 369 ? 0.575 -3.205 4.787 1.00 92.44 369 TRP A O 1
ATOM 2868 N N . CYS A 1 370 ? 2.212 -1.782 4.227 1.00 93.81 370 CYS A N 1
ATOM 2869 C CA . CYS A 1 370 ? 1.467 -1.147 3.140 1.00 93.81 370 CYS A CA 1
ATOM 2870 C C . CYS A 1 370 ? 1.376 -2.067 1.902 1.00 93.81 370 CYS A C 1
ATOM 2872 O O . CYS A 1 370 ? 2.169 -3.005 1.766 1.00 93.81 370 CYS A O 1
ATOM 2874 N N . PRO A 1 371 ? 0.436 -1.812 0.972 1.00 90.94 371 PRO A N 1
ATOM 2875 C CA . PRO A 1 371 ? 0.346 -2.571 -0.280 1.00 90.94 371 PRO A CA 1
ATOM 2876 C C . PRO A 1 371 ? 1.642 -2.502 -1.080 1.00 90.94 371 PRO A C 1
ATOM 2878 O O . PRO A 1 371 ? 2.074 -3.479 -1.684 1.00 90.94 371 PRO A O 1
ATOM 2881 N N . ARG A 1 372 ? 2.308 -1.353 -1.036 1.00 90.88 372 ARG A N 1
ATOM 2882 C CA . ARG A 1 372 ? 3.603 -1.165 -1.657 1.00 90.88 372 ARG A CA 1
ATOM 2883 C C . ARG A 1 372 ? 4.739 -1.674 -0.772 1.00 90.88 372 ARG A C 1
ATOM 2885 O O . ARG A 1 372 ? 4.842 -1.328 0.404 1.00 90.88 372 ARG A O 1
ATOM 2892 N N . LEU A 1 373 ? 5.617 -2.485 -1.360 1.00 88.00 373 LEU A N 1
ATOM 2893 C CA . LEU A 1 373 ? 6.806 -2.993 -0.679 1.00 88.00 373 LEU A CA 1
ATOM 2894 C C . LEU A 1 373 ? 7.938 -1.963 -0.709 1.00 88.00 373 LEU A C 1
ATOM 2896 O O . LEU A 1 373 ? 8.249 -1.458 -1.791 1.00 88.00 373 LEU A O 1
ATOM 2900 N N . PRO A 1 374 ? 8.607 -1.692 0.427 1.00 92.81 374 PRO A N 1
ATOM 2901 C CA . PRO A 1 374 ? 9.806 -0.870 0.411 1.00 92.81 374 PRO A CA 1
ATOM 2902 C C . PRO A 1 374 ? 10.927 -1.603 -0.327 1.00 92.81 374 PRO A C 1
ATOM 2904 O O . PRO A 1 374 ? 11.198 -2.771 -0.036 1.00 92.81 374 PRO A O 1
ATOM 2907 N N . PHE A 1 375 ? 11.638 -0.916 -1.224 1.00 93.19 375 PHE A N 1
ATOM 2908 C CA . PHE A 1 375 ? 12.906 -1.437 -1.718 1.00 93.19 375 PHE A CA 1
ATOM 2909 C C . PHE A 1 375 ? 13.984 -1.157 -0.671 1.00 93.19 375 PHE A C 1
ATOM 2911 O O . PHE A 1 375 ? 14.562 -0.077 -0.602 1.00 93.19 375 PHE A O 1
ATOM 2918 N N . LEU A 1 376 ? 14.238 -2.130 0.203 1.00 93.31 376 LEU A N 1
ATOM 2919 C CA . LEU A 1 376 ? 15.051 -1.891 1.399 1.00 93.31 376 LEU A CA 1
ATOM 2920 C C . LEU A 1 376 ? 16.509 -1.531 1.095 1.00 93.31 376 LEU A C 1
ATOM 2922 O O . LEU A 1 376 ? 17.144 -0.872 1.913 1.00 93.31 376 LEU A O 1
ATOM 2926 N N . LEU A 1 377 ? 17.016 -1.940 -0.069 1.00 91.69 377 LEU A N 1
ATOM 2927 C CA . LEU A 1 377 ? 18.387 -1.699 -0.529 1.00 91.69 377 LEU A CA 1
ATOM 2928 C C . LEU A 1 377 ? 18.529 -0.455 -1.418 1.00 91.69 377 LEU A C 1
ATOM 2930 O O . LEU A 1 377 ? 19.613 -0.230 -1.958 1.00 91.69 377 LEU A O 1
ATOM 2934 N N . ASP A 1 378 ? 17.458 0.321 -1.575 1.00 93.44 378 ASP A N 1
ATOM 2935 C CA . ASP A 1 378 ? 17.438 1.521 -2.405 1.00 93.44 378 ASP A CA 1
ATOM 2936 C C . ASP A 1 378 ? 18.415 2.601 -1.914 1.00 93.44 378 ASP A C 1
ATOM 2938 O O . ASP A 1 378 ? 18.886 2.580 -0.774 1.00 93.44 378 ASP A O 1
ATOM 2942 N N . THR A 1 379 ? 18.682 3.584 -2.769 1.00 92.88 379 THR A N 1
ATOM 2943 C CA . THR A 1 379 ? 19.327 4.827 -2.345 1.00 92.88 379 THR A CA 1
ATOM 2944 C C . THR A 1 379 ? 18.264 5.722 -1.700 1.00 92.88 379 THR A C 1
ATOM 2946 O O . THR A 1 379 ? 17.249 5.995 -2.339 1.00 92.88 379 THR A O 1
ATOM 2949 N N . PRO A 1 380 ? 18.451 6.195 -0.454 1.00 93.19 380 PRO A N 1
ATOM 2950 C CA . PRO A 1 380 ? 17.424 6.899 0.310 1.00 93.19 380 PRO A CA 1
ATOM 2951 C C . PRO A 1 380 ? 17.307 8.374 -0.107 1.00 93.19 380 PRO A C 1
ATOM 2953 O O . PRO A 1 380 ? 17.450 9.269 0.723 1.00 93.19 380 PRO A O 1
ATOM 2956 N N . ILE A 1 381 ? 17.073 8.624 -1.396 1.00 93.94 381 ILE A N 1
ATOM 2957 C CA . ILE A 1 381 ? 16.821 9.963 -1.932 1.00 93.94 381 ILE A CA 1
ATOM 2958 C C . ILE A 1 381 ? 15.343 10.334 -1.846 1.00 93.94 381 ILE A C 1
ATOM 2960 O O . ILE A 1 381 ? 14.481 9.477 -1.661 1.00 93.94 381 ILE A O 1
ATOM 2964 N N . ALA A 1 382 ? 15.052 11.627 -1.993 1.00 94.81 382 ALA A N 1
ATOM 2965 C CA . ALA A 1 382 ? 13.691 12.162 -2.006 1.00 94.81 382 ALA A CA 1
ATOM 2966 C C . ALA A 1 382 ? 12.869 11.857 -0.730 1.00 94.81 382 ALA A C 1
ATOM 2968 O O . ALA A 1 382 ? 11.641 11.772 -0.779 1.00 94.81 382 ALA A O 1
ATOM 2969 N N . ALA A 1 383 ? 13.546 11.706 0.414 1.00 95.56 383 ALA A N 1
ATOM 2970 C CA . ALA A 1 383 ? 12.953 11.633 1.745 1.00 95.56 383 ALA A CA 1
ATOM 2971 C C . ALA A 1 383 ? 13.526 12.754 2.621 1.00 95.56 383 ALA A C 1
ATOM 2973 O O . ALA A 1 383 ? 14.740 12.944 2.689 1.00 95.56 383 ALA A O 1
ATOM 2974 N N . VAL A 1 384 ? 12.654 13.480 3.317 1.00 95.75 384 VAL A N 1
ATOM 2975 C CA . VAL A 1 384 ? 13.020 14.661 4.108 1.00 95.75 384 VAL A CA 1
ATOM 2976 C C . VAL A 1 384 ? 12.191 14.763 5.392 1.00 95.75 384 VAL A C 1
ATOM 2978 O O . VAL A 1 384 ? 11.055 14.284 5.443 1.00 95.75 384 VAL A O 1
ATOM 2981 N N . SER A 1 385 ? 12.756 15.386 6.434 1.00 95.44 385 SER A N 1
ATOM 2982 C CA . SER A 1 385 ? 12.027 15.769 7.656 1.00 95.44 385 SER A CA 1
ATOM 2983 C C . SER A 1 385 ? 11.220 17.048 7.409 1.00 95.44 385 SER A C 1
ATOM 2985 O O . SER A 1 385 ? 11.588 18.140 7.835 1.00 95.44 385 SER A O 1
ATOM 2987 N N . PHE A 1 386 ? 10.141 16.941 6.635 1.00 95.75 386 PHE A N 1
ATOM 2988 C CA . PHE A 1 386 ? 9.387 18.107 6.165 1.00 95.75 386 PHE A CA 1
ATOM 2989 C C . PHE A 1 386 ? 8.688 18.899 7.284 1.00 95.75 386 PHE A C 1
ATOM 2991 O O . PHE A 1 386 ? 8.367 20.068 7.070 1.00 95.75 386 PHE A O 1
ATOM 2998 N N . LEU A 1 387 ? 8.468 18.310 8.469 1.00 95.50 387 LEU A N 1
ATOM 2999 C CA . LEU A 1 387 ? 7.905 19.036 9.617 1.00 95.50 387 LEU A CA 1
ATOM 3000 C C . LEU A 1 387 ? 8.820 20.161 10.109 1.00 95.50 387 LEU A C 1
ATOM 3002 O O . LEU A 1 387 ? 8.320 21.152 10.631 1.00 95.50 387 LEU A O 1
ATOM 3006 N N . ASP A 1 388 ? 10.128 20.047 9.875 1.00 91.69 388 ASP A N 1
ATOM 3007 C CA . ASP A 1 388 ? 11.113 21.060 10.266 1.00 91.69 388 ASP A CA 1
ATOM 3008 C C . ASP A 1 388 ? 11.240 22.199 9.238 1.00 91.69 388 ASP A C 1
ATOM 3010 O O . ASP A 1 388 ? 12.046 23.107 9.424 1.00 91.69 388 ASP A O 1
ATOM 3014 N N . ALA A 1 389 ? 10.506 22.139 8.120 1.00 92.19 389 ALA A N 1
ATOM 3015 C CA . ALA A 1 389 ? 10.697 23.054 6.991 1.00 92.19 389 ALA A CA 1
ATOM 3016 C C . ALA A 1 389 ? 9.421 23.653 6.406 1.00 92.19 389 ALA A C 1
ATOM 3018 O O . ALA A 1 389 ? 9.458 24.764 5.871 1.00 92.19 389 ALA A O 1
ATOM 3019 N N . LEU A 1 390 ? 8.295 22.949 6.474 1.00 93.50 390 LEU A N 1
ATOM 3020 C CA . LEU A 1 390 ? 7.025 23.441 5.948 1.00 93.50 390 LEU A CA 1
ATOM 3021 C C . LEU A 1 390 ? 6.295 24.319 6.964 1.00 93.50 390 LEU A C 1
ATOM 3023 O O . LEU A 1 390 ? 6.410 24.140 8.174 1.00 93.50 390 LEU A O 1
ATOM 3027 N N . GLU A 1 391 ? 5.518 25.281 6.470 1.00 87.25 391 GLU A N 1
ATOM 3028 C CA . GLU A 1 391 ? 4.643 26.087 7.323 1.00 87.25 391 GLU A CA 1
ATOM 3029 C C . GLU A 1 391 ? 3.538 25.220 7.957 1.00 87.25 391 GLU A C 1
ATOM 3031 O O . GLU A 1 391 ? 2.797 24.510 7.267 1.00 87.25 391 GLU A O 1
ATOM 3036 N N . GLY A 1 392 ? 3.377 25.321 9.282 1.00 91.81 392 GLY A N 1
ATOM 3037 C CA . GLY A 1 392 ? 2.436 24.491 10.044 1.00 91.81 392 GLY A CA 1
ATOM 3038 C C . GLY A 1 392 ? 0.978 24.609 9.586 1.00 91.81 392 GLY A C 1
ATOM 3039 O O . GLY A 1 392 ? 0.237 23.630 9.664 1.00 91.81 392 GLY A O 1
ATOM 3040 N N . GLN A 1 393 ? 0.566 25.764 9.048 1.00 95.31 393 GLN A N 1
ATOM 3041 C CA . GLN A 1 393 ? -0.783 25.966 8.507 1.00 95.31 393 GLN A CA 1
ATOM 3042 C C . GLN A 1 393 ? -1.038 25.121 7.249 1.00 95.31 393 GLN A C 1
ATOM 3044 O O . GLN A 1 393 ? -2.107 24.524 7.136 1.00 95.31 393 GLN A O 1
ATOM 3049 N N . GLN A 1 394 ? -0.073 25.032 6.326 1.00 95.44 394 GLN A N 1
ATOM 3050 C CA . GLN A 1 394 ? -0.228 24.258 5.087 1.00 95.44 394 GLN A CA 1
ATOM 3051 C C . GLN A 1 394 ? -0.290 22.760 5.381 1.00 95.44 394 GLN A C 1
ATOM 3053 O O . GLN A 1 394 ? -1.146 22.057 4.850 1.00 95.44 394 GLN A O 1
ATOM 3058 N N . LEU A 1 395 ? 0.570 22.280 6.281 1.00 95.88 395 LEU A N 1
ATOM 3059 C CA . LEU A 1 395 ? 0.538 20.891 6.738 1.00 95.88 395 LEU A CA 1
ATOM 3060 C C . LEU A 1 395 ? -0.767 20.555 7.457 1.00 95.88 395 LEU A C 1
ATOM 3062 O O . LEU A 1 395 ? -1.404 19.550 7.152 1.00 95.88 395 LEU A O 1
ATOM 3066 N N . SER A 1 396 ? -1.196 21.431 8.366 1.00 96.94 396 SER A N 1
ATOM 3067 C CA . SER A 1 396 ? -2.447 21.258 9.101 1.00 96.94 396 SER A CA 1
ATOM 3068 C C . SER A 1 396 ? -3.649 21.222 8.156 1.00 96.94 396 SER A C 1
ATOM 3070 O O . SER A 1 396 ? -4.530 20.393 8.349 1.00 96.94 396 SER A O 1
ATOM 3072 N N . ALA A 1 397 ? -3.675 22.068 7.116 1.00 97.88 397 ALA A N 1
ATOM 3073 C CA . ALA A 1 397 ? -4.704 22.048 6.078 1.00 97.88 397 ALA A CA 1
ATOM 3074 C C . ALA A 1 397 ? -4.679 20.740 5.274 1.00 97.88 397 ALA A C 1
ATOM 3076 O O . ALA A 1 397 ? -5.721 20.105 5.117 1.00 97.88 397 ALA A O 1
ATOM 3077 N N . LEU A 1 398 ? -3.504 20.299 4.811 1.00 97.38 398 LEU A N 1
ATOM 3078 C CA . LEU A 1 398 ? -3.347 19.054 4.051 1.00 97.38 398 LEU A CA 1
ATOM 3079 C C . LEU A 1 398 ? -3.822 17.823 4.837 1.00 97.38 398 LEU A C 1
ATOM 3081 O O . LEU A 1 398 ? -4.407 16.905 4.269 1.00 97.38 398 LEU A O 1
ATOM 3085 N N . TRP A 1 399 ? -3.617 17.822 6.152 1.00 97.81 399 TRP A N 1
ATOM 3086 C CA . TRP A 1 399 ? -3.979 16.713 7.032 1.00 97.81 399 TRP A CA 1
ATOM 3087 C C . TRP A 1 399 ? -5.433 16.712 7.515 1.00 97.81 399 TRP A C 1
ATOM 3089 O O . TRP A 1 399 ? -5.846 15.771 8.204 1.00 97.81 399 TRP A O 1
ATOM 3099 N N . GLN A 1 400 ? -6.241 17.702 7.125 1.00 98.00 400 GLN A N 1
ATOM 3100 C CA . GLN A 1 400 ? -7.660 17.736 7.476 1.00 98.00 400 GLN A CA 1
ATOM 3101 C C . GLN A 1 400 ? -8.426 16.525 6.913 1.00 98.00 400 GLN A C 1
ATOM 3103 O O . GLN A 1 400 ? -8.171 16.094 5.785 1.00 98.00 400 GLN A O 1
ATOM 3108 N N . PRO A 1 401 ? -9.444 16.012 7.633 1.00 97.75 401 PRO A N 1
ATOM 3109 C CA . PRO A 1 401 ? -10.245 14.873 7.187 1.00 97.75 401 PRO A CA 1
ATOM 3110 C C . PRO A 1 401 ? -10.833 14.986 5.775 1.00 97.75 401 PRO A C 1
ATOM 3112 O O . PRO A 1 401 ? -10.914 13.977 5.076 1.00 97.75 401 PRO A O 1
ATOM 3115 N N . GLN A 1 402 ? -11.232 16.186 5.337 1.00 97.75 402 GLN A N 1
ATOM 3116 C CA . GLN A 1 402 ? -11.774 16.411 3.989 1.00 97.75 402 GLN A CA 1
ATOM 3117 C C . GLN A 1 402 ? -10.728 16.381 2.859 1.00 97.75 402 GLN A C 1
ATOM 3119 O O . GLN A 1 402 ? -11.096 16.380 1.679 1.00 97.75 402 GLN A O 1
ATOM 3124 N N . HIS A 1 403 ? -9.438 16.396 3.201 1.00 98.25 403 HIS A N 1
ATOM 3125 C CA . HIS A 1 403 ? -8.316 16.376 2.260 1.00 98.25 403 HIS A CA 1
ATOM 3126 C C . HIS A 1 403 ? -7.578 15.034 2.240 1.00 98.25 403 HIS A C 1
ATOM 3128 O O . HIS A 1 403 ? -6.660 14.851 1.447 1.00 98.25 403 HIS A O 1
ATOM 3134 N N . PHE A 1 404 ? -8.019 14.069 3.050 1.00 98.19 404 PHE A N 1
ATOM 3135 C CA . PHE A 1 404 ? -7.452 12.727 3.086 1.00 98.19 404 PHE A CA 1
ATOM 3136 C C . PHE A 1 404 ? -7.400 12.079 1.693 1.00 98.19 404 PHE A C 1
ATOM 3138 O O . PHE A 1 404 ? -8.425 11.921 1.025 1.00 98.19 404 PHE A O 1
ATOM 3145 N N . GLY A 1 405 ? -6.197 11.683 1.278 1.00 97.00 405 GLY A N 1
ATOM 3146 C CA . GLY A 1 405 ? -5.914 11.043 -0.005 1.00 97.00 405 GLY A CA 1
ATOM 3147 C C . GLY A 1 405 ? -5.888 11.983 -1.214 1.00 97.00 405 GLY A C 1
ATOM 3148 O O . GLY A 1 405 ? -5.732 11.488 -2.327 1.00 97.00 405 GLY A O 1
ATOM 3149 N N . LYS A 1 406 ? -6.052 13.300 -1.034 1.00 98.12 406 LYS A N 1
ATOM 3150 C CA . LYS A 1 406 ? -5.964 14.281 -2.129 1.00 98.12 406 LYS A CA 1
ATOM 3151 C C . LYS A 1 406 ? -4.524 14.707 -2.375 1.00 98.12 406 LYS A C 1
ATOM 3153 O O . LYS A 1 406 ? -3.717 14.729 -1.445 1.00 98.12 406 LYS A O 1
ATOM 3158 N N . SER A 1 407 ? -4.222 15.129 -3.604 1.00 98.06 407 SER A N 1
ATOM 3159 C CA . SER A 1 407 ? -2.944 15.791 -3.853 1.00 98.06 407 SER A CA 1
ATOM 3160 C C . SER A 1 407 ? -2.887 17.145 -3.147 1.00 98.06 407 SER A C 1
ATOM 3162 O O . SER A 1 407 ? -3.885 17.871 -3.096 1.00 98.06 407 SER A O 1
ATOM 3164 N N . PHE A 1 408 ? -1.701 17.557 -2.689 1.00 98.06 408 PHE A N 1
ATOM 3165 C CA . PHE A 1 408 ? -1.513 18.893 -2.113 1.00 98.06 408 PHE A CA 1
ATOM 3166 C C . PHE A 1 408 ? -1.921 20.011 -3.095 1.00 98.06 408 PHE A C 1
ATOM 3168 O O . PHE A 1 408 ? -2.333 21.089 -2.680 1.00 98.06 408 PHE A O 1
ATOM 3175 N N . ARG A 1 409 ? -1.874 19.761 -4.413 1.00 97.75 409 ARG A N 1
ATOM 3176 C CA . ARG A 1 409 ? -2.305 20.727 -5.443 1.00 97.75 409 ARG A CA 1
ATOM 3177 C C . ARG A 1 409 ? -3.814 20.988 -5.436 1.00 97.75 409 ARG A C 1
ATOM 3179 O O . ARG A 1 409 ? -4.264 22.035 -5.906 1.00 97.75 409 ARG A O 1
ATOM 3186 N N . GLU A 1 410 ? -4.598 20.048 -4.920 1.00 98.12 410 GLU A N 1
ATOM 3187 C CA . GLU A 1 410 ? -6.054 20.164 -4.817 1.00 98.12 410 GLU A CA 1
ATOM 3188 C C . GLU A 1 410 ? -6.486 20.938 -3.567 1.00 98.12 410 GLU A C 1
ATOM 3190 O O . GLU A 1 410 ? -7.593 21.478 -3.540 1.00 98.12 410 GLU A O 1
ATOM 3195 N N . VAL A 1 411 ? -5.612 21.038 -2.562 1.00 98.25 411 VAL A N 1
ATOM 3196 C CA . VAL A 1 411 ? -5.866 21.748 -1.305 1.00 98.25 411 VAL A CA 1
ATOM 3197 C C . VAL A 1 411 ? -5.551 23.239 -1.490 1.00 98.25 411 VAL A C 1
ATOM 3199 O O . VAL A 1 411 ? -4.396 23.579 -1.765 1.00 98.25 411 VAL A O 1
ATOM 3202 N N . PRO A 1 412 ? -6.539 24.152 -1.375 1.00 97.81 412 PRO A N 1
ATOM 3203 C CA . PRO A 1 412 ? -6.351 25.577 -1.662 1.00 97.81 412 PRO A CA 1
ATOM 3204 C C . PRO A 1 412 ? -5.159 26.215 -0.937 1.00 97.81 412 PRO A C 1
ATOM 3206 O O . PRO A 1 412 ? -4.383 26.941 -1.559 1.00 97.81 412 PRO A O 1
ATOM 3209 N N . GLU A 1 413 ? -4.977 25.893 0.341 1.00 97.69 413 GLU A N 1
ATOM 3210 C CA . GLU A 1 413 ? -3.917 26.401 1.217 1.00 97.69 413 GLU A CA 1
ATOM 3211 C C . GLU A 1 413 ? -2.516 25.913 0.811 1.00 97.69 413 GLU A C 1
ATOM 3213 O O . GLU A 1 413 ? -1.510 26.554 1.122 1.00 97.69 413 GLU A O 1
ATOM 3218 N N . CYS A 1 414 ? -2.438 24.794 0.087 1.00 97.56 414 CYS A N 1
ATOM 3219 C CA . CYS A 1 414 ? -1.194 24.134 -0.306 1.00 97.56 414 CYS A CA 1
ATOM 3220 C C . CYS A 1 414 ? -0.791 24.420 -1.763 1.00 97.56 414 CYS A C 1
ATOM 3222 O O . CYS A 1 414 ? 0.304 24.045 -2.178 1.00 97.56 414 CYS A O 1
ATOM 3224 N N . ARG A 1 415 ? -1.630 25.109 -2.555 1.00 95.81 415 ARG A N 1
ATOM 3225 C CA . ARG A 1 415 ? -1.354 25.396 -3.982 1.00 95.81 415 ARG A CA 1
ATOM 3226 C C . ARG A 1 415 ? -0.068 26.183 -4.219 1.00 95.81 415 ARG A C 1
ATOM 3228 O O . ARG A 1 415 ? 0.538 26.055 -5.280 1.00 95.81 415 ARG A O 1
ATOM 3235 N N . GLN A 1 416 ? 0.316 27.015 -3.256 1.00 95.88 416 GLN A N 1
ATOM 3236 C CA . GLN A 1 416 ? 1.555 27.789 -3.270 1.00 95.88 416 GLN A CA 1
ATOM 3237 C C . GLN A 1 416 ? 2.384 27.388 -2.053 1.00 95.88 416 GLN A C 1
ATOM 3239 O O . GLN A 1 416 ? 2.332 28.066 -1.024 1.00 95.88 416 GLN A O 1
ATOM 3244 N N . PRO A 1 417 ? 3.081 26.246 -2.123 1.00 95.81 417 PRO A N 1
ATOM 3245 C CA . PRO A 1 417 ? 3.787 25.729 -0.969 1.00 95.81 417 PRO A CA 1
ATOM 3246 C C . PRO A 1 417 ? 4.961 26.631 -0.598 1.00 95.81 417 PRO A C 1
ATOM 3248 O O . PRO A 1 417 ? 5.633 27.181 -1.473 1.00 95.81 417 PRO A O 1
ATOM 3251 N N . ARG A 1 418 ? 5.182 26.802 0.705 1.00 95.44 418 ARG A N 1
ATOM 3252 C CA . ARG A 1 418 ? 6.234 27.653 1.261 1.00 95.44 418 ARG A CA 1
ATOM 3253 C C . ARG A 1 418 ? 7.073 26.860 2.248 1.00 95.44 418 ARG A C 1
ATOM 3255 O O . ARG A 1 418 ? 6.559 26.082 3.051 1.00 95.44 418 ARG A O 1
ATOM 3262 N N . VAL A 1 419 ? 8.378 27.085 2.176 1.00 94.62 419 VAL A N 1
ATOM 3263 C CA . VAL A 1 419 ? 9.349 26.567 3.139 1.00 94.62 419 VAL A CA 1
ATOM 3264 C C . VAL A 1 419 ? 9.882 27.726 3.965 1.00 94.62 419 VAL A C 1
ATOM 3266 O O . VAL A 1 419 ? 10.252 28.761 3.413 1.00 94.62 419 VAL A O 1
ATOM 3269 N N . HIS A 1 420 ? 9.917 27.566 5.286 1.00 93.44 420 HIS A N 1
ATOM 3270 C CA . HIS A 1 420 ? 10.509 28.563 6.182 1.00 93.44 420 HIS A CA 1
ATOM 3271 C C . HIS A 1 420 ? 12.008 28.315 6.401 1.00 93.44 420 HIS A C 1
ATOM 3273 O O . HIS A 1 420 ? 12.752 29.243 6.713 1.00 93.44 420 HIS A O 1
ATOM 3279 N N . ALA A 1 421 ? 12.463 27.077 6.196 1.00 91.12 421 ALA A N 1
ATOM 3280 C CA . ALA A 1 421 ? 13.865 26.688 6.244 1.00 91.12 421 ALA A CA 1
ATOM 3281 C C . ALA A 1 421 ? 14.137 25.531 5.272 1.00 91.12 421 ALA A C 1
ATOM 3283 O O . ALA A 1 421 ? 13.249 24.735 4.968 1.00 91.12 421 ALA A O 1
ATOM 3284 N N . ARG A 1 422 ? 15.380 25.423 4.788 1.00 89.62 422 ARG A N 1
ATOM 3285 C CA . ARG A 1 422 ? 15.844 24.228 4.070 1.00 89.62 422 ARG A CA 1
ATOM 3286 C C . ARG A 1 422 ? 16.317 23.190 5.078 1.00 89.62 422 ARG A C 1
ATOM 3288 O O . ARG A 1 422 ? 17.080 23.523 5.984 1.00 89.62 422 ARG A O 1
ATOM 3295 N N . VAL A 1 423 ? 15.905 21.939 4.894 1.00 88.31 423 VAL A N 1
ATOM 3296 C CA . VAL A 1 423 ? 16.350 20.837 5.753 1.00 88.31 423 VAL A CA 1
ATOM 3297 C C . VAL A 1 423 ? 17.791 20.465 5.388 1.00 88.31 423 VAL A C 1
ATOM 3299 O O . VAL A 1 423 ? 18.073 20.212 4.215 1.00 88.31 423 VAL A O 1
ATOM 3302 N N . PRO A 1 424 ? 18.725 20.401 6.353 1.00 80.50 424 PRO A N 1
ATOM 3303 C CA . PRO A 1 424 ? 20.071 19.898 6.096 1.00 80.50 424 PRO A CA 1
ATOM 3304 C C . PRO A 1 424 ? 20.034 18.455 5.575 1.00 80.50 424 PRO A C 1
ATOM 3306 O O . PRO A 1 424 ? 19.285 17.630 6.090 1.00 80.50 424 PRO A O 1
ATOM 3309 N N . ASN A 1 425 ? 20.879 18.124 4.594 1.00 75.56 425 ASN A N 1
ATOM 3310 C CA . ASN A 1 425 ? 20.998 16.765 4.041 1.00 75.56 425 ASN A CA 1
ATOM 3311 C C . ASN A 1 425 ? 19.675 16.164 3.522 1.00 75.56 425 ASN A C 1
ATOM 3313 O O . ASN A 1 425 ? 19.466 14.950 3.596 1.00 75.56 425 ASN A O 1
ATOM 3317 N N . HIS A 1 426 ? 18.800 16.984 2.931 1.00 75.38 426 HIS A N 1
ATOM 3318 C CA . HIS A 1 426 ? 17.504 16.556 2.375 1.00 75.38 426 HIS A CA 1
ATOM 3319 C C . HIS A 1 426 ? 17.583 15.534 1.227 1.00 75.38 426 HIS A C 1
ATOM 3321 O O . HIS A 1 426 ? 16.554 15.134 0.690 1.00 75.38 426 HIS A O 1
ATOM 3327 N N . TRP A 1 427 ? 18.791 15.134 0.831 1.00 74.12 427 TRP A N 1
ATOM 3328 C CA . TRP A 1 427 ? 19.059 14.149 -0.212 1.00 74.12 427 TRP A CA 1
ATOM 3329 C C . TRP A 1 427 ? 19.204 12.725 0.315 1.00 74.12 427 TRP A C 1
ATOM 3331 O O . TRP A 1 427 ? 19.118 11.802 -0.481 1.00 74.12 427 TRP A O 1
ATOM 3341 N N . SER A 1 428 ? 19.509 12.520 1.601 1.00 74.94 428 SER A N 1
ATOM 3342 C CA . SER A 1 428 ? 19.903 11.184 2.079 1.00 74.94 428 SER A CA 1
ATOM 3343 C C . SER A 1 428 ? 19.556 10.884 3.534 1.00 74.94 428 SER A C 1
ATOM 3345 O O . SER A 1 428 ? 20.031 9.890 4.084 1.00 74.94 428 SER A O 1
ATOM 3347 N N . SER A 1 429 ? 18.797 11.748 4.207 1.00 83.25 429 SER A N 1
ATOM 3348 C CA . SER A 1 429 ? 18.429 11.522 5.603 1.00 83.25 429 SER A CA 1
ATOM 3349 C C . SER A 1 429 ? 17.005 11.964 5.893 1.00 83.25 429 SER A C 1
ATOM 3351 O O . SER A 1 429 ? 16.671 13.141 5.780 1.00 83.25 429 SER A O 1
ATOM 3353 N N . PHE A 1 430 ? 16.198 11.014 6.358 1.00 92.69 430 PHE A N 1
ATOM 3354 C CA . PHE A 1 430 ? 14.921 11.277 7.003 1.00 92.69 430 PHE A CA 1
ATOM 3355 C C . PHE A 1 430 ? 15.083 11.041 8.503 1.00 92.69 430 PHE A C 1
ATOM 3357 O O . PHE A 1 430 ? 14.994 9.895 8.941 1.00 92.69 430 PHE A O 1
ATOM 3364 N N . ILE A 1 431 ? 15.341 12.115 9.265 1.00 95.25 431 ILE A N 1
ATOM 3365 C CA . ILE A 1 431 ? 15.567 12.147 10.730 1.00 95.25 431 ILE A CA 1
ATOM 3366 C C . ILE A 1 431 ? 16.812 11.350 11.175 1.00 95.25 431 ILE A C 1
ATOM 3368 O O . ILE A 1 431 ? 17.709 11.865 11.844 1.00 95.25 431 ILE A O 1
ATOM 3372 N N . PHE A 1 432 ? 16.918 10.094 10.764 1.00 95.31 432 PHE A N 1
ATOM 3373 C CA . PHE A 1 432 ? 18.032 9.187 10.966 1.00 95.31 432 PHE A CA 1
ATOM 3374 C C . PHE A 1 432 ? 18.933 9.156 9.732 1.00 95.31 432 PHE A C 1
ATOM 3376 O O . PHE A 1 432 ? 18.495 9.308 8.590 1.00 95.31 432 PHE A O 1
ATOM 3383 N N . SER A 1 433 ? 20.220 8.944 9.978 1.00 92.94 433 SER A N 1
ATOM 3384 C CA . SER A 1 433 ? 21.205 8.771 8.916 1.00 92.94 433 SER A CA 1
ATOM 3385 C C . SER A 1 433 ? 21.212 7.317 8.439 1.00 92.94 433 SER A C 1
ATOM 3387 O O . SER A 1 433 ? 21.051 6.398 9.241 1.00 92.94 433 SER A O 1
ATOM 3389 N N . GLY A 1 434 ? 21.449 7.099 7.149 1.00 93.50 434 GLY A N 1
ATOM 3390 C CA . GLY A 1 434 ? 21.630 5.770 6.569 1.00 93.50 434 GLY A CA 1
ATOM 3391 C C . GLY A 1 434 ? 21.899 5.868 5.072 1.00 93.50 434 GLY A C 1
ATOM 3392 O O . GLY A 1 434 ? 21.485 6.824 4.429 1.00 93.50 434 GLY A O 1
ATOM 3393 N N . ARG A 1 435 ? 22.619 4.892 4.514 1.00 93.69 435 ARG A N 1
ATOM 3394 C CA . ARG A 1 435 ? 22.859 4.786 3.064 1.00 93.69 435 ARG A CA 1
ATOM 3395 C C . ARG A 1 435 ? 21.771 4.001 2.344 1.00 93.69 435 ARG A C 1
ATOM 3397 O O . ARG A 1 435 ? 21.762 4.001 1.122 1.00 93.69 435 ARG A O 1
ATOM 3404 N N . GLN A 1 436 ? 20.909 3.311 3.090 1.00 93.69 436 GLN A N 1
ATOM 3405 C CA . GLN A 1 436 ? 19.811 2.498 2.578 1.00 93.69 436 GLN A CA 1
ATOM 3406 C C . GLN A 1 436 ? 18.597 2.598 3.517 1.00 93.69 436 GLN A C 1
ATOM 3408 O O . GLN A 1 436 ? 18.793 2.739 4.732 1.00 93.69 436 GLN A O 1
ATOM 3413 N N . PRO A 1 437 ? 17.357 2.479 3.004 1.00 95.50 437 PRO A N 1
ATOM 3414 C CA . PRO A 1 437 ? 16.133 2.517 3.803 1.00 95.50 437 PRO A CA 1
ATOM 3415 C C . PRO A 1 437 ? 16.150 1.610 5.032 1.00 95.50 437 PRO A C 1
ATOM 3417 O O . PRO A 1 437 ? 15.726 2.036 6.105 1.00 95.50 437 PRO A O 1
ATOM 3420 N N . TRP A 1 438 ? 16.687 0.389 4.923 1.00 94.94 438 TRP A N 1
ATOM 3421 C CA . TRP A 1 438 ? 16.720 -0.513 6.077 1.00 94.94 438 TRP A CA 1
ATOM 3422 C C . TRP A 1 438 ? 17.585 -0.000 7.228 1.00 94.94 438 TRP A C 1
ATOM 3424 O O . TRP A 1 438 ? 17.258 -0.253 8.381 1.00 94.94 438 TRP A O 1
ATOM 3434 N N . GLN A 1 439 ? 18.664 0.732 6.939 1.00 94.50 439 GLN A N 1
ATOM 3435 C CA . GLN A 1 439 ? 19.544 1.296 7.966 1.00 94.50 439 GLN A CA 1
ATOM 3436 C C . GLN A 1 439 ? 18.838 2.428 8.709 1.00 94.50 439 GLN A C 1
ATOM 3438 O O . GLN A 1 439 ? 18.875 2.476 9.934 1.00 94.50 439 GLN A O 1
ATOM 3443 N N . ILE A 1 440 ? 18.146 3.298 7.965 1.00 95.75 440 ILE A N 1
ATOM 3444 C CA . ILE A 1 440 ? 17.325 4.381 8.523 1.00 95.75 440 ILE A CA 1
ATOM 3445 C C . ILE A 1 440 ? 16.234 3.784 9.421 1.00 95.75 440 ILE A C 1
ATOM 3447 O O . ILE A 1 440 ? 16.087 4.184 10.574 1.00 95.75 440 ILE A O 1
ATOM 3451 N N . ALA A 1 441 ? 15.520 2.774 8.920 1.00 95.69 441 ALA A N 1
ATOM 3452 C CA . ALA A 1 441 ? 14.465 2.083 9.650 1.00 95.69 441 ALA A CA 1
ATOM 3453 C C . ALA A 1 441 ? 14.972 1.340 10.893 1.00 95.69 441 ALA A C 1
ATOM 3455 O O . ALA A 1 441 ? 14.281 1.328 11.910 1.00 95.69 441 ALA A O 1
ATOM 3456 N N . ASN A 1 442 ? 16.164 0.739 10.829 1.00 94.38 442 ASN A N 1
ATOM 3457 C CA . ASN A 1 442 ? 16.792 0.064 11.961 1.00 94.38 442 ASN A CA 1
ATOM 3458 C C . ASN A 1 442 ? 17.222 1.064 13.044 1.00 94.38 442 ASN A C 1
ATOM 3460 O O . ASN A 1 442 ? 16.946 0.840 14.217 1.00 94.38 442 ASN A O 1
ATOM 3464 N N . ASN A 1 443 ? 17.798 2.202 12.647 1.00 95.06 443 ASN A N 1
ATOM 3465 C CA . ASN A 1 443 ? 18.163 3.289 13.562 1.00 95.06 443 ASN A CA 1
ATOM 3466 C C . ASN A 1 443 ? 16.936 3.912 14.248 1.00 95.06 443 ASN A C 1
ATOM 3468 O O . ASN A 1 443 ? 17.031 4.353 15.391 1.00 95.06 443 ASN A O 1
ATOM 3472 N N . ALA A 1 444 ? 15.775 3.918 13.583 1.00 95.88 444 ALA A N 1
ATOM 3473 C CA . ALA A 1 444 ? 14.521 4.386 14.173 1.00 95.88 444 ALA A CA 1
ATOM 3474 C C . ALA A 1 444 ? 14.014 3.490 15.319 1.00 95.88 444 ALA A C 1
ATOM 3476 O O . ALA A 1 444 ? 13.218 3.939 16.137 1.00 95.88 444 ALA A O 1
ATOM 3477 N N . ILE A 1 445 ? 14.466 2.236 15.401 1.00 94.38 445 ILE A N 1
ATOM 3478 C CA . ILE A 1 445 ? 14.065 1.286 16.450 1.00 94.38 445 ILE A CA 1
ATOM 3479 C C . ILE A 1 445 ? 15.223 0.810 17.323 1.00 94.38 445 ILE A C 1
ATOM 3481 O O . ILE A 1 445 ? 15.052 -0.127 18.103 1.00 94.38 445 ILE A O 1
ATOM 3485 N N . ASP A 1 446 ? 16.388 1.435 17.191 1.00 93.69 446 ASP A N 1
ATOM 3486 C CA . ASP A 1 446 ? 17.528 1.170 18.054 1.00 93.69 446 ASP A CA 1
ATOM 3487 C C . ASP A 1 446 ? 17.242 1.760 19.449 1.00 93.69 446 ASP A C 1
ATOM 3489 O O . ASP A 1 446 ? 17.131 2.990 19.569 1.00 93.69 446 ASP A O 1
ATOM 3493 N N . PRO A 1 447 ? 17.080 0.929 20.501 1.00 91.31 447 PRO A N 1
ATOM 3494 C CA . PRO A 1 447 ? 16.828 1.422 21.853 1.00 91.31 447 PRO A CA 1
ATOM 3495 C C . PRO A 1 447 ? 18.000 2.257 22.387 1.00 91.31 447 PRO A C 1
ATOM 3497 O O . PRO A 1 447 ? 17.767 3.229 23.107 1.00 91.31 447 PRO A O 1
ATOM 3500 N N . ASP A 1 448 ? 19.225 1.934 21.965 1.00 93.44 448 ASP A N 1
ATOM 3501 C CA . ASP A 1 448 ? 20.461 2.614 22.364 1.00 93.44 448 ASP A CA 1
ATOM 3502 C C . ASP A 1 448 ? 20.801 3.794 21.427 1.00 93.44 448 ASP A C 1
ATOM 3504 O O . ASP A 1 448 ? 21.780 4.513 21.636 1.00 93.44 448 ASP A O 1
ATOM 3508 N N . GLY A 1 449 ? 19.975 4.011 20.394 1.00 93.38 449 GLY A N 1
ATOM 3509 C CA . GLY A 1 449 ? 20.095 5.108 19.437 1.00 93.38 449 GLY A CA 1
ATOM 3510 C C . GLY A 1 449 ? 19.688 6.473 20.009 1.00 93.38 449 GLY A C 1
ATOM 3511 O O . GLY A 1 449 ? 19.468 6.640 21.205 1.00 93.38 449 GLY A O 1
ATOM 3512 N N . ALA A 1 450 ? 19.546 7.477 19.139 1.00 94.75 450 ALA A N 1
ATOM 3513 C CA . ALA A 1 450 ? 19.286 8.863 19.543 1.00 94.75 450 ALA A CA 1
ATOM 3514 C C . ALA A 1 450 ? 17.811 9.106 19.958 1.00 94.75 450 ALA A C 1
ATOM 3516 O O . ALA A 1 450 ? 16.959 9.225 19.068 1.00 94.75 450 ALA A O 1
ATOM 3517 N N . PRO A 1 451 ? 17.487 9.258 21.263 1.00 96.00 451 PRO A N 1
ATOM 3518 C CA . PRO A 1 451 ? 16.106 9.420 21.728 1.00 96.00 451 PRO A CA 1
ATOM 3519 C C . PRO A 1 451 ? 15.439 10.684 21.173 1.00 96.00 451 PRO A C 1
ATOM 3521 O O . PRO A 1 451 ? 14.286 10.625 20.756 1.00 96.00 451 PRO A O 1
ATOM 3524 N N . ASP A 1 452 ? 16.171 11.795 21.055 1.00 96.69 452 ASP A N 1
ATOM 3525 C CA . ASP A 1 452 ? 15.630 13.057 20.528 1.00 96.69 452 ASP A CA 1
ATOM 3526 C C . ASP A 1 452 ? 15.137 12.914 19.083 1.00 96.69 452 ASP A C 1
ATOM 3528 O O . ASP A 1 452 ? 14.079 13.421 18.717 1.00 96.69 452 ASP A O 1
ATOM 3532 N N . ARG A 1 453 ? 15.862 12.150 18.258 1.00 96.31 453 ARG A N 1
ATOM 3533 C CA . ARG A 1 453 ? 15.446 11.839 16.882 1.00 96.31 453 ARG A CA 1
ATOM 3534 C C . ARG A 1 453 ? 14.223 10.926 16.857 1.00 96.31 453 ARG A C 1
ATOM 3536 O O . ARG A 1 453 ? 13.346 11.090 16.014 1.00 96.31 453 ARG A O 1
ATOM 3543 N N . ARG A 1 454 ? 14.114 9.983 17.798 1.00 96.12 454 ARG A N 1
ATOM 3544 C CA . ARG A 1 454 ? 12.901 9.163 17.939 1.00 96.12 454 ARG A CA 1
ATOM 3545 C C . ARG A 1 454 ? 11.695 10.012 18.332 1.00 96.12 454 ARG A C 1
ATOM 3547 O O . ARG A 1 454 ? 10.627 9.820 17.756 1.00 96.12 454 ARG A O 1
ATOM 3554 N N . MET A 1 455 ? 11.881 10.995 19.211 1.00 96.81 455 MET A N 1
ATOM 3555 C CA . MET A 1 455 ? 10.848 11.977 19.544 1.00 96.81 455 MET A CA 1
ATOM 3556 C C . MET A 1 455 ? 10.457 12.836 18.333 1.00 96.81 455 MET A C 1
ATOM 3558 O O . MET A 1 455 ? 9.272 13.060 18.119 1.00 96.81 455 MET A O 1
ATOM 3562 N N . GLN A 1 456 ? 11.407 13.236 17.479 1.00 96.75 456 GLN A N 1
ATOM 3563 C CA . GLN A 1 456 ? 11.105 13.941 16.219 1.00 96.75 456 GLN A CA 1
ATOM 3564 C C . GLN A 1 456 ? 10.284 13.099 15.231 1.00 96.75 456 GLN A C 1
ATOM 3566 O O . GLN A 1 456 ? 9.499 13.649 14.462 1.00 96.75 456 GLN A O 1
ATOM 3571 N N . LEU A 1 457 ? 10.434 11.770 15.237 1.00 97.50 457 LEU A N 1
ATOM 3572 C CA . LEU A 1 457 ? 9.644 10.876 14.383 1.00 97.50 457 LEU A CA 1
ATOM 3573 C C . LEU A 1 457 ? 8.195 10.712 14.882 1.00 97.50 457 LEU A C 1
ATOM 3575 O O . LEU A 1 457 ? 7.292 10.446 14.086 1.00 97.50 457 LEU A O 1
ATOM 3579 N N . GLN A 1 458 ? 7.955 10.882 16.183 1.00 97.06 458 GLN A N 1
ATOM 3580 C CA . GLN A 1 458 ? 6.664 10.618 16.822 1.00 97.06 458 GLN A CA 1
ATOM 3581 C C . GLN A 1 458 ? 5.464 11.322 16.148 1.00 97.06 458 GLN A C 1
ATOM 3583 O O . GLN A 1 458 ? 4.473 10.629 15.896 1.00 97.06 458 GLN A O 1
ATOM 3588 N N . PRO A 1 459 ? 5.511 12.623 15.785 1.00 97.62 459 PRO A N 1
ATOM 3589 C CA . PRO A 1 459 ? 4.372 13.306 15.168 1.00 97.62 459 PRO A CA 1
ATOM 3590 C C . PRO A 1 459 ? 3.967 12.710 13.816 1.00 97.62 459 PRO A C 1
ATOM 3592 O O . PRO A 1 459 ? 2.780 12.628 13.513 1.00 97.62 459 PRO A O 1
ATOM 3595 N N . TYR A 1 460 ? 4.931 12.228 13.024 1.00 98.12 460 TYR A N 1
ATOM 3596 C CA . TYR A 1 460 ? 4.649 11.560 11.750 1.00 98.12 460 TYR A CA 1
ATOM 3597 C C . TYR A 1 460 ? 3.860 10.263 11.969 1.00 98.12 460 TYR A C 1
ATOM 3599 O O . TYR A 1 460 ? 2.865 10.002 11.290 1.00 98.12 460 TYR A O 1
ATOM 3607 N N . LEU A 1 461 ? 4.287 9.454 12.946 1.00 97.94 461 LEU A N 1
ATOM 3608 C CA . LEU A 1 461 ? 3.640 8.182 13.276 1.00 97.94 461 LEU A CA 1
ATOM 3609 C C . LEU A 1 461 ? 2.245 8.393 13.869 1.00 97.94 461 LEU A C 1
ATOM 3611 O O . LEU A 1 461 ? 1.311 7.684 13.497 1.00 97.94 461 LEU A O 1
ATOM 3615 N N . GLN A 1 462 ? 2.092 9.375 14.761 1.00 97.62 462 GLN A N 1
ATOM 3616 C CA . GLN A 1 462 ? 0.797 9.736 15.338 1.00 97.62 462 GLN A CA 1
ATOM 3617 C C . GLN A 1 462 ? -0.167 10.235 14.264 1.00 97.62 462 GLN A C 1
ATOM 3619 O O . GLN A 1 462 ? -1.300 9.765 14.206 1.00 97.62 462 GLN A O 1
ATOM 3624 N N . GLN A 1 463 ? 0.285 11.117 13.368 1.00 98.25 463 GLN A N 1
ATOM 3625 C CA . GLN A 1 463 ? -0.560 11.610 12.287 1.00 98.25 463 GLN A CA 1
ATOM 3626 C C . GLN A 1 463 ? -1.027 10.480 11.363 1.00 98.25 463 GLN A C 1
ATOM 3628 O O . GLN A 1 463 ? -2.204 10.429 11.007 1.00 98.25 463 GLN A O 1
ATOM 3633 N N . PHE A 1 464 ? -0.139 9.545 11.010 1.00 98.38 464 PHE A N 1
ATOM 3634 C CA . PHE A 1 464 ? -0.530 8.349 10.264 1.00 98.38 464 PHE A CA 1
ATOM 3635 C C . PHE A 1 464 ? -1.576 7.526 11.020 1.00 98.38 464 PHE A C 1
ATOM 3637 O O . PHE A 1 464 ? -2.607 7.163 10.451 1.00 98.38 464 PHE A O 1
ATOM 3644 N N . ALA A 1 465 ? -1.347 7.273 12.309 1.00 97.75 465 ALA A N 1
ATOM 3645 C CA . ALA A 1 465 ? -2.243 6.487 13.146 1.00 97.75 465 ALA A CA 1
ATOM 3646 C C . ALA A 1 465 ? -3.627 7.131 13.347 1.00 97.75 465 ALA A C 1
ATOM 3648 O O . ALA A 1 465 ? -4.613 6.406 13.477 1.00 97.75 465 ALA A O 1
ATOM 3649 N N . THR A 1 466 ? -3.744 8.464 13.296 1.00 97.88 466 THR A N 1
ATOM 3650 C CA . THR A 1 466 ? -5.032 9.181 13.375 1.00 97.88 466 THR A CA 1
ATOM 3651 C C . THR A 1 466 ? -6.031 8.697 12.325 1.00 97.88 466 THR A C 1
ATOM 3653 O O . THR A 1 466 ? -7.216 8.550 12.629 1.00 97.88 466 THR A O 1
ATOM 3656 N N . TYR A 1 467 ? -5.575 8.363 11.114 1.00 98.31 467 TYR A N 1
ATOM 3657 C CA . TYR A 1 467 ? -6.446 7.854 10.046 1.00 98.31 467 TYR A CA 1
ATOM 3658 C C . TYR A 1 467 ? -6.939 6.415 10.270 1.00 98.31 467 TYR A C 1
ATOM 3660 O O . TYR A 1 467 ? -7.815 5.943 9.541 1.00 98.31 467 TYR A O 1
ATOM 3668 N N . PHE A 1 468 ? -6.419 5.747 11.302 1.00 97.94 468 PHE A N 1
ATOM 3669 C CA . PHE A 1 468 ? -6.841 4.433 11.788 1.00 97.94 468 PHE A CA 1
ATOM 3670 C C . PHE A 1 468 ? -7.472 4.496 13.182 1.00 97.94 468 PHE A C 1
ATOM 3672 O O . PHE A 1 468 ? -7.722 3.449 13.779 1.00 97.94 468 PHE A O 1
ATOM 3679 N N . SER A 1 469 ? -7.744 5.697 13.700 1.00 97.25 469 SER A N 1
ATOM 3680 C CA . SER A 1 469 ? -8.515 5.886 14.931 1.00 97.25 469 SER A CA 1
ATOM 3681 C C . SER A 1 469 ? -9.963 5.442 14.760 1.00 97.25 469 SER A C 1
ATOM 3683 O O . SER A 1 469 ? -10.488 5.413 13.644 1.00 97.25 469 SER A O 1
ATOM 3685 N N . VAL A 1 470 ? -10.623 5.116 15.874 1.00 97.00 470 VAL A N 1
ATOM 3686 C CA . VAL A 1 470 ? -12.042 4.730 15.873 1.00 97.00 470 VAL A CA 1
ATOM 3687 C C . VAL A 1 470 ? -12.894 5.807 15.201 1.00 97.00 470 VAL A C 1
ATOM 3689 O O . VAL A 1 470 ? -13.672 5.500 14.301 1.00 97.00 470 VAL A O 1
ATOM 3692 N N . ASP A 1 471 ? -12.684 7.069 15.570 1.00 96.81 471 ASP A N 1
ATOM 3693 C CA . ASP A 1 471 ? -13.511 8.189 15.112 1.00 96.81 471 ASP A CA 1
ATOM 3694 C C . ASP A 1 471 ? -13.337 8.476 13.613 1.00 96.81 471 ASP A C 1
ATOM 3696 O O . ASP A 1 471 ? -14.262 8.946 12.946 1.00 96.81 471 ASP A O 1
ATOM 3700 N N . PHE A 1 472 ? -12.167 8.160 13.047 1.00 97.31 472 PHE A N 1
ATOM 3701 C CA . PHE A 1 472 ? -11.905 8.359 11.625 1.00 97.31 472 PHE A CA 1
ATOM 3702 C C . PHE A 1 472 ? -12.267 7.135 10.774 1.00 97.31 472 PHE A C 1
ATOM 3704 O O . PHE A 1 472 ? -12.956 7.263 9.757 1.00 97.31 472 PHE A O 1
ATOM 3711 N N . LEU A 1 473 ? -11.794 5.951 11.162 1.00 98.12 473 LEU A N 1
ATOM 3712 C CA . LEU A 1 473 ? -11.853 4.745 10.339 1.00 98.12 473 LEU A CA 1
ATOM 3713 C C . LEU A 1 473 ? -13.234 4.088 10.372 1.00 98.12 473 LEU A C 1
ATOM 3715 O O . LEU A 1 473 ? -13.771 3.750 9.316 1.00 98.12 473 LEU A O 1
ATOM 3719 N N . VAL A 1 474 ? -13.821 3.916 11.562 1.00 98.19 474 VAL A N 1
ATOM 3720 C CA . VAL A 1 474 ? -15.033 3.098 11.746 1.00 98.19 474 VAL A CA 1
ATOM 3721 C C . VAL A 1 474 ? -16.212 3.606 10.919 1.00 98.19 474 VAL A C 1
ATOM 3723 O O . VAL A 1 474 ? -16.826 2.776 10.243 1.00 98.19 474 VAL A O 1
ATOM 3726 N N . PRO A 1 475 ? -16.521 4.918 10.859 1.00 98.00 475 PRO A N 1
ATOM 3727 C CA . PRO A 1 475 ? -17.623 5.384 10.024 1.00 98.00 475 PRO A CA 1
ATOM 3728 C C . PRO A 1 475 ? -17.452 5.042 8.543 1.00 98.00 475 PRO A C 1
ATOM 3730 O O . PRO A 1 475 ? -18.408 4.662 7.866 1.00 98.00 475 PRO A O 1
ATOM 3733 N N . ARG A 1 476 ? -16.217 5.125 8.048 1.00 98.19 476 ARG A N 1
ATOM 3734 C CA . ARG A 1 476 ? -15.883 4.930 6.635 1.00 98.19 476 ARG A CA 1
ATOM 3735 C C . ARG A 1 476 ? -15.847 3.452 6.263 1.00 98.19 476 ARG A C 1
ATOM 3737 O O . ARG A 1 476 ? -16.417 3.078 5.242 1.00 98.19 476 ARG A O 1
ATOM 3744 N N . LEU A 1 477 ? -15.261 2.616 7.122 1.00 98.38 477 LEU A N 1
ATOM 3745 C CA . LEU A 1 477 ? -15.274 1.163 6.960 1.00 98.38 477 LEU A CA 1
ATOM 3746 C C . LEU A 1 477 ? -16.703 0.612 7.034 1.00 98.38 477 LEU A C 1
ATOM 3748 O O . LEU A 1 477 ? -17.104 -0.175 6.184 1.00 98.38 477 LEU A O 1
ATOM 3752 N N . THR A 1 478 ? -17.500 1.064 8.006 1.00 98.44 478 THR A N 1
ATOM 3753 C CA . THR A 1 478 ? -18.900 0.631 8.144 1.00 98.44 478 THR A CA 1
ATOM 3754 C C . THR A 1 478 ? -19.706 0.996 6.901 1.00 98.44 478 THR A C 1
ATOM 3756 O O . THR A 1 478 ? -20.435 0.161 6.371 1.00 98.44 478 THR A O 1
ATOM 3759 N N . HIS A 1 479 ? -19.543 2.224 6.395 1.00 97.81 479 HIS A N 1
ATOM 3760 C CA . HIS A 1 479 ? -20.183 2.638 5.152 1.00 97.81 479 HIS A CA 1
ATOM 3761 C C . HIS A 1 479 ? -19.763 1.747 3.976 1.00 97.81 479 HIS A C 1
ATOM 3763 O O . HIS A 1 479 ? -20.631 1.243 3.270 1.00 97.81 479 HIS A O 1
ATOM 3769 N N . HIS A 1 480 ? -18.461 1.493 3.808 1.00 97.69 480 HIS A N 1
ATOM 3770 C CA . HIS A 1 480 ? -17.938 0.617 2.757 1.00 97.69 480 HIS A CA 1
ATOM 3771 C C . HIS A 1 480 ? -18.546 -0.796 2.810 1.00 97.69 480 HIS A C 1
ATOM 3773 O O . HIS A 1 480 ? -19.047 -1.291 1.804 1.00 97.69 480 HIS A O 1
ATOM 3779 N N . LEU A 1 481 ? -18.591 -1.423 3.990 1.00 97.81 481 LEU A N 1
ATOM 3780 C CA . LEU A 1 481 ? -19.130 -2.779 4.151 1.00 97.81 481 LEU A CA 1
ATOM 3781 C C . LEU A 1 481 ? -20.646 -2.877 3.908 1.00 97.81 481 LEU A C 1
ATOM 3783 O O . LEU A 1 481 ? -21.151 -3.970 3.665 1.00 97.81 481 LEU A O 1
ATOM 3787 N N . LEU A 1 482 ? -21.390 -1.772 3.944 1.00 97.75 482 LEU A N 1
ATOM 3788 C CA . LEU A 1 482 ? -22.831 -1.769 3.661 1.00 97.75 482 LEU A CA 1
ATOM 3789 C C . LEU A 1 482 ? -23.178 -1.457 2.206 1.00 97.75 482 LEU A C 1
ATOM 3791 O O . LEU A 1 482 ? -24.328 -1.662 1.812 1.00 97.75 482 LEU A O 1
ATOM 3795 N N . GLN A 1 483 ? -22.215 -0.970 1.416 1.00 97.06 483 GLN A N 1
ATOM 3796 C CA . GLN A 1 483 ? -22.420 -0.674 -0.005 1.00 97.06 483 GLN A CA 1
ATOM 3797 C C . GLN A 1 483 ? -22.674 -1.937 -0.835 1.00 97.06 483 GLN A C 1
ATOM 3799 O O . GLN A 1 483 ? -23.358 -1.863 -1.853 1.00 97.06 483 GLN A O 1
ATOM 3804 N N . HIS A 1 484 ? -22.153 -3.089 -0.404 1.00 95.12 484 HIS A N 1
ATOM 3805 C CA . HIS A 1 484 ? -22.306 -4.354 -1.114 1.00 95.12 484 HIS A CA 1
ATOM 3806 C C . HIS A 1 484 ? -23.264 -5.293 -0.378 1.00 95.12 484 HIS A C 1
ATOM 3808 O O . HIS A 1 484 ? -23.159 -5.489 0.833 1.00 95.12 484 HIS A O 1
ATOM 3814 N N . ASP A 1 485 ? -24.178 -5.918 -1.122 1.00 96.38 485 ASP A N 1
ATOM 3815 C CA . ASP A 1 485 ? -25.196 -6.809 -0.554 1.00 96.38 485 ASP A CA 1
ATOM 3816 C C . ASP A 1 485 ? -24.564 -7.989 0.197 1.00 96.38 485 ASP A C 1
ATOM 3818 O O . ASP A 1 485 ? -24.943 -8.272 1.329 1.00 96.38 485 ASP A O 1
ATOM 3822 N N . ALA A 1 486 ? -23.522 -8.604 -0.371 1.00 94.31 486 ALA A N 1
ATOM 3823 C CA . ALA A 1 486 ? -22.869 -9.772 0.218 1.00 94.31 486 ALA A CA 1
ATOM 3824 C C . ALA A 1 486 ? -22.201 -9.487 1.578 1.00 94.31 486 ALA A C 1
ATOM 3826 O O . ALA A 1 486 ? -22.206 -10.349 2.460 1.00 94.31 486 ALA A O 1
ATOM 3827 N N . THR A 1 487 ? -21.608 -8.301 1.759 1.00 96.56 487 THR A N 1
ATOM 3828 C CA . THR A 1 487 ? -21.025 -7.872 3.041 1.00 96.56 487 THR A CA 1
ATOM 3829 C C . THR A 1 487 ? -22.098 -7.353 3.991 1.00 96.56 487 THR A C 1
ATOM 3831 O O . THR A 1 487 ? -22.012 -7.609 5.188 1.00 96.56 487 THR A O 1
ATOM 3834 N N . ARG A 1 488 ? -23.160 -6.713 3.485 1.00 97.69 488 ARG A N 1
ATOM 3835 C CA . ARG A 1 488 ? -24.320 -6.321 4.297 1.00 97.69 488 ARG A CA 1
ATOM 3836 C C . ARG A 1 488 ? -25.029 -7.534 4.904 1.00 97.69 488 ARG A C 1
ATOM 3838 O O . ARG A 1 488 ? -25.341 -7.514 6.089 1.00 97.69 488 ARG A O 1
ATOM 3845 N N . GLU A 1 489 ? -25.236 -8.596 4.132 1.00 96.25 489 GLU A N 1
ATOM 3846 C CA . GLU A 1 489 ? -25.786 -9.869 4.620 1.00 96.25 489 GLU A CA 1
ATOM 3847 C C . GLU A 1 489 ? -24.881 -10.518 5.670 1.00 96.25 489 GLU A C 1
ATOM 3849 O O . GLU A 1 489 ? -25.363 -11.014 6.685 1.00 96.25 489 GLU A O 1
ATOM 3854 N N . ALA A 1 490 ? -23.561 -10.469 5.470 1.00 96.44 490 ALA A N 1
ATOM 3855 C CA . ALA A 1 490 ? -22.606 -10.965 6.456 1.00 96.44 490 ALA A CA 1
ATOM 3856 C C . ALA A 1 490 ? -22.646 -10.152 7.764 1.00 96.44 490 ALA A C 1
ATOM 3858 O O . ALA A 1 490 ? -22.598 -10.733 8.847 1.00 96.44 490 ALA A O 1
ATOM 3859 N N . LEU A 1 491 ? -22.786 -8.822 7.684 1.00 97.75 491 LEU A N 1
ATOM 3860 C CA . LEU A 1 491 ? -23.003 -7.973 8.859 1.00 97.75 491 LEU A CA 1
ATOM 3861 C C . LEU A 1 491 ? -24.326 -8.302 9.561 1.00 97.75 491 LEU A C 1
ATOM 3863 O O . LEU A 1 491 ? -24.352 -8.348 10.787 1.00 97.75 491 LEU A O 1
ATOM 3867 N N . GLN A 1 492 ? -25.401 -8.558 8.808 1.00 97.38 492 GLN A N 1
ATOM 3868 C CA . GLN A 1 492 ? -26.689 -8.965 9.375 1.00 97.38 492 GLN A CA 1
ATOM 3869 C C . GLN A 1 492 ? -26.576 -10.298 10.122 1.00 97.38 492 GLN A C 1
ATOM 3871 O O . GLN A 1 492 ? -27.033 -10.390 11.254 1.00 97.38 492 GLN A O 1
ATOM 3876 N N . ALA A 1 493 ? -25.916 -11.300 9.535 1.00 95.19 493 ALA A N 1
ATOM 3877 C CA . ALA A 1 493 ? -25.722 -12.600 10.178 1.00 95.19 493 ALA A CA 1
ATOM 3878 C C . ALA A 1 493 ? -24.964 -12.482 11.514 1.00 95.19 493 ALA A C 1
ATOM 3880 O O . ALA A 1 493 ? -25.321 -13.137 12.491 1.00 95.19 493 ALA A O 1
ATOM 3881 N N . LEU A 1 494 ? -23.949 -11.613 11.578 1.00 96.25 494 LEU A N 1
ATOM 3882 C CA . LEU A 1 494 ? -23.233 -11.337 12.827 1.00 96.25 494 LEU A CA 1
ATOM 3883 C C . LEU A 1 494 ? -24.062 -10.534 13.827 1.00 96.25 494 LEU A C 1
ATOM 3885 O O . LEU A 1 494 ? -23.933 -10.750 15.029 1.00 96.25 494 LEU A O 1
ATOM 3889 N N . LEU A 1 495 ? -24.911 -9.619 13.359 1.00 96.56 495 LEU A N 1
ATOM 3890 C CA . LEU A 1 495 ? -25.826 -8.907 14.241 1.00 96.56 495 LEU A CA 1
ATOM 3891 C C . LEU A 1 495 ? -26.846 -9.864 14.869 1.00 96.56 495 LEU A C 1
ATOM 3893 O O . LEU A 1 495 ? -27.074 -9.796 16.074 1.00 96.56 495 LEU A O 1
ATOM 3897 N N . ASP A 1 496 ? -27.410 -10.775 14.078 1.00 94.50 496 ASP A N 1
ATOM 3898 C CA . ASP A 1 496 ? -28.355 -11.786 14.556 1.00 94.50 496 ASP A CA 1
ATOM 3899 C C . ASP A 1 496 ? -27.698 -12.713 15.602 1.00 94.50 496 ASP A C 1
ATOM 3901 O O . ASP A 1 496 ? -28.336 -13.091 16.586 1.00 94.50 496 ASP A O 1
ATOM 3905 N N . GLU A 1 497 ? -26.408 -13.041 15.440 1.00 93.75 497 GLU A N 1
ATOM 3906 C CA . GLU A 1 497 ? -25.613 -13.764 16.449 1.00 93.75 497 GLU A CA 1
ATOM 3907 C C . GLU A 1 497 ? -25.448 -12.944 17.739 1.00 93.75 497 GLU A C 1
ATOM 3909 O O . GLU A 1 497 ? -25.607 -13.483 18.835 1.00 93.75 497 GLU A O 1
ATOM 3914 N N . LEU A 1 498 ? -25.154 -11.645 17.618 1.00 94.25 498 LEU A N 1
ATOM 3915 C CA . LEU A 1 498 ? -24.924 -10.751 18.756 1.00 94.25 498 LEU A CA 1
ATOM 3916 C C . LEU A 1 498 ? -26.183 -10.470 19.582 1.00 94.25 498 LEU A C 1
ATOM 3918 O O . LEU A 1 498 ? -26.099 -10.414 20.807 1.00 94.25 498 LEU A O 1
ATOM 3922 N N . LEU A 1 499 ? -27.327 -10.260 18.929 1.00 94.62 499 LEU A N 1
ATOM 3923 C CA . LEU A 1 499 ? -28.595 -9.952 19.601 1.00 94.62 499 LEU A CA 1
ATOM 3924 C C . LEU A 1 499 ? -29.359 -11.215 20.033 1.00 94.62 499 LEU A C 1
ATOM 3926 O O . LEU A 1 499 ? -30.199 -11.170 20.933 1.00 94.62 499 LEU A O 1
ATOM 3930 N N . GLY A 1 500 ? -29.060 -12.360 19.414 1.00 92.62 500 GLY A N 1
ATOM 3931 C CA . GLY A 1 500 ? -29.775 -13.610 19.629 1.00 92.62 500 GLY A CA 1
ATOM 3932 C C . GLY A 1 500 ? -31.154 -13.644 18.956 1.00 92.62 500 GLY A C 1
ATOM 3933 O O . GLY A 1 500 ? -31.600 -12.711 18.295 1.00 92.62 500 GLY A O 1
ATOM 3934 N N . ALA A 1 501 ? -31.872 -14.758 19.127 1.00 83.19 501 ALA A N 1
ATOM 3935 C CA . ALA A 1 501 ? -33.080 -15.058 18.347 1.00 83.19 501 ALA A CA 1
ATOM 3936 C C . ALA A 1 501 ? -34.288 -14.127 18.595 1.00 83.19 501 ALA A C 1
ATOM 3938 O O . ALA A 1 501 ? -35.230 -14.142 17.799 1.00 83.19 501 ALA A O 1
ATOM 3939 N N . ASN A 1 502 ? -34.287 -13.355 19.685 1.00 81.94 502 ASN A N 1
ATOM 3940 C CA . ASN A 1 502 ? -35.456 -12.595 20.138 1.00 81.94 502 ASN A CA 1
ATOM 3941 C C . ASN A 1 502 ? -35.525 -11.166 19.576 1.00 81.94 502 ASN A C 1
ATOM 3943 O O . ASN A 1 502 ? -36.593 -10.561 19.613 1.00 81.94 502 ASN A O 1
ATOM 3947 N N . GLU A 1 503 ? -34.430 -10.636 19.028 1.00 86.62 503 GLU A N 1
ATOM 3948 C CA . GLU A 1 503 ? -34.362 -9.269 18.506 1.00 86.62 503 GLU A CA 1
ATOM 3949 C C . GLU A 1 503 ? -33.921 -9.281 17.042 1.00 86.62 503 GLU A C 1
ATOM 3951 O O . GLU A 1 503 ? -32.738 -9.234 16.718 1.00 86.62 503 GLU A O 1
ATOM 3956 N N . ARG A 1 504 ? -34.894 -9.332 16.126 1.00 87.94 504 ARG A N 1
ATOM 3957 C CA . ARG A 1 504 ? -34.619 -9.141 14.697 1.00 87.94 504 ARG A CA 1
ATOM 3958 C C . ARG A 1 504 ? -34.662 -7.657 14.370 1.00 87.94 504 ARG A C 1
ATOM 3960 O O . ARG A 1 504 ? -35.730 -7.049 14.385 1.00 87.94 504 ARG A O 1
ATOM 3967 N N . CYS A 1 505 ? -33.510 -7.088 14.045 1.00 94.19 505 CYS A N 1
ATOM 3968 C CA . CYS A 1 505 ? -33.385 -5.714 13.577 1.00 94.19 505 CYS A CA 1
ATOM 3969 C C . CYS A 1 505 ? -32.512 -5.682 12.323 1.00 94.19 505 CYS A C 1
ATOM 3971 O O . CYS A 1 505 ? -31.496 -6.371 12.257 1.00 94.19 505 CYS A O 1
ATOM 3973 N N . ASP A 1 506 ? -32.899 -4.880 11.331 1.00 96.44 506 ASP A N 1
ATOM 3974 C CA . ASP A 1 506 ? -32.046 -4.625 10.169 1.00 96.44 506 ASP A CA 1
ATOM 3975 C C . ASP A 1 506 ? -30.762 -3.926 10.631 1.00 96.44 506 ASP A C 1
ATOM 3977 O O . ASP A 1 506 ? -30.811 -2.924 11.354 1.00 96.44 506 ASP A O 1
ATOM 3981 N N . VAL A 1 507 ? -29.611 -4.429 10.191 1.00 97.50 507 VAL A N 1
ATOM 3982 C CA . VAL A 1 507 ? -28.300 -3.922 10.601 1.00 97.50 507 VAL A CA 1
ATOM 3983 C C . VAL A 1 507 ? -28.126 -2.429 10.335 1.00 97.50 507 VAL A C 1
ATOM 3985 O O . VAL A 1 507 ? -27.471 -1.739 11.114 1.00 97.50 507 VAL A O 1
ATOM 3988 N N . ARG A 1 508 ? -28.780 -1.879 9.308 1.00 97.31 508 ARG A N 1
ATOM 3989 C CA . ARG A 1 508 ? -28.762 -0.439 9.017 1.00 97.31 508 ARG A CA 1
ATOM 3990 C C . ARG A 1 508 ? -29.530 0.349 10.076 1.00 97.31 508 ARG A C 1
ATOM 3992 O O . ARG A 1 508 ? -29.033 1.353 10.567 1.00 97.31 508 ARG A O 1
ATOM 3999 N N . HIS A 1 509 ? -30.709 -0.110 10.483 1.00 96.44 509 HIS A N 1
ATOM 4000 C CA . HIS A 1 509 ? -31.477 0.555 11.543 1.00 96.44 509 HIS A CA 1
ATOM 4001 C C . HIS A 1 509 ? -30.810 0.410 12.912 1.00 96.44 509 HIS A C 1
ATOM 4003 O O . HIS A 1 509 ? -30.923 1.286 13.765 1.00 96.44 509 HIS A O 1
ATOM 4009 N N . TRP A 1 510 ? -30.092 -0.690 13.133 1.00 97.19 510 TRP A N 1
ATOM 4010 C CA . TRP A 1 510 ? -29.358 -0.881 14.372 1.00 97.19 510 TRP A CA 1
ATOM 4011 C C . TRP A 1 510 ? -28.130 0.036 14.467 1.00 97.19 510 TRP A C 1
ATOM 4013 O O . TRP A 1 510 ? -27.868 0.589 15.540 1.00 97.19 510 TRP A O 1
ATOM 4023 N N . LEU A 1 511 ? -27.406 0.223 13.359 1.00 97.50 511 LEU A N 1
ATOM 4024 C CA . LEU A 1 511 ? -26.190 1.037 13.288 1.00 97.50 511 LEU A CA 1
ATOM 4025 C C . LEU A 1 511 ? -26.456 2.549 13.193 1.00 97.50 511 LEU A C 1
ATOM 4027 O O . LEU A 1 511 ? -25.630 3.322 13.677 1.00 97.50 511 LEU A O 1
ATOM 4031 N N . TRP A 1 512 ? -27.572 2.991 12.606 1.00 97.56 512 TRP A N 1
ATOM 4032 C CA . TRP A 1 512 ? -27.896 4.416 12.460 1.00 97.56 512 TRP A CA 1
ATOM 4033 C C . TRP A 1 512 ? -28.966 4.879 13.439 1.00 97.56 512 TRP A C 1
ATOM 4035 O O . TRP A 1 512 ? -29.959 4.203 13.690 1.00 97.56 512 TRP A O 1
ATOM 4045 N N . ASP A 1 513 ? -28.769 6.084 13.959 1.00 96.06 513 ASP A N 1
ATOM 4046 C CA . ASP A 1 513 ? -29.795 6.831 14.655 1.00 96.06 513 ASP A CA 1
ATOM 4047 C C . ASP A 1 513 ? -30.648 7.599 13.646 1.00 96.06 513 ASP A C 1
ATOM 4049 O O . ASP A 1 513 ? -30.241 8.650 13.149 1.00 96.06 513 ASP A O 1
ATOM 4053 N N . LEU A 1 514 ? -31.808 7.037 13.303 1.00 94.75 514 LEU A N 1
ATOM 4054 C CA . LEU A 1 514 ? -32.749 7.658 12.367 1.00 94.75 514 LEU A CA 1
ATOM 4055 C C . LEU A 1 514 ? -33.557 8.799 12.996 1.00 94.75 514 LEU A C 1
ATOM 4057 O O . LEU A 1 514 ? -34.210 9.543 12.269 1.00 94.75 514 LEU A O 1
ATOM 4061 N N . GLU A 1 515 ? -33.525 8.934 14.324 1.00 95.50 515 GLU A N 1
ATOM 4062 C CA . GLU A 1 515 ? -34.180 10.038 15.034 1.00 95.50 515 GLU A CA 1
ATOM 4063 C C . GLU A 1 515 ? -33.346 11.328 14.966 1.00 95.50 515 GLU A C 1
ATOM 4065 O O . GLU A 1 515 ? -33.889 12.428 15.063 1.00 95.50 515 GLU A O 1
ATOM 4070 N N . ALA A 1 516 ? -32.033 11.210 14.736 1.00 93.81 516 ALA A N 1
ATOM 4071 C CA . ALA A 1 516 ? -31.153 12.343 14.483 1.00 93.81 516 ALA A CA 1
ATOM 4072 C C . ALA A 1 516 ? -31.317 12.867 13.043 1.00 93.81 516 ALA A C 1
ATOM 4074 O O . ALA A 1 516 ? -31.442 12.090 12.095 1.00 93.81 516 ALA A O 1
ATOM 4075 N N . TRP A 1 517 ? -31.262 14.193 12.858 1.00 90.62 517 TRP A N 1
ATOM 4076 C CA . TRP A 1 517 ? -31.246 14.822 11.532 1.00 90.62 517 TRP A CA 1
ATOM 4077 C C . TRP A 1 517 ? -29.981 15.679 11.329 1.00 90.62 517 TRP A C 1
ATOM 4079 O O . TRP A 1 517 ? -29.829 16.693 12.014 1.00 90.62 517 TRP A O 1
ATOM 4089 N N . PRO 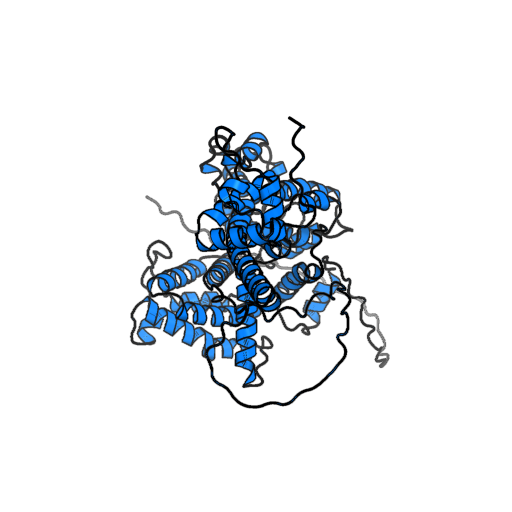A 1 518 ? -29.090 15.328 10.379 1.00 93.75 518 PRO A N 1
ATOM 4090 C CA . PRO A 1 518 ? -29.128 14.122 9.545 1.00 93.75 518 PRO A CA 1
ATOM 4091 C C . PRO A 1 518 ? -28.911 12.842 10.370 1.00 93.75 518 PRO A C 1
ATOM 4093 O O . PRO A 1 518 ? -28.351 12.899 11.465 1.00 93.75 518 PRO A O 1
ATOM 4096 N N . ALA A 1 519 ? -29.327 11.693 9.825 1.00 95.06 519 ALA A N 1
ATOM 4097 C CA . ALA A 1 519 ? -29.136 10.399 10.479 1.00 95.06 519 ALA A CA 1
ATOM 4098 C C . ALA A 1 519 ? -27.659 10.188 10.843 1.00 95.06 519 ALA A C 1
ATOM 4100 O O . ALA A 1 519 ? -26.770 10.340 9.998 1.00 95.06 519 ALA A O 1
ATOM 4101 N N . ALA A 1 520 ? -27.397 9.823 12.097 1.00 96.19 520 ALA A N 1
ATOM 4102 C CA . ALA A 1 520 ? -26.046 9.735 12.642 1.00 96.19 520 ALA A CA 1
ATOM 4103 C C . ALA A 1 520 ? -25.637 8.278 12.879 1.00 96.19 520 ALA A C 1
ATOM 4105 O O . ALA A 1 520 ? -26.427 7.466 13.356 1.00 96.19 520 ALA A O 1
ATOM 4106 N N . LEU A 1 521 ? -24.388 7.925 12.571 1.00 97.00 521 LEU A N 1
ATOM 4107 C CA . LEU A 1 521 ? -23.874 6.594 12.890 1.00 97.00 521 LEU A CA 1
ATOM 4108 C C . LEU A 1 521 ? -23.688 6.456 14.407 1.00 97.00 521 LEU A C 1
ATOM 4110 O O . LEU A 1 521 ? -22.965 7.238 15.027 1.00 97.00 521 LEU A O 1
ATOM 4114 N N . ARG A 1 522 ? -24.253 5.404 15.000 1.00 96.81 522 ARG A N 1
ATOM 4115 C CA . ARG A 1 522 ? -24.013 5.022 16.397 1.00 96.81 522 ARG A CA 1
ATOM 4116 C C . ARG A 1 522 ? -22.661 4.313 16.493 1.00 96.81 522 ARG A C 1
ATOM 4118 O O . ARG A 1 522 ? -22.595 3.085 16.499 1.00 96.81 522 ARG A O 1
ATOM 4125 N N . VAL A 1 523 ? -21.575 5.088 16.562 1.00 96.69 523 VAL A N 1
ATOM 4126 C CA . VAL A 1 523 ? -20.183 4.588 16.495 1.00 96.69 523 VAL A CA 1
ATOM 4127 C C . VAL A 1 523 ? -19.917 3.442 17.477 1.00 96.69 523 VAL A C 1
ATOM 4129 O O . VAL A 1 523 ? -19.297 2.459 17.089 1.00 96.69 523 VAL A O 1
ATOM 4132 N N . GLY A 1 524 ? -20.440 3.505 18.709 1.00 96.19 524 GLY A N 1
ATOM 4133 C CA . GLY A 1 524 ? -20.286 2.421 19.690 1.00 96.19 524 GLY A CA 1
ATOM 4134 C C . GLY A 1 524 ? -20.828 1.072 19.198 1.00 96.19 524 GLY A C 1
ATOM 4135 O O . GLY A 1 524 ? -20.131 0.066 19.273 1.00 96.19 524 GLY A O 1
ATOM 4136 N N . ARG A 1 525 ? -22.019 1.066 18.584 1.00 96.69 525 ARG A N 1
ATOM 4137 C CA . ARG A 1 525 ? -22.624 -0.145 18.003 1.00 96.69 525 ARG A CA 1
ATOM 4138 C C . ARG A 1 525 ? -21.815 -0.675 16.821 1.00 96.69 525 ARG A C 1
ATOM 4140 O O . ARG A 1 525 ? -21.599 -1.878 16.709 1.00 96.69 525 ARG A O 1
ATOM 4147 N N . ALA A 1 526 ? -21.326 0.223 15.964 1.00 97.75 526 ALA A N 1
ATOM 4148 C CA . ALA A 1 526 ? -20.448 -0.149 14.858 1.00 97.75 526 ALA A CA 1
ATOM 4149 C C . ALA A 1 526 ? -19.147 -0.795 15.363 1.00 97.75 526 ALA A C 1
ATOM 4151 O O . ALA A 1 526 ? -18.736 -1.831 14.845 1.00 97.75 526 ALA A O 1
ATOM 4152 N N . VAL A 1 527 ? -18.532 -0.231 16.407 1.00 96.88 527 VAL A N 1
ATOM 4153 C CA . VAL A 1 527 ? -17.338 -0.798 17.049 1.00 96.88 527 VAL A CA 1
ATOM 4154 C C . VAL A 1 527 ? -17.610 -2.206 17.576 1.00 96.88 527 VAL A C 1
ATOM 4156 O O . VAL A 1 527 ? -16.807 -3.103 17.325 1.00 96.88 527 VAL A O 1
ATOM 4159 N N . ASP A 1 528 ? -18.728 -2.422 18.267 1.00 96.31 528 ASP A N 1
ATOM 4160 C CA . ASP A 1 528 ? -19.056 -3.731 18.837 1.00 96.31 528 ASP A CA 1
ATOM 4161 C C . ASP A 1 528 ? -19.279 -4.792 17.751 1.00 96.31 528 ASP A C 1
ATOM 4163 O O . ASP A 1 528 ? -18.709 -5.883 17.832 1.00 96.31 528 ASP A O 1
ATOM 4167 N N . LEU A 1 529 ? -20.009 -4.452 16.684 1.00 97.31 529 LEU A N 1
ATOM 4168 C CA . LEU A 1 529 ? -20.238 -5.357 15.554 1.00 97.31 529 LEU A CA 1
ATOM 4169 C C . LEU A 1 529 ? -18.944 -5.682 14.795 1.00 97.31 529 LEU A C 1
ATOM 4171 O O . LEU A 1 529 ? -18.664 -6.847 14.514 1.00 97.31 529 LEU A O 1
ATOM 4175 N N . LEU A 1 530 ? -18.112 -4.679 14.496 1.00 97.94 530 LEU A N 1
ATOM 4176 C CA . LEU A 1 530 ? -16.838 -4.899 13.803 1.00 97.94 530 LEU A CA 1
ATOM 4177 C C . LEU A 1 530 ? -15.826 -5.660 14.678 1.00 97.94 530 LEU A C 1
ATOM 4179 O O . LEU A 1 530 ? -15.014 -6.429 14.159 1.00 97.94 530 LEU A O 1
ATOM 4183 N N . ARG A 1 531 ? -15.882 -5.506 16.007 1.00 96.25 531 ARG A N 1
ATOM 4184 C CA . ARG A 1 531 ? -15.087 -6.318 16.939 1.00 96.25 531 ARG A CA 1
ATOM 4185 C C . ARG A 1 531 ? -15.570 -7.768 16.965 1.00 96.25 531 ARG A C 1
ATOM 4187 O O . ARG A 1 531 ? -14.740 -8.670 16.926 1.00 96.25 531 ARG A O 1
ATOM 4194 N N . ALA A 1 532 ? -16.882 -8.005 16.959 1.00 95.38 532 ALA A N 1
ATOM 4195 C CA . ALA A 1 532 ? -17.450 -9.353 16.851 1.00 95.38 532 ALA A CA 1
ATOM 4196 C C . ALA A 1 532 ? -17.097 -10.046 15.523 1.00 95.38 532 ALA A C 1
ATOM 4198 O O . ALA A 1 532 ? -16.961 -11.273 15.464 1.00 95.38 532 ALA A O 1
ATOM 4199 N N . ALA A 1 533 ? -16.894 -9.253 14.468 1.00 96.25 533 ALA A N 1
ATOM 4200 C CA . ALA A 1 533 ? -16.383 -9.707 13.181 1.00 96.25 533 ALA A CA 1
ATOM 4201 C C . ALA A 1 533 ? -14.864 -9.995 13.177 1.00 96.25 533 ALA A C 1
ATOM 4203 O O . ALA A 1 533 ? -14.355 -10.538 12.198 1.00 96.25 533 ALA A O 1
ATOM 4204 N N . GLY A 1 534 ? -14.132 -9.647 14.244 1.00 95.56 534 GLY A N 1
ATOM 4205 C CA . GLY A 1 534 ? -12.675 -9.796 14.321 1.00 95.56 534 GLY A CA 1
ATOM 4206 C C . GLY A 1 534 ? -11.905 -8.791 13.456 1.00 95.56 534 GLY A C 1
ATOM 4207 O O . GLY A 1 534 ? -10.806 -9.094 12.998 1.00 95.56 534 GLY A O 1
ATOM 4208 N N . LEU A 1 535 ? -12.497 -7.623 13.184 1.00 96.88 535 LEU A N 1
ATOM 4209 C CA . LEU A 1 535 ? -11.915 -6.583 12.326 1.00 96.88 535 LEU A CA 1
ATOM 4210 C C . LEU A 1 535 ? -11.252 -5.456 13.124 1.00 96.88 535 LEU A C 1
ATOM 4212 O O . LEU A 1 535 ? -10.373 -4.771 12.607 1.00 96.88 535 LEU A O 1
ATOM 4216 N N . LEU A 1 536 ? -11.670 -5.256 14.377 1.00 96.69 536 LEU A N 1
ATOM 4217 C CA . LEU A 1 536 ? -11.111 -4.261 15.294 1.00 96.69 536 LEU A CA 1
ATOM 4218 C C . LEU A 1 536 ? -10.437 -4.931 16.488 1.00 96.69 536 LEU A C 1
ATOM 4220 O O . LEU A 1 536 ? -10.874 -5.982 16.961 1.00 96.69 536 LEU A O 1
ATOM 4224 N N . ARG A 1 537 ? -9.424 -4.263 17.042 1.00 93.31 537 ARG A N 1
ATOM 4225 C CA . ARG A 1 537 ? -8.733 -4.710 18.251 1.00 93.31 537 ARG A CA 1
ATOM 4226 C C . ARG A 1 537 ? -9.661 -4.742 19.475 1.00 93.31 537 ARG A C 1
ATOM 4228 O O . ARG A 1 537 ? -10.531 -3.873 19.641 1.00 93.31 537 ARG A O 1
ATOM 4235 N N . PRO A 1 538 ? -9.429 -5.679 20.412 1.00 91.00 538 PRO A N 1
ATOM 4236 C CA . PRO A 1 538 ? -10.012 -5.594 21.745 1.00 91.00 538 PRO A CA 1
ATOM 4237 C C . PRO A 1 538 ? -9.621 -4.271 22.417 1.00 91.00 538 PRO A C 1
ATOM 4239 O O . PRO A 1 538 ? -8.472 -3.843 22.331 1.00 91.00 538 PRO A O 1
ATOM 4242 N N . GLY A 1 539 ? -10.574 -3.616 23.081 1.00 86.88 539 GLY A N 1
ATOM 4243 C CA . GLY A 1 539 ? -10.317 -2.374 23.819 1.00 86.88 539 GLY A CA 1
ATOM 4244 C C . GLY A 1 539 ? -10.226 -1.101 22.972 1.00 86.88 539 GLY A C 1
ATOM 4245 O O . GLY A 1 539 ? -10.083 -0.029 23.549 1.00 86.88 539 GLY A O 1
ATOM 4246 N N . ALA A 1 540 ? -10.365 -1.179 21.642 1.00 81.50 540 ALA A N 1
ATOM 4247 C CA . ALA A 1 540 ? -10.535 0.006 20.805 1.00 81.50 540 ALA A CA 1
ATOM 4248 C C . ALA A 1 540 ? -11.839 0.727 21.187 1.00 81.50 540 ALA A C 1
ATOM 4250 O O . ALA A 1 540 ? -12.921 0.341 20.747 1.00 81.50 540 ALA A O 1
ATOM 4251 N N . ALA A 1 541 ? -11.756 1.719 22.064 1.00 79.62 541 ALA A N 1
ATOM 4252 C CA . ALA A 1 541 ? -12.885 2.559 22.424 1.00 79.62 541 ALA A CA 1
ATOM 4253 C C . ALA A 1 541 ? -12.893 3.790 21.518 1.00 79.62 541 ALA A C 1
ATOM 4255 O O . ALA A 1 541 ? -11.832 4.322 21.186 1.00 79.62 541 ALA A O 1
ATOM 4256 N N . ALA A 1 542 ? -14.085 4.256 21.142 1.00 74.00 542 ALA A N 1
ATOM 4257 C CA . ALA A 1 542 ? -14.214 5.625 20.658 1.00 74.00 542 ALA A CA 1
ATOM 4258 C C . ALA A 1 542 ? -13.622 6.554 21.720 1.00 74.00 542 ALA A C 1
ATOM 4260 O O . ALA A 1 542 ? -13.776 6.282 22.923 1.00 74.00 542 ALA A O 1
ATOM 4261 N N . ALA A 1 543 ? -12.948 7.629 21.298 1.00 71.38 543 ALA A N 1
ATOM 4262 C CA . ALA A 1 543 ? -12.623 8.676 22.249 1.00 71.38 543 ALA A CA 1
ATOM 4263 C C . ALA A 1 543 ? -13.952 9.051 22.905 1.00 71.38 543 ALA A C 1
ATOM 4265 O O . ALA A 1 543 ? -14.937 9.309 22.209 1.00 71.38 543 ALA A O 1
ATOM 4266 N N . ARG A 1 544 ? -14.031 8.970 24.239 1.00 57.56 544 ARG A N 1
ATOM 4267 C CA . ARG A 1 544 ? -15.211 9.481 24.929 1.00 57.56 544 ARG A CA 1
ATOM 4268 C C . ARG A 1 544 ? -15.230 10.957 24.578 1.00 57.56 544 ARG A C 1
ATOM 4270 O O . ARG A 1 544 ? -14.417 11.713 25.108 1.00 57.56 544 ARG A O 1
ATOM 4277 N N . GLY A 1 545 ? -16.081 11.333 23.625 1.00 51.53 545 GLY A N 1
ATOM 4278 C CA . GLY A 1 545 ? -16.327 12.729 23.325 1.00 51.53 545 GLY A CA 1
ATOM 4279 C C . GLY A 1 545 ? -16.646 13.446 24.638 1.00 51.53 545 GLY A C 1
ATOM 4280 O O . GLY A 1 545 ? -17.077 12.787 25.596 1.00 51.53 545 GLY A O 1
ATOM 4281 N N . PRO A 1 546 ? -16.406 14.764 24.727 1.00 43.00 546 PRO A N 1
ATOM 4282 C CA . PRO A 1 546 ? -16.881 15.523 25.876 1.00 43.00 546 PRO A CA 1
ATOM 4283 C C . PRO A 1 546 ? -18.350 15.150 26.076 1.00 43.00 546 PRO A C 1
ATOM 4285 O O . PRO A 1 546 ? -19.116 15.220 25.116 1.00 43.00 546 PRO A O 1
ATOM 4288 N N . ALA A 1 547 ? -18.687 14.618 27.256 1.00 36.47 547 ALA A N 1
ATOM 4289 C CA . ALA A 1 547 ? -20.031 14.138 27.546 1.00 36.47 547 ALA A CA 1
ATOM 4290 C C . ALA A 1 547 ? -21.008 15.270 27.208 1.00 36.47 547 ALA A C 1
ATOM 4292 O O . ALA A 1 547 ? -20.947 16.326 27.837 1.00 36.47 547 ALA A O 1
ATOM 4293 N N . SER A 1 548 ? -21.784 15.075 26.139 1.00 30.98 548 SER A N 1
ATOM 4294 C CA . SER A 1 548 ? -22.736 16.052 25.613 1.00 30.98 548 SER A CA 1
ATOM 4295 C C . SER A 1 548 ? -23.944 16.167 26.518 1.00 30.98 548 SER A C 1
ATOM 4297 O O . SER A 1 548 ? -24.459 15.080 26.878 1.00 30.98 548 SER A O 1
#

Organism: NCBI:txid73915

Secondary structure (DSSP, 8-state):
--PPPPPPP----------------------------PPP----SS---HHHHHHHHHH---SS-HHHHHHHHHHHTTTT------SSGGGHHHHHH--B-HHHHH--HHHHHHHHHHHHHHHHHTTS-------HHHHHHHIIIIIHHHHHHHHHHHHT-SSHHHHHT----BTTTB-S---HHHHHHHHHHHS-TTTHHHHHHHHHHHHHH--HHHHHHHHHHHHHHTTS-HHHHHHHHHHHHHH---TT----S--S--S------PPPPP-----------------HHHHHHHHHHHHHHHHHHHHHHHHHHHHHHHHHHHIIIIIHHHHHHHHHTT-HHHHHHIIIIIHHHHHHHHHHHT----SSPP-TTS---S---GGGTB-HHHHHHHTSGGGTT--GGGSGGGSS--BSSPPTTTTTEESEE-SSHHHHHHHTT-TTS-HHHHHHHHHHHHHHHHTTSHHHHHHHHHHHHHHSHHHHHHHHHHHHHHH-TT----HHHHHEESSSSS-EE-HHHHHHHHHHTT-B-TT-PPP--S--

pLDDT: mean 82.48, std 20.83, range [25.47, 98.5]

Sequence (548 aa):
QRVPGMLPWWGGTSDSGTPDGPENAGETCLAGGRARRSAMPTTSGPHIPLHEVHHFVSSGRFDGSWEEHLLHRWTRNRTGSWQAKATLAEYAAAGEMICLDGSLMCESRVGRTLVYLQQERQRRSSSRSFRFRGSTDDVLSDFHDVFEPSLLLALKKAFGHRTDIAARNEDRPVPEVAAYQGNIFDAAVMMWASLPVWKKPVMSAALRELFAIEDATGLQVILGMIKASVRHCDAGKIDVWGRMLMRIAPLEAVPLAAEPNPPSWNHQRVKPGASVVDGALGAQGSDIPDCTMCRANRGIDLCHTARCRLREATFAFADDWKEKAFTTVFLEPTKMYYIASDERELAENVEVHGASVYHAVLLSTLGIWCPRLPFLLDTPIAAVSFLDALEGQQLSALWQPQHFGKSFREVPECRQPRVHARVPNHWSSFIFSGRQPWQIANNAIDPDGAPDRRMQLQPYLQQFATYFSVDFLVPRLTHHLLQHDATREALQALLDELLGANERCDVRHWLWDLEAWPAALRVGRAVDLLRAAGLLRPGAAAARGPAS